Protein AF-0000000074426536 (afdb_homodimer)

pLDDT: mean 92.19, std 13.29, range [30.25, 98.94]

Radius of gyration: 30.18 Å; Cα contacts (8 Å, |Δi|>4): 1461; chains: 2; bounding box: 71×93×78 Å

Secondary structure (DSSP, 8-state):
-HHHHHHHHHHHHHHHHHHHHHHHHHHHHHHHHHHHHHHHHHT---EEEEESTTS-SSGGGG-SS------STTTTTTSTTT---S-SSSS--HHHHHHHHHTS-S-PEETT-TT--GGGGGTEEE---TT--SSHHIIIIII-S--HHHHHHHHHHHHHHHHHHH-HHHHHHHHHHPEEEEE--HHHHIIIIIISHHHHHH--HHHHHHHHHHHHHHHHHHHHHTT--EEEEE----GGG-HHHHHHTT-SS--HHHHHHHHHHHHHHHHHHHHHHHHHT-EEEEE-HHHHHHHHHH-GGGGT-SEEEEESBTTSSS--GGGGTT--B-S-GGGEEESSSSSBPHHHHHHHHHHHHHHHHHH-/-HHHHHHHHHHHHHHHHHHHHHHHHHHHHHHHHHHHHHHHHHT---EEEEESTTS-SSGGGG-SS------STTTTTTSTTT---S-SSSS--HHHHHHHHHTS-S-PEETT-TT--GGGGGTEEE---TT--SSHHIIIIII-S--HHHHHHHHHHHHHHHHHHH-HHHHHHHHHHPEEEEE--HHHHIIIIIISHHHHHH--HHHHHHHHHHHHHHHHHHHHHTT--EEEEE----GGGSHHHHHHTT-SS--HHHHHHHHHHHHHHHHHHHHHHHHHT-EEEEE-HHHHHHHHHH-GGGGT-SEEEEESBTTSSS--GGGGTT--B-S-GGGEEESSSSSBPHHHHHHHHHHHHHHHHHH-

Organism: Lactuca sativa (NCBI:txid4236)

Sequence (728 aa):
MKHLAWVAVNLVIVILLFEVVVTCNARVVHSARKLRVLAAKYNVTCILVFGDSSVDPGNNNNLPNTWHKGNFLPYGKDFGHSKPTGRFTNGRLSTDMIAEALGYTNTIKAYLDQNLMDEDLLHGVSFASGGSGYDDFTADNITNVMSLRKQLDYFKEYKTRLGKLVGEESSHRIVENAVFILSMGTNDFLQNYYIDPTRSQMFTIAQYQGFLINCMENYITEMHSLGVTRLMVVGMEPFGCMPMIKTLTNNVDCNKEMNQVALSFNILLKAKLLTLEKTLHMSTIFVDIYGVIQNTLQNPTKYGFTESKKGCCGDGLTQFGASLKGLSICTNRSKYIYWDAVHFTEKMYYIIAEESVKSLIASLMKHLAWVAVNLVIVILLFEVVVTCNARVVHSARKLRVLAAKYNVTCILVFGDSSVDPGNNNNLPNTWHKGNFLPYGKDFGHSKPTGRFTNGRLSTDMIAEALGYTNTIKAYLDQNLMDEDLLHGVSFASGGSGYDDFTADNITNVMSLRKQLDYFKEYKTRLGKLVGEESSHRIVENAVFILSMGTNDFLQNYYIDPTRSQMFTIAQYQGFLINCMENYITEMHSLGVTRLMVVGMEPFGCMPMIKTLTNNVDCNKEMNQVALSFNILLKAKLLTLEKTLHMSTIFVDIYGVIQNTLQNPTKYGFTESKKGCCGDGLTQFGASLKGLSICTNRSKYIYWDAVHFTEKMYYIIAEESVKSLIASL

InterPro domains:
  IPR001087 GDSL lipase/esterase [PF00657] (47-355)
  IPR035669 GDSL lipase/esterase-like, plant [cd01837] (45-354)
  IPR036514 SGNH hydrolase superfamily [G3DSA:3.40.50.1110] (31-363)
  IPR050592 GDSL lipolytic enzyme [PTHR45642] (18-355)

Foldseek 3Di:
DVVVVVVVVVVVVVVVVVVLVVVVVVVLLVLLVLLQVVCVVLVAQAEEEEEALLQAQAQCVPQPDFLLFQQFPPDCCVADVNGRRGRQANYAFLVLPLLVSNPNHNHAEALNPPPDDLVSLQHYHYLYYHQEALDQCRCVPWRVIQYSVNSVVSVVVSLVSNCVVPNNVVSLSNQLSYEYEYEYHPSCCPGVPPPNPVVVVVDPLVRVLVVSLVSVLVSVVVSVVVNHQHYEYEADAQQQLQLQNCVVVVHQHRDVVSSVSRVVSLVVNVVSQVVCCVVSVGHYFYQYVHVVLVVCLVPVVSLPADAERAAQADVRRHDGGNRRHPTDGHDDRLNYQHNHSGHGYPSVSNSSSSSVSVRVSVRD/DVVVVVVVVVVVVVVVVVVLVVVVVVLLLVLLVLLQVVCVVLVAQAEEEEEALLQAQAQCVPQPDFLQFQQFPPDCCVADVNGRRGRQANYAFLVLPLLVSNPNHNHAAALNPPPDDLVSLQHYHYLYYHQEALDQCRCVPWRVIQYSVNSVVSVVVSLVSNCVVPNNVVSLSNQLSYEYEYEYHPSCCPGVPPPNPPVVVVDPLVRVLVVSLVSVLVSVVVSVVVNHQHYEYEADAQQQLQLQNCVVVVHQHRDPVSSVSRVVSLVVNVVSQVVCCVVSVGHYFYQYVHVVLVVCLVPVVSLPADAERAAQADVRRHDGGNRRHPTDGHDDRLNYQHNHSGHGYPSVSNSSSSSVSVRVSVRD

Solvent-accessible surface area (backbone atoms only — not comparable to full-atom values): 35180 Å² total; per-residue (Å²): 117,71,71,63,51,55,54,52,54,52,49,50,51,49,52,51,52,52,48,50,53,53,48,54,52,47,53,52,51,47,52,26,47,53,35,33,38,52,24,57,39,62,57,40,59,26,40,39,36,40,31,6,41,81,55,11,40,18,40,35,60,78,52,67,85,46,59,55,31,21,58,40,50,56,21,6,53,64,22,87,88,46,46,32,58,14,23,54,18,33,28,58,44,26,64,16,52,43,36,35,38,56,47,66,41,67,61,50,44,19,66,70,36,90,80,63,50,77,63,46,69,64,39,21,36,19,49,6,13,27,51,12,15,54,45,45,58,25,1,66,70,68,43,40,41,51,20,56,68,52,29,50,52,50,48,54,50,46,53,52,53,40,22,73,68,34,34,60,70,37,32,50,48,48,48,42,35,17,44,31,36,40,36,51,39,63,37,35,46,54,50,32,33,72,63,36,58,69,46,49,72,74,30,54,73,69,53,44,48,52,51,38,49,50,40,44,50,53,50,52,53,51,42,38,75,73,42,50,37,30,39,36,37,40,48,42,49,51,57,16,54,30,24,30,46,14,53,76,67,73,38,94,54,57,39,62,67,52,26,48,50,27,53,52,42,37,55,53,47,54,54,50,44,56,51,46,25,71,74,67,71,34,49,66,39,79,34,68,43,28,63,55,50,51,50,40,65,75,38,33,61,84,74,56,24,82,35,72,69,40,17,37,26,62,85,1,33,76,36,50,46,57,72,32,58,79,45,60,64,53,90,63,61,73,27,22,43,24,27,25,10,78,33,42,13,30,65,45,25,48,56,53,23,52,54,42,50,54,52,50,52,74,70,106,115,72,70,61,52,56,53,53,52,52,48,51,51,50,50,50,50,51,48,52,53,52,49,52,54,48,52,53,51,48,52,26,49,53,35,32,40,51,23,57,40,61,57,41,59,25,40,40,36,41,31,6,42,79,56,9,38,19,41,36,59,80,51,67,86,45,58,56,32,22,57,41,51,55,21,6,52,64,22,89,89,46,46,33,57,14,22,54,20,32,29,56,44,25,64,17,52,45,36,36,37,55,45,65,40,65,62,51,44,18,65,68,36,89,82,63,51,77,65,47,68,65,41,23,36,18,49,8,14,29,52,11,15,55,44,45,59,25,1,66,72,67,41,39,41,49,20,54,68,52,28,51,53,49,48,55,49,46,52,53,53,41,23,75,67,34,35,60,68,36,33,50,48,48,50,42,35,16,44,32,36,40,36,51,41,63,37,36,46,54,50,32,33,72,64,36,56,69,46,47,74,74,30,55,73,70,52,44,49,52,51,38,52,51,40,44,51,54,48,52,52,51,43,38,75,73,42,51,36,31,39,37,36,41,46,42,50,51,56,16,54,30,22,32,46,15,54,75,66,74,36,95,54,58,39,63,68,52,26,48,51,28,52,52,43,37,53,53,48,53,55,50,44,57,49,46,25,70,74,68,70,34,50,64,39,76,36,70,42,28,64,54,51,50,50,40,65,76,38,32,62,85,75,57,25,82,35,72,69,41,18,36,26,62,85,1,32,77,37,51,46,57,74,32,59,77,44,60,64,55,89,63,60,73,27,24,42,24,28,25,11,78,32,42,13,30,66,44,24,47,56,52,23,53,55,42,50,54,50,51,53,75,69,106

Nearest PDB structures (foldseek):
  6uqy-assembly1_A  TM=8.082E-01  e=1.042E-13  Pseudomonas aeruginosa PAO1
  6uqv-assembly1_A  TM=8.009E-01  e=8.291E-14  Pseudomonas aeruginosa PAO1
  6ur1-assembly2_B  TM=7.993E-01  e=1.309E-13  Pseudomonas aeruginosa PAO1
  6ur0-assembly2_B  TM=7.985E-01  e=1.553E-13  Pseudomonas aeruginosa PAO1
  6uqz-assembly2_B  TM=8.010E-01  e=2.066E-13  Pseudomonas aeruginosa PAO1

Structure (mmCIF, N/CA/C/O backbone):
data_AF-0000000074426536-model_v1
#
loop_
_entity.id
_entity.type
_entity.pdbx_description
1 polymer 'SGNH hydrolase-type esterase domain-containing protein'
#
loop_
_atom_site.group_PDB
_atom_site.id
_atom_site.type_symbol
_atom_site.label_atom_id
_atom_site.label_alt_id
_atom_site.label_comp_id
_atom_site.label_asym_id
_atom_site.label_entity_id
_atom_site.label_seq_id
_atom_site.pdbx_PDB_ins_code
_atom_site.Cartn_x
_atom_site.Cartn_y
_atom_site.Cartn_z
_atom_site.occupancy
_atom_site.B_iso_or_equiv
_atom_site.auth_seq_id
_atom_site.auth_comp_id
_atom_site.auth_asym_id
_atom_site.auth_atom_id
_atom_site.pdbx_PDB_model_num
ATOM 1 N N . MET A 1 1 ? 48.656 9.711 27.953 1 30.64 1 MET A N 1
ATOM 2 C CA . MET A 1 1 ? 47.438 9.211 28.578 1 30.64 1 MET A CA 1
ATOM 3 C C . MET A 1 1 ? 46.219 10.07 28.203 1 30.64 1 MET A C 1
ATOM 5 O O . MET A 1 1 ? 45.094 9.672 28.406 1 30.64 1 MET A O 1
ATOM 9 N N . LYS A 1 2 ? 46.531 11.398 28 1 49.06 2 LYS A N 1
ATOM 10 C CA . LYS A 1 2 ? 45.438 12.32 27.688 1 49.06 2 LYS A CA 1
ATOM 11 C C . LYS A 1 2 ? 44.875 12.062 26.297 1 49.06 2 LYS A C 1
ATOM 13 O O . LYS A 1 2 ? 43.75 12.414 26.016 1 49.06 2 LYS A O 1
ATOM 18 N N . HIS A 1 3 ? 45.625 11.547 25.391 1 44.75 3 HIS A N 1
ATOM 19 C CA . HIS A 1 3 ? 45.156 11.391 24.016 1 44.75 3 HIS A CA 1
ATOM 20 C C . HIS A 1 3 ? 44.219 10.18 23.891 1 44.75 3 HIS A C 1
ATOM 22 O O . HIS A 1 3 ? 43.438 10.102 22.953 1 44.75 3 HIS A O 1
ATOM 28 N N . LEU A 1 4 ? 44.438 9.148 24.812 1 47.38 4 LEU A N 1
ATOM 29 C CA . LEU A 1 4 ? 43.562 7.98 24.734 1 47.38 4 LEU A CA 1
ATOM 30 C C . LEU A 1 4 ? 42.156 8.312 25.281 1 47.38 4 LEU A C 1
ATOM 32 O O . LEU A 1 4 ? 41.188 7.602 25 1 47.38 4 LEU A O 1
ATOM 36 N N . ALA A 1 5 ? 42.156 9.305 26.203 1 47 5 ALA A N 1
ATOM 37 C CA . ALA A 1 5 ? 40.875 9.633 26.828 1 47 5 ALA A CA 1
ATOM 38 C C . ALA A 1 5 ? 39.938 10.32 25.844 1 47 5 ALA A C 1
ATOM 40 O O . ALA A 1 5 ? 38.719 10.109 25.875 1 47 5 ALA A O 1
ATOM 41 N N . TRP A 1 6 ? 40.469 11.086 24.891 1 42.81 6 TRP A N 1
ATOM 42 C CA . TRP A 1 6 ? 39.625 11.789 23.938 1 42.81 6 TRP A CA 1
ATOM 43 C C . TRP A 1 6 ? 38.969 10.82 22.953 1 42.81 6 TRP A C 1
ATOM 45 O O . TRP A 1 6 ? 37.812 11 22.562 1 42.81 6 TRP A O 1
ATOM 55 N N . VAL A 1 7 ? 39.688 9.703 22.609 1 50.31 7 VAL A N 1
ATOM 56 C CA . VAL A 1 7 ? 39.156 8.742 21.672 1 50.31 7 VAL A CA 1
ATOM 57 C C . VAL A 1 7 ? 38.031 7.945 22.328 1 50.31 7 VAL A C 1
ATOM 59 O O . VAL A 1 7 ? 37 7.656 21.703 1 50.31 7 VAL A O 1
ATOM 62 N N . ALA A 1 8 ? 38.156 7.641 23.656 1 53.44 8 ALA A N 1
ATOM 63 C CA . ALA A 1 8 ? 37.156 6.848 24.359 1 53.44 8 ALA A CA 1
ATOM 64 C C . ALA A 1 8 ? 35.875 7.645 24.547 1 53.44 8 ALA A C 1
ATOM 66 O O . ALA A 1 8 ? 34.781 7.098 24.438 1 53.44 8 ALA A O 1
ATOM 67 N N . VAL A 1 9 ? 36 8.945 24.766 1 47.72 9 VAL A N 1
ATOM 68 C CA . VAL A 1 9 ? 34.812 9.758 24.938 1 47.72 9 VAL A CA 1
ATOM 69 C C . VAL A 1 9 ? 34.094 9.914 23.594 1 47.72 9 VAL A C 1
ATOM 71 O O . VAL A 1 9 ? 32.844 9.844 23.531 1 47.72 9 VAL A O 1
ATOM 74 N N . ASN A 1 10 ? 34.844 9.977 22.516 1 51.31 10 ASN A N 1
ATOM 75 C CA . ASN A 1 10 ? 34.219 10.094 21.203 1 51.31 10 ASN A CA 1
ATOM 76 C C . ASN A 1 10 ? 33.562 8.781 20.781 1 51.31 10 ASN A C 1
ATOM 78 O O . ASN A 1 10 ? 32.531 8.789 20.141 1 51.31 10 ASN A O 1
ATOM 82 N N . LEU A 1 11 ? 34.188 7.75 21.219 1 54.44 11 LEU A N 1
ATOM 83 C CA . LEU A 1 11 ? 33.625 6.453 20.891 1 54.44 11 LEU A CA 1
ATOM 84 C C . LEU A 1 11 ? 32.344 6.207 21.672 1 54.44 11 LEU A C 1
ATOM 86 O O . LEU A 1 11 ? 31.359 5.672 21.141 1 54.44 11 LEU A O 1
ATOM 90 N N . VAL A 1 12 ? 32.281 6.672 22.859 1 53.72 12 VAL A N 1
ATOM 91 C CA . VAL A 1 12 ? 31.094 6.48 23.688 1 53.72 12 VAL A CA 1
ATOM 92 C C . VAL A 1 12 ? 29.953 7.355 23.156 1 53.72 12 VAL A C 1
ATOM 94 O O . VAL A 1 12 ? 28.797 6.918 23.094 1 53.72 12 VAL A O 1
ATOM 97 N N . ILE A 1 13 ? 30.312 8.492 22.688 1 49.81 13 ILE A N 1
ATOM 98 C CA . ILE A 1 13 ? 29.297 9.383 22.141 1 49.81 13 ILE A CA 1
ATOM 99 C C . ILE A 1 13 ? 28.766 8.828 20.812 1 49.81 13 ILE A C 1
ATOM 101 O O . ILE A 1 13 ? 27.562 8.844 20.562 1 49.81 13 ILE A O 1
ATOM 105 N N . VAL A 1 14 ? 29.656 8.219 20.094 1 52.66 14 VAL A N 1
ATOM 106 C CA . VAL A 1 14 ? 29.234 7.648 18.828 1 52.66 14 VAL A CA 1
ATOM 107 C C . VAL A 1 14 ? 28.359 6.418 19.078 1 52.66 14 VAL A C 1
ATOM 109 O O . VAL A 1 14 ? 27.328 6.238 18.422 1 52.66 14 VAL A O 1
ATOM 112 N N . ILE A 1 15 ? 28.688 5.703 20.062 1 53.81 15 ILE A N 1
ATOM 113 C CA . ILE A 1 15 ? 27.922 4.508 20.375 1 53.81 15 ILE A CA 1
ATOM 114 C C . ILE A 1 15 ? 26.562 4.906 20.953 1 53.81 15 ILE A C 1
ATOM 116 O O . ILE A 1 15 ? 25.531 4.32 20.594 1 53.81 15 ILE A O 1
ATOM 120 N N . LEU A 1 16 ? 26.516 5.957 21.734 1 46.12 16 LEU A N 1
ATOM 121 C CA . LEU A 1 16 ? 25.25 6.418 22.312 1 46.12 16 LEU A CA 1
ATOM 122 C C . LEU A 1 16 ? 24.375 7.043 21.234 1 46.12 16 LEU A C 1
ATOM 124 O O . LEU A 1 16 ? 23.156 6.84 21.234 1 46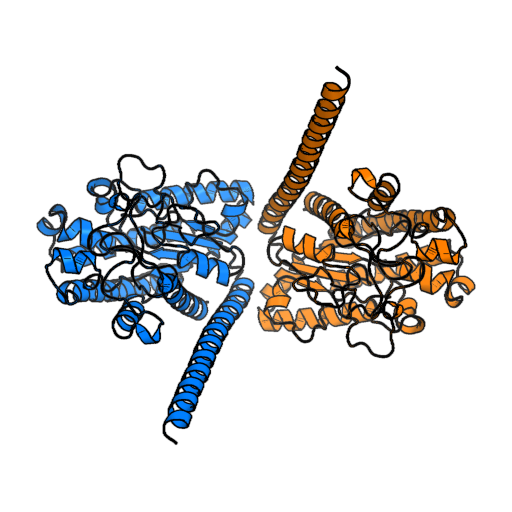.12 16 LEU A O 1
ATOM 128 N N . LEU A 1 17 ? 25 7.719 20.328 1 47.12 17 LEU A N 1
ATOM 129 C CA . LEU A 1 17 ? 24.234 8.312 19.234 1 47.12 17 LEU A CA 1
ATOM 130 C C . LEU A 1 17 ? 23.688 7.23 18.312 1 47.12 17 LEU A C 1
ATOM 132 O O . LEU A 1 17 ? 22.547 7.324 17.844 1 47.12 17 LEU A O 1
ATOM 136 N N . PHE A 1 18 ? 24.469 6.223 18.141 1 47.5 18 PHE A N 1
ATOM 137 C CA . PHE A 1 18 ? 24.016 5.117 17.312 1 47.5 18 PHE A CA 1
ATOM 138 C C . PHE A 1 18 ? 22.859 4.371 17.984 1 47.5 18 PHE A C 1
ATOM 140 O O . PHE A 1 18 ? 21.906 3.961 17.312 1 47.5 18 PHE A O 1
ATOM 147 N N . GLU A 1 19 ? 22.812 4.344 19.266 1 46.06 19 GLU A N 1
ATOM 148 C CA . GLU A 1 19 ? 21.766 3.641 20 1 46.06 19 GLU A CA 1
ATOM 149 C C . GLU A 1 19 ? 20.453 4.441 20 1 46.06 19 GLU A C 1
ATOM 151 O O . GLU A 1 19 ? 19.375 3.873 19.875 1 46.06 19 GLU A O 1
ATOM 156 N N . VAL A 1 20 ? 20.547 5.719 20.109 1 44.34 20 VAL A N 1
ATOM 157 C CA . VAL A 1 20 ? 19.359 6.57 20.125 1 44.34 20 VAL A CA 1
ATOM 158 C C . VAL A 1 20 ? 18.703 6.582 18.75 1 44.34 20 VAL A C 1
ATOM 160 O O . VAL A 1 20 ? 17.484 6.488 18.641 1 44.34 20 VAL A O 1
ATOM 163 N N . VAL A 1 21 ? 19.469 6.594 17.703 1 45.28 21 VAL A N 1
ATOM 164 C CA . VAL A 1 21 ? 18.922 6.594 16.344 1 45.28 21 VAL A CA 1
ATOM 165 C C . VAL A 1 21 ? 18.281 5.238 16.031 1 45.28 21 VAL A C 1
ATOM 167 O O . VAL A 1 21 ? 17.203 5.176 15.453 1 45.28 21 VAL A O 1
ATOM 170 N N . VAL A 1 22 ? 18.922 4.168 16.531 1 45.78 22 VAL A N 1
ATOM 171 C CA . VAL A 1 22 ? 18.406 2.818 16.312 1 45.78 22 VAL A CA 1
ATOM 172 C C . VAL A 1 22 ? 17.125 2.623 17.125 1 45.78 22 VAL A C 1
ATOM 174 O O . VAL A 1 22 ? 16.156 2.041 16.625 1 45.78 22 VAL A O 1
ATOM 177 N N . THR A 1 23 ? 17.016 3.271 18.344 1 45.44 23 THR A N 1
ATOM 178 C CA . THR A 1 23 ? 15.82 3.127 19.172 1 45.44 23 THR A CA 1
ATOM 179 C C . THR A 1 23 ? 14.672 3.955 18.625 1 45.44 23 THR A C 1
ATOM 181 O O . THR A 1 23 ? 13.523 3.508 18.625 1 45.44 23 THR A O 1
ATOM 184 N N . CYS A 1 24 ? 14.945 5.203 18.125 1 47.59 24 CYS A N 1
ATOM 185 C CA . CYS A 1 24 ? 13.914 6.035 17.516 1 47.59 24 CYS A CA 1
ATOM 186 C C . CYS A 1 24 ? 13.391 5.406 16.234 1 47.59 24 CYS A C 1
ATOM 188 O O . CYS A 1 24 ? 12.18 5.387 15.984 1 47.59 24 CYS A O 1
ATOM 190 N N . ASN A 1 25 ? 14.289 4.844 15.5 1 48.88 25 ASN A N 1
ATOM 191 C CA . ASN A 1 25 ? 13.883 4.176 14.273 1 48.88 25 ASN A CA 1
ATOM 192 C C . ASN A 1 25 ? 13.07 2.916 14.562 1 48.88 25 ASN A C 1
ATOM 194 O O . ASN A 1 25 ? 12.078 2.646 13.883 1 48.88 25 ASN A O 1
ATOM 198 N N . ALA A 1 26 ? 13.453 2.236 15.688 1 49.97 26 ALA A N 1
ATOM 199 C CA . ALA A 1 26 ? 12.742 1.013 16.047 1 49.97 26 ALA A CA 1
ATOM 200 C C . ALA A 1 26 ? 11.336 1.324 16.562 1 49.97 26 ALA A C 1
ATOM 202 O O . ALA A 1 26 ? 10.375 0.619 16.219 1 49.97 26 ALA A O 1
ATOM 203 N N . ARG A 1 27 ? 11.164 2.316 17.391 1 50.56 27 ARG A N 1
ATOM 204 C CA . ARG A 1 27 ? 9.859 2.713 17.938 1 50.56 27 ARG A CA 1
ATOM 205 C C . ARG A 1 27 ? 8.922 3.156 16.812 1 50.56 27 ARG A C 1
ATOM 207 O O . ARG A 1 27 ? 7.742 2.812 16.812 1 50.56 27 ARG A O 1
ATOM 214 N N . VAL A 1 28 ? 9.438 3.939 15.859 1 62 28 VAL A N 1
ATOM 215 C CA . VAL A 1 28 ? 8.648 4.426 14.727 1 62 28 VAL A CA 1
ATOM 216 C C . VAL A 1 28 ? 8.18 3.244 13.883 1 62 28 VAL A C 1
ATOM 218 O O . VAL A 1 28 ? 7.008 3.174 13.5 1 62 28 VAL A O 1
ATOM 221 N N . VAL A 1 29 ? 9.047 2.352 13.766 1 64.62 29 VAL A N 1
ATOM 222 C CA . VAL A 1 29 ? 8.734 1.161 12.984 1 64.62 29 VAL A CA 1
ATOM 223 C C . VAL A 1 29 ? 7.668 0.337 13.695 1 64.62 29 VAL A C 1
ATOM 225 O O . VAL A 1 29 ? 6.727 -0.15 13.07 1 64.62 29 VAL A O 1
ATOM 228 N N . HIS A 1 30 ? 7.719 0.371 15.008 1 77 30 HIS A N 1
ATOM 229 C CA . HIS A 1 30 ? 6.758 -0.408 15.781 1 77 30 HIS A CA 1
ATOM 230 C C . HIS A 1 30 ? 5.363 0.21 15.719 1 77 30 HIS A C 1
ATOM 232 O O . HIS A 1 30 ? 4.375 -0.499 15.523 1 77 30 HIS A O 1
ATOM 238 N N . SER A 1 31 ? 5.289 1.499 15.758 1 86.25 31 SER A N 1
ATOM 239 C CA . SER A 1 31 ? 3.996 2.172 15.703 1 86.25 31 SER A CA 1
ATOM 240 C C . SER A 1 31 ? 3.336 1.99 14.336 1 86.25 31 SER A C 1
ATOM 242 O O . SER A 1 31 ? 2.125 1.775 14.258 1 86.25 31 SER A O 1
ATOM 244 N N . ALA A 1 32 ? 4.137 2.041 13.383 1 88.25 32 ALA A N 1
ATOM 245 C CA . ALA A 1 32 ? 3.596 1.855 12.039 1 88.25 32 ALA A CA 1
ATOM 246 C C . ALA A 1 32 ? 3.041 0.445 11.859 1 88.25 32 ALA A C 1
ATOM 248 O O . ALA A 1 32 ? 1.968 0.261 11.281 1 88.25 32 ALA A O 1
ATOM 249 N N . ARG A 1 33 ? 3.748 -0.509 12.383 1 86.88 33 ARG A N 1
ATOM 250 C CA . ARG A 1 33 ? 3.299 -1.895 12.297 1 86.88 33 ARG A CA 1
ATOM 251 C C . ARG A 1 33 ? 1.979 -2.09 13.031 1 86.88 33 ARG A C 1
ATOM 253 O O . ARG A 1 33 ? 1.066 -2.744 12.523 1 86.88 33 ARG A O 1
ATOM 260 N N . LYS A 1 34 ? 1.918 -1.537 14.242 1 90 34 LYS A N 1
ATOM 261 C CA . LYS A 1 34 ? 0.686 -1.624 15.016 1 90 34 LYS A CA 1
ATOM 262 C C . LYS A 1 34 ? -0.471 -0.94 14.297 1 90 34 LYS A C 1
ATOM 264 O O . LYS A 1 34 ? -1.593 -1.451 14.289 1 90 34 LYS A O 1
ATOM 269 N N . LEU A 1 35 ? -0.142 0.201 13.695 1 93.31 35 LEU A N 1
ATOM 270 C CA . LEU A 1 35 ? -1.177 0.935 12.969 1 93.31 35 LEU A CA 1
ATOM 271 C C . LEU A 1 35 ? -1.705 0.115 11.797 1 93.31 35 LEU A C 1
ATOM 273 O O . LEU A 1 35 ? -2.912 0.092 11.547 1 93.31 35 LEU A O 1
ATOM 277 N N . ARG A 1 36 ? -0.857 -0.551 11.102 1 91.56 36 ARG A N 1
ATOM 278 C CA . ARG A 1 36 ? -1.265 -1.338 9.945 1 91.56 36 ARG A CA 1
ATOM 279 C C . ARG A 1 36 ? -2.168 -2.494 10.359 1 91.56 36 ARG A C 1
ATOM 281 O O . ARG A 1 36 ? -3.137 -2.811 9.664 1 91.56 36 ARG A O 1
ATOM 288 N N . VAL A 1 37 ? -1.896 -3.098 11.469 1 92.06 37 VAL A N 1
ATOM 289 C CA . VAL A 1 37 ? -2.721 -4.188 11.977 1 92.06 37 VAL A CA 1
ATOM 290 C C . VAL A 1 37 ? -4.105 -3.656 12.352 1 92.06 37 VAL A C 1
ATOM 292 O O . VAL A 1 37 ? -5.121 -4.242 11.977 1 92.06 37 VAL A O 1
ATOM 295 N N . LEU A 1 38 ? -4.129 -2.559 13.039 1 92.88 38 LEU A N 1
ATOM 296 C CA . LEU A 1 38 ? -5.402 -1.963 13.43 1 92.88 38 LEU A CA 1
ATOM 297 C C . LEU A 1 38 ? -6.18 -1.496 12.203 1 92.88 38 LEU A C 1
ATOM 299 O O . LEU A 1 38 ? -7.406 -1.636 12.148 1 92.88 38 LEU A O 1
ATOM 303 N N . ALA A 1 39 ? -5.457 -0.92 11.273 1 92.75 39 ALA A N 1
ATOM 304 C CA . ALA A 1 39 ? -6.098 -0.479 10.039 1 92.75 39 ALA A CA 1
ATOM 305 C C . ALA A 1 39 ? -6.777 -1.645 9.328 1 92.75 39 ALA A C 1
ATOM 307 O O . ALA A 1 39 ? -7.887 -1.501 8.812 1 92.75 39 ALA A O 1
ATOM 308 N N . ALA A 1 40 ? -6.105 -2.752 9.273 1 91.06 40 ALA A N 1
ATOM 309 C CA . ALA A 1 40 ? -6.691 -3.941 8.656 1 91.06 40 ALA A CA 1
ATOM 310 C C . ALA A 1 40 ? -7.906 -4.422 9.445 1 91.06 40 ALA A C 1
ATOM 312 O O . ALA A 1 40 ? -8.93 -4.789 8.859 1 91.06 40 ALA A O 1
ATOM 313 N N . LYS A 1 41 ? -7.801 -4.43 10.797 1 92.19 41 LYS A N 1
ATOM 314 C CA . LYS A 1 41 ? -8.883 -4.863 11.672 1 92.19 41 LYS A CA 1
ATOM 315 C C . LYS A 1 41 ? -10.148 -4.039 11.438 1 92.19 41 LYS A C 1
ATOM 317 O O . LYS A 1 41 ? -11.25 -4.582 11.398 1 92.19 41 LYS A O 1
ATOM 322 N N . TYR A 1 42 ? -9.953 -2.736 11.156 1 93.44 42 TYR A N 1
ATOM 323 C CA . TYR A 1 42 ? -11.109 -1.849 11.07 1 93.44 42 TYR A CA 1
ATOM 324 C C . TYR A 1 42 ? -11.32 -1.362 9.641 1 93.44 42 TYR A C 1
ATOM 326 O O . TYR A 1 42 ? -12.109 -0.446 9.398 1 93.44 42 TYR A O 1
ATOM 334 N N . ASN A 1 43 ? -10.586 -1.909 8.688 1 93.12 43 ASN A N 1
ATOM 335 C CA . ASN A 1 43 ? -10.688 -1.61 7.266 1 93.12 43 ASN A CA 1
ATOM 336 C C . ASN A 1 43 ? -10.477 -0.124 6.988 1 93.12 43 ASN A C 1
ATOM 338 O O . ASN A 1 43 ? -11.289 0.501 6.297 1 93.12 43 ASN A O 1
ATOM 342 N N . VAL A 1 44 ? -9.453 0.426 7.648 1 94.88 44 VAL A N 1
ATOM 343 C CA . VAL A 1 44 ? -9.047 1.81 7.418 1 94.88 44 VAL A CA 1
ATOM 344 C C . VAL A 1 44 ? -8.031 1.868 6.281 1 94.88 44 VAL A C 1
ATOM 346 O O . VAL A 1 44 ? -6.883 1.457 6.445 1 94.88 44 VAL A O 1
ATOM 349 N N . THR A 1 45 ? -8.43 2.428 5.129 1 94.56 45 THR A N 1
ATOM 350 C CA . THR A 1 45 ? -7.539 2.414 3.971 1 94.56 45 THR A CA 1
ATOM 351 C C . THR A 1 45 ? -7.367 3.82 3.406 1 94.56 45 THR A C 1
ATOM 353 O O . THR A 1 45 ? -6.699 4.008 2.387 1 94.56 45 THR A O 1
ATOM 356 N N . CYS A 1 46 ? -7.965 4.836 4.066 1 96.75 46 CYS A N 1
ATOM 357 C CA . CYS A 1 46 ? -8.062 6.16 3.461 1 96.75 46 CYS A CA 1
ATOM 358 C C . CYS A 1 46 ? -7.875 7.254 4.508 1 96.75 46 CYS A C 1
ATOM 360 O O . CYS A 1 46 ? -8.383 7.141 5.625 1 96.75 46 CYS A O 1
ATOM 362 N N . ILE A 1 47 ? -7.098 8.266 4.145 1 97.75 47 ILE A N 1
ATOM 363 C CA . ILE A 1 47 ? -6.922 9.469 4.957 1 97.75 47 ILE A CA 1
ATOM 364 C C . ILE A 1 47 ? -7.387 10.695 4.176 1 97.75 47 ILE A C 1
ATOM 366 O O . ILE A 1 47 ? -6.926 10.93 3.059 1 97.75 47 ILE A O 1
ATOM 370 N N . LEU A 1 48 ? -8.289 11.43 4.711 1 98.88 48 LEU A N 1
ATOM 371 C CA . LEU A 1 48 ? -8.773 12.664 4.105 1 98.88 48 LEU A CA 1
ATOM 372 C C . LEU A 1 48 ? -8.461 13.867 4.988 1 98.88 48 LEU A C 1
ATOM 374 O O . LEU A 1 48 ? -8.617 13.805 6.211 1 98.88 48 LEU A O 1
ATOM 378 N N . VAL A 1 49 ? -7.977 14.961 4.352 1 98.94 49 VAL A N 1
ATOM 379 C CA . VAL A 1 49 ? -7.32 16 5.145 1 98.94 49 VAL A CA 1
ATOM 380 C C . VAL A 1 49 ? -7.969 17.359 4.859 1 98.94 49 VAL A C 1
ATOM 382 O O . VAL A 1 49 ? -8.188 17.703 3.699 1 98.94 49 VAL A O 1
ATOM 385 N N . PHE A 1 50 ? -8.328 18.094 5.867 1 98.94 50 PHE A N 1
ATOM 386 C CA . PHE A 1 50 ? -8.75 19.484 5.859 1 98.94 50 PHE A CA 1
ATOM 387 C C . PHE A 1 50 ? -7.762 20.359 6.633 1 98.94 50 PHE A C 1
ATOM 389 O O . PHE A 1 50 ? -7.152 19.891 7.602 1 98.94 50 PHE A O 1
ATOM 396 N N . GLY A 1 51 ? -7.676 21.578 6.152 1 98.88 51 GLY A N 1
ATOM 397 C CA . GLY A 1 51 ? -6.828 22.406 7 1 98.88 51 GLY A CA 1
ATOM 398 C C . GLY A 1 51 ? -6.164 23.547 6.25 1 98.88 51 GLY A C 1
ATOM 399 O O . GLY A 1 51 ? -6.742 24.109 5.316 1 98.88 51 GLY A O 1
ATOM 400 N N . ASP A 1 52 ? -5.008 23.953 6.785 1 98.69 52 ASP A N 1
ATOM 401 C CA . ASP A 1 52 ? -4.277 25.109 6.27 1 98.69 52 ASP A CA 1
ATOM 402 C C . ASP A 1 52 ? -2.906 24.688 5.734 1 98.69 52 ASP A C 1
ATOM 404 O O . ASP A 1 52 ? -2.744 23.578 5.215 1 98.69 52 ASP A O 1
ATOM 408 N N . SER A 1 53 ? -1.932 25.578 5.695 1 98.44 53 SER A N 1
ATOM 409 C CA . SER A 1 53 ? -0.63 25.344 5.078 1 98.44 53 SER A CA 1
ATOM 410 C C . SER A 1 53 ? 0.105 24.203 5.758 1 98.44 53 SER A C 1
ATOM 412 O O . SER A 1 53 ? 0.987 23.578 5.16 1 98.44 53 SER A O 1
ATOM 414 N N . SER A 1 54 ? -0.275 23.891 7.004 1 98.31 54 SER A N 1
ATOM 415 C CA . SER A 1 54 ? 0.389 22.812 7.734 1 98.31 54 SER A CA 1
ATOM 416 C C . SER A 1 54 ? 0.086 21.453 7.113 1 98.31 54 SER A C 1
ATOM 418 O O . SER A 1 54 ? 0.759 20.469 7.414 1 98.31 54 SER A O 1
ATOM 420 N N . VAL A 1 55 ? -0.994 21.391 6.258 1 98.81 55 VAL A N 1
ATOM 421 C CA . VAL A 1 55 ? -1.377 20.094 5.703 1 98.81 55 VAL A CA 1
ATOM 422 C C . VAL A 1 55 ? -1.79 20.266 4.242 1 98.81 55 VAL A C 1
ATOM 424 O O . VAL A 1 55 ? -2.459 19.391 3.68 1 98.81 55 VAL A O 1
ATOM 427 N N . ASP A 1 56 ? -1.445 21.406 3.623 1 98.81 56 ASP A N 1
ATOM 428 C CA . ASP A 1 56 ? -1.718 21.656 2.211 1 98.81 56 ASP A CA 1
ATOM 429 C C . ASP A 1 56 ? -0.601 21.094 1.33 1 98.81 56 ASP A C 1
ATOM 431 O O . ASP A 1 56 ? 0.51 21.641 1.317 1 98.81 56 ASP A O 1
ATOM 435 N N . PRO A 1 57 ? -0.941 20.109 0.534 1 98.5 57 PRO A N 1
ATOM 436 C CA . PRO A 1 57 ? 0.117 19.562 -0.326 1 98.5 57 PRO A CA 1
ATOM 437 C C . PRO A 1 57 ? 0.187 20.266 -1.682 1 98.5 57 PRO A C 1
ATOM 439 O O . PRO A 1 57 ? 0.965 19.859 -2.549 1 98.5 57 PRO A O 1
ATOM 442 N N . GLY A 1 58 ? -0.683 21.359 -1.878 1 98.31 58 GLY A N 1
ATOM 443 C CA . GLY A 1 58 ? -0.532 22.109 -3.119 1 98.31 58 GLY A CA 1
ATOM 444 C C . GLY A 1 58 ? -1.854 22.578 -3.699 1 98.31 58 GLY A C 1
ATOM 445 O O . GLY A 1 58 ? -1.945 22.859 -4.895 1 98.31 58 GLY A O 1
ATOM 446 N N . ASN A 1 59 ? -2.879 22.625 -2.912 1 98.75 59 ASN A N 1
ATOM 447 C CA . ASN A 1 59 ? -4.164 23.094 -3.424 1 98.75 59 ASN A CA 1
ATOM 448 C C . ASN A 1 59 ? -4.113 24.562 -3.803 1 98.75 59 ASN A C 1
ATOM 450 O O . ASN A 1 59 ? -4.852 25.016 -4.684 1 98.75 59 ASN A O 1
ATOM 454 N N . ASN A 1 60 ? -3.234 25.312 -3.234 1 98.44 60 ASN A N 1
ATOM 455 C CA . ASN A 1 60 ? -3.143 26.75 -3.479 1 98.44 60 ASN A CA 1
ATOM 456 C C . ASN A 1 60 ? -2.463 27.047 -4.812 1 98.44 60 ASN A C 1
ATOM 458 O O . ASN A 1 60 ? -2.488 28.188 -5.285 1 98.44 60 ASN A O 1
ATOM 462 N N . ASN A 1 61 ? -1.862 26.078 -5.441 1 97.31 61 ASN A N 1
ATOM 463 C CA . ASN A 1 61 ? -0.916 26.281 -6.535 1 97.31 61 ASN A CA 1
ATOM 464 C C . ASN A 1 61 ? -1.524 27.141 -7.648 1 97.31 61 ASN A C 1
ATOM 466 O O . ASN A 1 61 ? -0.85 27.984 -8.219 1 97.31 61 ASN A O 1
ATOM 470 N N . ASN A 1 62 ? -2.818 26.953 -7.93 1 94.25 62 ASN A N 1
ATOM 471 C CA . ASN A 1 62 ? -3.4 27.625 -9.086 1 94.25 62 ASN A CA 1
ATOM 472 C C . ASN A 1 62 ? -4.504 28.594 -8.672 1 94.25 62 ASN A C 1
ATOM 474 O O . ASN A 1 62 ? -5.293 29.031 -9.508 1 94.25 62 ASN A O 1
ATOM 478 N N . LEU A 1 63 ? -4.602 28.828 -7.367 1 96.12 63 LEU A N 1
ATOM 479 C CA . LEU A 1 63 ? -5.574 29.828 -6.926 1 96.12 63 LEU A CA 1
ATOM 480 C C . LEU A 1 63 ? -5.168 31.219 -7.375 1 96.12 63 LEU A C 1
ATOM 482 O O . LEU A 1 63 ? -3.988 31.578 -7.328 1 96.12 63 LEU A O 1
ATOM 486 N N . PRO A 1 64 ? -6.152 31.891 -7.789 1 92.44 64 PRO A N 1
ATOM 487 C CA . PRO A 1 64 ? -5.824 33.25 -8.203 1 92.44 64 PRO A CA 1
ATOM 488 C C . PRO A 1 64 ? -5.672 34.219 -7.016 1 92.44 64 PRO A C 1
ATOM 490 O O . PRO A 1 64 ? -6.234 33.969 -5.945 1 92.44 64 PRO A O 1
ATOM 493 N N . ASN A 1 65 ? -4.883 35.25 -7.086 1 91.06 65 ASN A N 1
ATOM 494 C CA . ASN A 1 65 ? -4.832 36.438 -6.227 1 91.06 65 ASN A CA 1
ATOM 495 C C . ASN A 1 65 ? -4.43 36.062 -4.797 1 91.06 65 ASN A C 1
ATOM 497 O O . ASN A 1 65 ? -5.035 36.531 -3.838 1 91.06 65 ASN A O 1
ATOM 501 N N . THR A 1 66 ? -3.58 35.062 -4.551 1 93 66 THR A N 1
ATOM 502 C CA . THR A 1 66 ? -3.033 34.781 -3.23 1 93 66 THR A CA 1
ATOM 503 C C . THR A 1 66 ? -1.515 34.656 -3.291 1 93 66 THR A C 1
ATOM 505 O O . THR A 1 66 ? -0.963 34.219 -4.305 1 93 66 THR A O 1
ATOM 508 N N . TRP A 1 67 ? -0.893 35.062 -2.229 1 89.38 67 TRP A N 1
ATOM 509 C CA . TRP A 1 67 ? 0.553 34.906 -2.104 1 89.38 67 TRP A CA 1
ATOM 510 C C . TRP A 1 67 ? 0.901 33.688 -1.261 1 89.38 67 TRP A C 1
ATOM 512 O O . TRP A 1 67 ? 2.078 33.375 -1.06 1 89.38 67 TRP A O 1
ATOM 522 N N . HIS A 1 68 ? -0.048 32.969 -0.797 1 94.56 68 HIS A N 1
ATOM 523 C CA . HIS A 1 68 ? 0.125 31.75 0.001 1 94.56 68 HIS A CA 1
ATOM 524 C C . HIS A 1 68 ? 0.363 30.547 -0.888 1 94.56 68 HIS A C 1
ATOM 526 O O . HIS A 1 68 ? -0.453 29.609 -0.915 1 94.56 68 HIS A O 1
ATOM 532 N N . LYS A 1 69 ? 1.51 30.625 -1.565 1 95.88 69 LYS A N 1
ATOM 533 C CA . LYS A 1 69 ? 1.88 29.547 -2.482 1 95.88 69 LYS A CA 1
ATOM 534 C C . LYS A 1 69 ? 3.27 29 -2.162 1 95.88 69 LYS A C 1
ATOM 536 O O . LYS A 1 69 ? 4.152 29.75 -1.737 1 95.88 69 LYS A O 1
ATOM 541 N N . GLY A 1 70 ? 3.381 27.703 -2.277 1 95.56 70 GLY A N 1
ATOM 542 C CA . GLY A 1 70 ? 4.664 27.047 -2.088 1 95.56 70 GLY A CA 1
ATOM 543 C C . GLY A 1 70 ? 5.066 26.172 -3.262 1 95.56 70 GLY A C 1
ATOM 544 O O . GLY A 1 70 ? 5.68 25.125 -3.078 1 95.56 70 GLY A O 1
ATOM 545 N N . ASN A 1 71 ? 4.68 26.531 -4.547 1 96.81 71 ASN A N 1
ATOM 546 C CA . ASN A 1 71 ? 4.922 25.703 -5.73 1 96.81 71 ASN A CA 1
ATOM 547 C C . ASN A 1 71 ? 6.191 26.141 -6.457 1 96.81 71 ASN A C 1
ATOM 549 O O . ASN A 1 71 ? 6.254 26.094 -7.688 1 96.81 71 ASN A O 1
ATOM 553 N N . PHE A 1 72 ? 7.16 26.594 -5.715 1 96.25 72 PHE A N 1
ATOM 554 C CA . PHE A 1 72 ? 8.469 26.984 -6.219 1 96.25 72 PHE A CA 1
ATOM 555 C C . PHE A 1 72 ? 9.562 26.656 -5.207 1 96.25 72 PHE A C 1
ATOM 557 O O . PHE A 1 72 ? 9.281 26.5 -4.016 1 96.25 72 PHE A O 1
ATOM 564 N N . LEU A 1 73 ? 10.766 26.531 -5.734 1 94.81 73 LEU A N 1
ATOM 565 C CA . LEU A 1 73 ? 11.891 26.391 -4.816 1 94.81 73 LEU A CA 1
ATOM 566 C C . LEU A 1 73 ? 12.055 27.656 -3.973 1 94.81 73 LEU A C 1
ATOM 568 O O . LEU A 1 73 ? 11.82 28.766 -4.453 1 94.81 73 LEU A O 1
ATOM 572 N N . PRO A 1 74 ? 12.312 27.516 -2.691 1 96.06 74 PRO A N 1
ATOM 573 C CA . PRO A 1 74 ? 12.984 26.344 -2.107 1 96.06 74 PRO A CA 1
ATOM 574 C C . PRO A 1 74 ? 12 25.328 -1.537 1 96.06 74 PRO A C 1
ATOM 576 O O . PRO A 1 74 ? 12.422 24.266 -1.042 1 96.06 74 PRO A O 1
ATOM 579 N N . TYR A 1 75 ? 10.719 25.578 -1.576 1 97.25 75 TYR A N 1
ATOM 580 C CA . TYR A 1 75 ? 9.773 24.562 -1.132 1 97.25 75 TYR A CA 1
ATOM 581 C C . TYR A 1 75 ? 9.953 23.266 -1.919 1 97.25 75 TYR A C 1
ATOM 583 O O . TYR A 1 75 ? 10.227 23.297 -3.121 1 97.25 75 TYR A O 1
ATOM 591 N N . GLY A 1 76 ? 9.852 22.172 -1.22 1 96.75 76 GLY A N 1
ATOM 592 C CA . GLY A 1 76 ? 9.969 20.875 -1.877 1 96.75 76 GLY A CA 1
ATOM 593 C C . GLY A 1 76 ? 11.391 20.516 -2.236 1 96.75 76 GLY A C 1
ATOM 594 O O . GLY A 1 76 ? 11.625 19.594 -3.025 1 96.75 76 GLY A O 1
ATOM 595 N N . LYS A 1 77 ? 12.336 21.203 -1.703 1 96.5 77 LYS A N 1
ATOM 596 C CA . LYS A 1 77 ? 13.742 20.953 -2.014 1 96.5 77 LYS A CA 1
ATOM 597 C C . LYS A 1 77 ? 14.117 19.5 -1.782 1 96.5 77 LYS A C 1
ATOM 599 O O . LYS A 1 77 ? 14.945 18.938 -2.5 1 96.5 77 LYS A O 1
ATOM 604 N N . ASP A 1 78 ? 13.531 18.906 -0.795 1 95.94 78 ASP A N 1
ATOM 605 C CA . ASP A 1 78 ? 13.875 17.531 -0.432 1 95.94 78 ASP A CA 1
ATOM 606 C C . ASP A 1 78 ? 12.75 16.578 -0.805 1 95.94 78 ASP A C 1
ATOM 608 O O . ASP A 1 78 ? 12.742 15.422 -0.355 1 95.94 78 ASP A O 1
ATOM 612 N N . PHE A 1 79 ? 11.812 17.016 -1.525 1 95.56 79 PHE A N 1
ATOM 613 C CA . PHE A 1 79 ? 10.719 16.172 -1.975 1 95.56 79 PHE A CA 1
ATOM 614 C C . PHE A 1 79 ? 11.047 15.539 -3.324 1 95.56 79 PHE A C 1
ATOM 616 O O . PHE A 1 79 ? 11.195 16.234 -4.324 1 95.56 79 PHE A O 1
ATOM 623 N N . GLY A 1 80 ? 11.062 14.156 -3.291 1 89.69 80 GLY A N 1
ATOM 624 C CA . GLY A 1 80 ? 11.375 13.484 -4.543 1 89.69 80 GLY A CA 1
ATOM 625 C C . GLY A 1 80 ? 12.625 14.023 -5.211 1 89.69 80 GLY A C 1
ATOM 626 O O . GLY A 1 80 ? 13.703 14.016 -4.613 1 89.69 80 GLY A O 1
ATOM 627 N N . HIS A 1 81 ? 12.609 14.508 -6.426 1 87.94 81 HIS A N 1
ATOM 628 C CA . HIS A 1 81 ? 13.711 15.133 -7.16 1 87.94 81 HIS A CA 1
ATOM 629 C C . HIS A 1 81 ? 13.633 16.656 -7.07 1 87.94 81 HIS A C 1
ATOM 631 O O . HIS A 1 81 ? 13.695 17.344 -8.094 1 87.94 81 HIS A O 1
ATOM 637 N N . SER A 1 82 ? 13.422 17.109 -5.793 1 88.94 82 SER A N 1
ATOM 638 C CA . SER A 1 82 ? 13.367 18.547 -5.535 1 88.94 82 SER A CA 1
ATOM 639 C C . SER A 1 82 ? 12.219 19.203 -6.297 1 88.94 82 SER A C 1
ATOM 641 O O . SER A 1 82 ? 12.422 20.203 -6.988 1 88.94 82 SER A O 1
ATOM 643 N N . LYS A 1 83 ? 11.086 18.656 -6.172 1 92.88 83 LYS A N 1
ATOM 644 C CA . LYS A 1 83 ? 9.875 19.141 -6.84 1 92.88 83 LYS A CA 1
ATOM 645 C C . LYS A 1 83 ? 9.008 19.953 -5.883 1 92.88 83 LYS A C 1
ATOM 647 O O . LYS A 1 83 ? 8.539 19.438 -4.867 1 92.88 83 LYS A O 1
ATOM 652 N N . PRO A 1 84 ? 8.805 21.203 -6.16 1 96.38 84 PRO A N 1
ATOM 653 C CA . PRO A 1 84 ? 7.863 21.984 -5.359 1 96.38 84 PRO A CA 1
ATOM 654 C C . PRO A 1 84 ? 6.406 21.641 -5.645 1 96.38 84 PRO A C 1
ATOM 656 O O . PRO A 1 84 ? 5.816 22.172 -6.594 1 96.38 84 PRO A O 1
ATOM 659 N N . THR A 1 85 ? 5.801 20.875 -4.82 1 95.38 85 THR A N 1
ATOM 660 C CA . THR A 1 85 ? 4.445 20.391 -5.055 1 95.38 85 THR A CA 1
ATOM 661 C C . THR A 1 85 ? 3.416 21.344 -4.461 1 95.38 85 THR A C 1
ATOM 663 O O . THR A 1 85 ? 2.215 21.188 -4.688 1 95.38 85 THR A O 1
ATOM 666 N N . GLY A 1 86 ? 3.9 22.297 -3.691 1 97.62 86 GLY A N 1
ATOM 667 C CA . GLY A 1 86 ? 3.004 23.234 -3.023 1 97.62 86 GLY A CA 1
ATOM 668 C C . GLY A 1 86 ? 2.99 23.062 -1.515 1 97.62 86 GLY A C 1
ATOM 669 O O . GLY A 1 86 ? 2.326 23.828 -0.808 1 97.62 86 GLY A O 1
ATOM 670 N N . ARG A 1 87 ? 3.73 22.094 -1.019 1 98.31 87 ARG A N 1
ATOM 671 C CA . ARG A 1 87 ? 3.9 21.906 0.419 1 98.31 87 ARG A CA 1
ATOM 672 C C . ARG A 1 87 ? 4.77 23.016 1.014 1 98.31 87 ARG A C 1
ATOM 674 O O . ARG A 1 87 ? 5.84 23.312 0.486 1 98.31 87 ARG A O 1
ATOM 681 N N . PHE A 1 88 ? 4.312 23.562 2.057 1 97.81 88 PHE A N 1
ATOM 682 C CA . PHE A 1 88 ? 5.047 24.656 2.684 1 97.81 88 PHE A CA 1
ATOM 683 C C . PHE A 1 88 ? 6.148 24.125 3.586 1 97.81 88 PHE A C 1
ATOM 685 O O . PHE A 1 88 ? 6.207 24.453 4.773 1 97.81 88 PHE A O 1
ATOM 692 N N . THR A 1 89 ? 7.012 23.328 3.027 1 98.12 89 THR A N 1
ATOM 693 C CA . THR A 1 89 ? 8.141 22.688 3.699 1 98.12 89 THR A CA 1
ATOM 694 C C . THR A 1 89 ? 9.164 22.203 2.686 1 98.12 89 THR A C 1
ATOM 696 O O . THR A 1 89 ? 8.984 22.375 1.478 1 98.12 89 THR A O 1
ATOM 699 N N . ASN A 1 90 ? 10.305 21.688 3.188 1 97.56 90 ASN A N 1
ATOM 700 C CA . ASN A 1 90 ? 11.359 21.219 2.301 1 97.56 90 ASN A CA 1
ATOM 701 C C . ASN A 1 90 ? 11.008 19.859 1.694 1 97.56 90 ASN A C 1
ATOM 703 O O . ASN A 1 90 ? 11.609 19.438 0.703 1 97.56 90 ASN A O 1
ATOM 707 N N . GLY A 1 91 ? 10.133 19.172 2.287 1 97.62 91 GLY A N 1
ATOM 708 C CA . GLY A 1 91 ? 9.812 17.828 1.85 1 97.62 91 GLY A CA 1
ATOM 709 C C . GLY A 1 91 ? 8.375 17.422 2.146 1 97.62 91 GLY A C 1
ATOM 710 O O . GLY A 1 91 ? 7.438 18.094 1.708 1 97.62 91 GLY A O 1
ATOM 711 N N . ARG A 1 92 ? 8.188 16.406 2.979 1 97.44 92 ARG A N 1
ATOM 712 C CA . ARG A 1 92 ? 6.879 15.82 3.254 1 97.44 92 ARG A CA 1
ATOM 713 C C . ARG A 1 92 ? 6.211 16.516 4.441 1 97.44 92 ARG A C 1
ATOM 715 O O . ARG A 1 92 ? 6.895 17.062 5.312 1 97.44 92 ARG A O 1
ATOM 722 N N . LEU A 1 93 ? 4.91 16.422 4.438 1 98.62 93 LEU A N 1
ATOM 723 C CA . LEU A 1 93 ? 4.109 16.859 5.578 1 98.62 93 LEU A CA 1
ATOM 724 C C . LEU A 1 93 ? 3.799 15.68 6.5 1 98.62 93 LEU A C 1
ATOM 726 O O . LEU A 1 93 ? 3.992 14.516 6.125 1 98.62 93 LEU A O 1
ATOM 730 N N . SER A 1 94 ? 3.363 16.016 7.672 1 98.44 94 SER A N 1
ATOM 731 C CA . SER A 1 94 ? 2.99 14.969 8.625 1 98.44 94 SER A CA 1
ATOM 732 C C . SER A 1 94 ? 1.956 14.023 8.023 1 98.44 94 SER A C 1
ATOM 734 O O . SER A 1 94 ? 1.999 12.812 8.273 1 98.44 94 SER A O 1
ATOM 736 N N . THR A 1 95 ? 1.033 14.547 7.258 1 98.56 95 THR A N 1
ATOM 737 C CA . THR A 1 95 ? -0.038 13.734 6.691 1 98.56 95 THR A CA 1
ATOM 738 C C . THR A 1 95 ? 0.521 12.703 5.715 1 98.56 95 THR A C 1
ATOM 740 O O . THR A 1 95 ? 0.005 11.586 5.613 1 98.56 95 THR A O 1
ATOM 743 N N . ASP A 1 96 ? 1.575 13.086 4.949 1 97.69 96 ASP A N 1
ATOM 744 C CA . ASP A 1 96 ? 2.258 12.117 4.098 1 97.69 96 ASP A CA 1
ATOM 745 C C . ASP A 1 96 ? 2.799 10.945 4.914 1 97.69 96 ASP A C 1
ATOM 747 O O . ASP A 1 96 ? 2.631 9.789 4.531 1 97.69 96 ASP A O 1
ATOM 751 N N . MET A 1 97 ? 3.373 11.273 6.004 1 96.75 97 MET A N 1
ATOM 752 C CA . MET A 1 97 ? 4.039 10.273 6.836 1 96.75 97 MET A CA 1
ATOM 753 C C . MET A 1 97 ? 3.02 9.383 7.547 1 96.75 97 MET A C 1
ATOM 755 O O . MET A 1 97 ? 3.256 8.195 7.742 1 96.75 97 MET A O 1
ATOM 759 N N . ILE A 1 98 ? 1.936 9.977 7.949 1 96.75 98 ILE A N 1
ATOM 760 C CA . ILE A 1 98 ? 0.858 9.188 8.539 1 96.75 98 ILE A CA 1
ATOM 761 C C . ILE A 1 98 ? 0.293 8.227 7.504 1 96.75 98 ILE A C 1
ATOM 763 O O . ILE A 1 98 ? 0.031 7.059 7.809 1 96.75 98 ILE A O 1
ATOM 767 N N . ALA A 1 99 ? 0.099 8.719 6.277 1 95.62 99 ALA A N 1
ATOM 768 C CA . ALA A 1 99 ? -0.376 7.855 5.195 1 95.62 99 ALA A CA 1
ATOM 769 C C . ALA A 1 99 ? 0.59 6.699 4.949 1 95.62 99 ALA A C 1
ATOM 771 O O . ALA A 1 99 ? 0.167 5.559 4.758 1 95.62 99 ALA A O 1
ATOM 772 N N . GLU A 1 100 ? 1.847 7.039 4.938 1 92.94 100 GLU A N 1
ATOM 773 C CA . GLU A 1 100 ? 2.854 5.996 4.766 1 92.94 100 GLU A CA 1
ATOM 774 C C . GLU A 1 100 ? 2.773 4.961 5.883 1 92.94 100 GLU A C 1
ATOM 776 O O . GLU A 1 100 ? 2.898 3.76 5.633 1 92.94 100 GLU A O 1
ATOM 781 N N . ALA A 1 101 ? 2.635 5.418 7.094 1 92.62 101 ALA A N 1
ATOM 782 C CA . ALA A 1 101 ? 2.523 4.512 8.234 1 92.62 101 ALA A CA 1
ATOM 783 C C . ALA A 1 101 ? 1.308 3.602 8.094 1 92.62 101 ALA A C 1
ATOM 785 O O . ALA A 1 101 ? 1.353 2.434 8.484 1 92.62 101 ALA A O 1
ATOM 786 N N . LEU A 1 102 ? 0.25 4.18 7.57 1 91.38 102 LEU A N 1
ATOM 787 C CA . LEU A 1 102 ? -0.953 3.389 7.34 1 91.38 102 LEU A CA 1
ATOM 788 C C . LEU A 1 102 ? -0.7 2.307 6.297 1 91.38 102 LEU A C 1
ATOM 790 O O . LEU A 1 102 ? -1.24 1.203 6.398 1 91.38 102 LEU A O 1
ATOM 794 N N . GLY A 1 103 ? 0.048 2.725 5.195 1 86.31 103 GLY A N 1
ATOM 795 C CA . GLY A 1 103 ? 0.604 1.681 4.348 1 86.31 103 GLY A CA 1
ATOM 796 C C . GLY A 1 103 ? 0 1.657 2.957 1 86.31 103 GLY A C 1
ATOM 797 O O . GLY A 1 103 ? 0.414 0.864 2.109 1 86.31 103 GLY A O 1
ATOM 798 N N . TYR A 1 104 ? -0.91 2.508 2.629 1 85.88 104 TYR A N 1
ATOM 799 C CA . TYR A 1 104 ? -1.596 2.404 1.347 1 85.88 104 TYR A CA 1
ATOM 800 C C . TYR A 1 104 ? -1.037 3.41 0.347 1 85.88 104 TYR A C 1
ATOM 802 O O . TYR A 1 104 ? -1.158 3.223 -0.866 1 85.88 104 TYR A O 1
ATOM 810 N N . THR A 1 105 ? -0.49 4.484 0.841 1 88.75 105 THR A N 1
ATOM 811 C CA . THR A 1 105 ? 0.197 5.465 0.007 1 88.75 105 THR A CA 1
ATOM 812 C C . THR A 1 105 ? 1.312 6.152 0.789 1 88.75 105 THR A C 1
ATOM 814 O O . THR A 1 105 ? 1.329 6.113 2.021 1 88.75 105 THR A O 1
ATOM 817 N N . ASN A 1 106 ? 2.213 6.781 0.029 1 89.69 106 ASN A N 1
ATOM 818 C CA . ASN A 1 106 ? 3.348 7.418 0.693 1 89.69 106 ASN A CA 1
ATOM 819 C C . ASN A 1 106 ? 3.193 8.938 0.738 1 89.69 106 ASN A C 1
ATOM 821 O O . ASN A 1 106 ? 3.938 9.617 1.444 1 89.69 106 ASN A O 1
ATOM 825 N N . THR A 1 107 ? 2.25 9.43 -0.001 1 93.88 107 THR A N 1
ATOM 826 C CA . THR A 1 107 ? 2.018 10.867 -0.028 1 93.88 107 THR A CA 1
ATOM 827 C C . THR A 1 107 ? 0.532 11.172 -0.197 1 93.88 107 THR A C 1
ATOM 829 O O . THR A 1 107 ? -0.196 10.406 -0.832 1 93.88 107 THR A O 1
ATOM 832 N N . ILE A 1 108 ? 0.112 12.211 0.375 1 97.38 108 ILE A N 1
ATOM 833 C CA . ILE A 1 108 ? -1.237 12.734 0.187 1 97.38 108 ILE A CA 1
ATOM 834 C C . ILE A 1 108 ? -1.228 13.812 -0.895 1 97.38 108 ILE A C 1
ATOM 836 O O . ILE A 1 108 ? -0.469 14.781 -0.809 1 97.38 108 ILE A O 1
ATOM 840 N N . LYS A 1 109 ? -2.023 13.703 -1.873 1 97.5 109 LYS A N 1
ATOM 841 C CA . LYS A 1 109 ? -2.07 14.664 -2.965 1 97.5 109 LYS A CA 1
ATOM 842 C C . LYS A 1 109 ? -3.145 15.719 -2.723 1 97.5 109 LYS A C 1
ATOM 844 O O . LYS A 1 109 ? -4.102 15.484 -1.983 1 97.5 109 LYS A O 1
ATOM 849 N N . ALA A 1 110 ? -2.904 16.859 -3.307 1 98.69 110 ALA A N 1
ATOM 850 C CA . ALA A 1 110 ? -3.926 17.891 -3.293 1 98.69 110 ALA A CA 1
ATOM 851 C C . ALA A 1 110 ? -5.121 17.5 -4.152 1 98.69 110 ALA A C 1
ATOM 853 O O . ALA A 1 110 ? -4.957 16.969 -5.25 1 98.69 110 ALA A O 1
ATOM 854 N N . TYR A 1 111 ? -6.301 17.781 -3.678 1 98.75 111 TYR A N 1
ATOM 855 C CA . TYR A 1 111 ? -7.5 17.453 -4.445 1 98.75 111 TYR A CA 1
ATOM 856 C C . TYR A 1 111 ? -7.523 18.219 -5.762 1 98.75 111 TYR A C 1
ATOM 858 O O . TYR A 1 111 ? -8 17.703 -6.777 1 98.75 111 TYR A O 1
ATOM 866 N N . LEU A 1 112 ? -6.91 19.406 -5.766 1 97.88 112 LEU A N 1
ATOM 867 C CA . LEU A 1 112 ? -6.949 20.25 -6.961 1 97.88 112 LEU A CA 1
ATOM 868 C C . LEU A 1 112 ? -5.715 20.016 -7.824 1 97.88 112 LEU A C 1
ATOM 870 O O . LEU A 1 112 ? -5.484 20.75 -8.789 1 97.88 112 LEU A O 1
ATOM 874 N N . ASP A 1 113 ? -4.91 19.078 -7.469 1 97.06 113 ASP A N 1
ATOM 875 C CA . ASP A 1 113 ? -3.756 18.75 -8.297 1 97.06 113 ASP A CA 1
ATOM 876 C C . ASP A 1 113 ? -4.188 18.344 -9.703 1 97.06 113 ASP A C 1
ATOM 878 O O . ASP A 1 113 ? -5 17.438 -9.875 1 97.06 113 ASP A O 1
ATOM 882 N N . GLN A 1 114 ? -3.621 18.953 -10.68 1 93.88 114 GLN A N 1
ATOM 883 C CA . GLN A 1 114 ? -3.982 18.688 -12.07 1 93.88 114 GLN A CA 1
ATOM 884 C C . GLN A 1 114 ? -3.594 17.281 -12.484 1 93.88 114 GLN A C 1
ATOM 886 O O . GLN A 1 114 ? -4.141 16.734 -13.453 1 93.88 114 GLN A O 1
ATOM 891 N N . ASN A 1 115 ? -2.689 16.703 -11.758 1 92.19 115 ASN A N 1
ATOM 892 C CA . ASN A 1 115 ? -2.221 15.359 -12.086 1 92.19 115 ASN A CA 1
ATOM 893 C C . ASN A 1 115 ? -2.859 14.305 -11.188 1 92.19 115 ASN A C 1
ATOM 895 O O . ASN A 1 115 ? -2.379 13.172 -11.117 1 92.19 115 ASN A O 1
ATOM 899 N N . LEU A 1 116 ? -3.865 14.734 -10.453 1 95.31 116 LEU A N 1
ATOM 900 C CA . LEU A 1 116 ? -4.562 13.789 -9.594 1 95.31 116 LEU A CA 1
ATOM 901 C C . LEU A 1 116 ? -5.254 12.703 -10.414 1 95.31 116 LEU A C 1
ATOM 903 O O . LEU A 1 116 ? -6 13.008 -11.352 1 95.31 116 LEU A O 1
ATOM 907 N N . MET A 1 117 ? -4.992 11.43 -10.156 1 91.56 117 MET A N 1
ATOM 908 C CA . MET A 1 117 ? -5.578 10.289 -10.859 1 91.56 117 MET A CA 1
ATOM 909 C C . MET A 1 117 ? -6.691 9.656 -10.031 1 91.56 117 MET A C 1
ATOM 911 O O . MET A 1 117 ? -6.77 9.867 -8.82 1 91.56 117 MET A O 1
ATOM 915 N N . ASP A 1 118 ? -7.484 8.805 -10.633 1 88.44 118 ASP A N 1
ATOM 916 C CA . ASP A 1 118 ? -8.617 8.141 -9.992 1 88.44 118 ASP A CA 1
ATOM 917 C C . ASP A 1 118 ? -8.156 7.289 -8.812 1 88.44 118 ASP A C 1
ATOM 919 O O . ASP A 1 118 ? -8.773 7.301 -7.746 1 88.44 118 ASP A O 1
ATOM 923 N N . GLU A 1 119 ? -7.086 6.676 -8.984 1 87.81 119 GLU A N 1
ATOM 924 C CA . GLU A 1 119 ? -6.621 5.758 -7.949 1 87.81 119 GLU A CA 1
ATOM 925 C C . GLU A 1 119 ? -6.152 6.52 -6.711 1 87.81 119 GLU A C 1
ATOM 927 O O . GLU A 1 119 ? -6.109 5.961 -5.613 1 87.81 119 GLU A O 1
ATOM 932 N N . ASP A 1 120 ? -5.816 7.832 -6.922 1 91.81 120 ASP A N 1
ATOM 933 C CA . ASP A 1 120 ? -5.395 8.648 -5.789 1 91.81 120 ASP A CA 1
ATOM 934 C C . ASP A 1 120 ? -6.555 8.898 -4.828 1 91.81 120 ASP A C 1
ATOM 936 O O . ASP A 1 120 ? -6.34 9.141 -3.637 1 91.81 120 ASP A O 1
ATOM 940 N N . LEU A 1 121 ? -7.75 8.797 -5.324 1 96.38 121 LEU A N 1
ATOM 941 C CA . LEU A 1 121 ? -8.938 9.07 -4.527 1 96.38 121 LEU A CA 1
ATOM 942 C C . LEU A 1 121 ? -9.195 7.949 -3.523 1 96.38 121 LEU A C 1
ATOM 944 O O . LEU A 1 121 ? -9.922 8.141 -2.547 1 96.38 121 LEU A O 1
ATOM 948 N N . LEU A 1 122 ? -8.594 6.84 -3.775 1 95.75 122 LEU A N 1
ATOM 949 C CA . LEU A 1 122 ? -8.922 5.637 -3.018 1 95.75 122 LEU A CA 1
ATOM 950 C C . LEU A 1 122 ? -8.328 5.695 -1.616 1 95.75 122 LEU A C 1
ATOM 952 O O . LEU A 1 122 ? -8.906 5.168 -0.666 1 95.75 122 LEU A O 1
ATOM 956 N N . HIS A 1 123 ? -7.148 6.367 -1.481 1 93.88 123 HIS A N 1
ATOM 957 C CA . HIS A 1 123 ? -6.41 6.18 -0.237 1 93.88 123 HIS A CA 1
ATOM 958 C C . HIS A 1 123 ? -6.137 7.516 0.444 1 93.88 123 HIS A C 1
ATOM 960 O O . HIS A 1 123 ? -5.613 7.555 1.562 1 93.88 123 HIS A O 1
ATOM 966 N N . GLY A 1 124 ? -6.48 8.609 -0.274 1 93.31 124 GLY A N 1
ATOM 967 C CA . GLY A 1 124 ? -6.387 9.844 0.488 1 93.31 124 GLY A CA 1
ATOM 968 C C . GLY A 1 124 ? -6.066 11.055 -0.372 1 93.31 124 GLY A C 1
ATOM 969 O O . GLY A 1 124 ? -5.246 10.969 -1.288 1 93.31 124 GLY A O 1
ATOM 970 N N . VAL A 1 125 ? -6.703 12.148 -0.082 1 98.31 125 VAL A N 1
ATOM 971 C CA . VAL A 1 125 ? -6.43 13.453 -0.659 1 98.31 125 VAL A CA 1
ATOM 972 C C . VAL A 1 125 ? -6.574 14.531 0.414 1 98.31 125 VAL A C 1
ATOM 974 O O . VAL A 1 125 ? -7.129 14.281 1.484 1 98.31 125 VAL A O 1
ATOM 977 N N . SER A 1 126 ? -5.988 15.648 0.16 1 98.88 126 SER A N 1
ATOM 978 C CA . SER A 1 126 ? -6.141 16.812 1.031 1 98.88 126 SER A CA 1
ATOM 979 C C . SER A 1 126 ? -6.953 17.906 0.355 1 98.88 126 SER A C 1
ATOM 981 O O . SER A 1 126 ? -6.777 18.172 -0.834 1 98.88 126 SER A O 1
ATOM 983 N N . PHE A 1 127 ? -7.848 18.469 1.125 1 98.88 127 PHE A N 1
ATOM 984 C CA . PHE A 1 127 ? -8.609 19.641 0.7 1 98.88 127 PHE A CA 1
ATOM 985 C C . PHE A 1 127 ? -8.039 20.906 1.322 1 98.88 127 PHE A C 1
ATOM 987 O O . PHE A 1 127 ? -8.57 22 1.115 1 98.88 127 PHE A O 1
ATOM 994 N N . ALA A 1 128 ? -6.992 20.781 2.041 1 98.94 128 ALA A N 1
ATOM 995 C CA . ALA A 1 128 ? -6.422 21.875 2.824 1 98.94 128 ALA A CA 1
ATOM 996 C C . ALA A 1 128 ? -5.945 23 1.919 1 98.94 128 ALA A C 1
ATOM 998 O O . ALA A 1 128 ? -5.5 22.766 0.795 1 98.94 128 ALA A O 1
ATOM 999 N N . SER A 1 129 ? -6.047 24.156 2.455 1 98.88 129 SER A N 1
ATOM 1000 C CA . SER A 1 129 ? -5.617 25.359 1.74 1 98.88 129 SER A CA 1
ATOM 1001 C C . SER A 1 129 ? -4.805 26.281 2.643 1 98.88 129 SER A C 1
ATOM 1003 O O . SER A 1 129 ? -5.312 26.766 3.65 1 98.88 129 SER A O 1
ATOM 1005 N N . GLY A 1 130 ? -3.596 26.469 2.236 1 98.56 130 GLY A N 1
ATOM 1006 C CA . GLY A 1 130 ? -2.713 27.328 3.02 1 98.56 130 GLY A CA 1
ATOM 1007 C C . GLY A 1 130 ? -3.273 28.719 3.246 1 98.56 130 GLY A C 1
ATOM 1008 O O . GLY A 1 130 ? -3.664 29.391 2.297 1 98.56 130 GLY A O 1
ATOM 1009 N N . GLY A 1 131 ? -3.256 29.172 4.488 1 98.12 131 GLY A N 1
ATOM 1010 C CA . GLY A 1 131 ? -3.754 30.484 4.828 1 98.12 131 GLY A CA 1
ATOM 1011 C C . GLY A 1 131 ? -5.184 30.469 5.336 1 98.12 131 GLY A C 1
ATOM 1012 O O . GLY A 1 131 ? -5.707 31.516 5.754 1 98.12 131 GLY A O 1
ATOM 1013 N N . SER A 1 132 ? -5.801 29.312 5.336 1 98.56 132 SER A N 1
ATOM 1014 C CA . SER A 1 132 ? -7.188 29.234 5.785 1 98.56 132 SER A CA 1
ATOM 1015 C C . SER A 1 132 ? -7.27 29.047 7.297 1 98.56 132 SER A C 1
ATOM 1017 O O . SER A 1 132 ? -6.242 28.938 7.973 1 98.56 132 SER A O 1
ATOM 1019 N N . GLY A 1 133 ? -8.484 29.172 7.93 1 98.62 133 GLY A N 1
ATOM 1020 C CA . GLY A 1 133 ? -8.805 28.969 9.336 1 98.62 133 GLY A CA 1
ATOM 1021 C C . GLY A 1 133 ? -10.234 28.516 9.57 1 98.62 133 GLY A C 1
ATOM 1022 O O . GLY A 1 133 ? -10.938 28.156 8.625 1 98.62 133 GLY A O 1
ATOM 1023 N N . TYR A 1 134 ? -10.578 28.422 10.828 1 98.81 134 TYR A N 1
ATOM 1024 C CA . TYR A 1 134 ? -11.953 28.047 11.164 1 98.81 134 TYR A CA 1
ATOM 1025 C C . TYR A 1 134 ? -12.93 29.141 10.75 1 98.81 134 TYR A C 1
ATOM 1027 O O . TYR A 1 134 ? -14.07 28.859 10.391 1 98.81 134 TYR A O 1
ATOM 1035 N N . ASP A 1 135 ? -12.445 30.359 10.898 1 98.69 135 ASP A N 1
ATOM 1036 C CA . ASP A 1 135 ? -13.203 31.516 10.445 1 98.69 135 ASP A CA 1
ATOM 1037 C C . ASP A 1 135 ? -13.031 31.719 8.938 1 98.69 135 ASP A C 1
ATOM 1039 O O . ASP A 1 135 ? -11.945 32.062 8.477 1 98.69 135 ASP A O 1
ATOM 1043 N N . ASP A 1 136 ? -14.141 31.688 8.219 1 98.12 136 ASP A N 1
ATOM 1044 C CA . ASP A 1 136 ? -14.07 31.797 6.762 1 98.12 136 ASP A CA 1
ATOM 1045 C C . ASP A 1 136 ? -13.562 33.188 6.34 1 98.12 136 ASP A C 1
ATOM 1047 O O . ASP A 1 136 ? -13.031 33.344 5.238 1 98.12 136 ASP A O 1
ATOM 1051 N N . PHE A 1 137 ? -13.719 34.125 7.191 1 98.19 137 PHE A N 1
ATOM 1052 C CA . PHE A 1 137 ? -13.227 35.469 6.91 1 98.19 137 PHE A CA 1
ATOM 1053 C C . PHE A 1 137 ? -11.719 35.438 6.672 1 98.19 137 PHE A C 1
ATOM 1055 O O . PHE A 1 137 ? -11.211 36.219 5.844 1 98.19 137 PHE A O 1
ATOM 1062 N N . THR A 1 138 ? -11.008 34.594 7.406 1 98.38 138 THR A N 1
ATOM 1063 C CA . THR A 1 138 ? -9.562 34.469 7.25 1 98.38 138 THR A CA 1
ATOM 1064 C C . THR A 1 138 ? -9.195 34.156 5.801 1 98.38 138 THR A C 1
ATOM 1066 O O . THR A 1 138 ? -8.344 34.844 5.211 1 98.38 138 THR A O 1
ATOM 1069 N N . ALA A 1 139 ? -9.883 33.219 5.23 1 98.25 139 ALA A N 1
ATOM 1070 C CA . ALA A 1 139 ? -9.594 32.781 3.871 1 98.25 139 ALA A CA 1
ATOM 1071 C C . ALA A 1 139 ? -10.227 33.688 2.84 1 98.25 139 ALA A C 1
ATOM 1073 O O . ALA A 1 139 ? -9.555 34.125 1.896 1 98.25 139 ALA A O 1
ATOM 1074 N N . ASP A 1 140 ? -11.5 34.094 3.004 1 96.81 140 ASP A N 1
ATOM 1075 C CA . ASP A 1 140 ? -12.297 34.75 1.974 1 96.81 140 ASP A CA 1
ATOM 1076 C C . ASP A 1 140 ? -11.93 36.219 1.861 1 96.81 140 ASP A C 1
ATOM 1078 O O . ASP A 1 140 ? -12.039 36.812 0.785 1 96.81 140 ASP A O 1
ATOM 1082 N N . ASN A 1 141 ? -11.438 36.781 2.93 1 96 141 ASN A N 1
ATOM 1083 C CA . ASN A 1 141 ? -11.289 38.219 2.936 1 96 141 ASN A CA 1
ATOM 1084 C C . ASN A 1 141 ? -9.836 38.656 3.137 1 96 141 ASN A C 1
ATOM 1086 O O . ASN A 1 141 ? -9.453 39.75 2.775 1 96 141 ASN A O 1
ATOM 1090 N N . ILE A 1 142 ? -9.086 37.781 3.715 1 95.94 142 ILE A N 1
ATOM 1091 C CA . ILE A 1 142 ? -7.742 38.219 4.082 1 95.94 142 ILE A CA 1
ATOM 1092 C C . ILE A 1 142 ? -6.711 37.531 3.178 1 95.94 142 ILE A C 1
ATOM 1094 O O . ILE A 1 142 ? -5.973 38.219 2.459 1 95.94 142 ILE A O 1
ATOM 1098 N N . THR A 1 143 ? -6.746 36.219 3.076 1 96.5 143 THR A N 1
ATOM 1099 C CA . THR A 1 143 ? -5.668 35.531 2.395 1 96.5 143 THR A CA 1
ATOM 1100 C C . THR A 1 143 ? -6.09 35.125 0.982 1 96.5 143 THR A C 1
ATOM 1102 O O . THR A 1 143 ? -5.25 34.75 0.162 1 96.5 143 THR A O 1
ATOM 1105 N N . ASN A 1 144 ? -7.367 35.156 0.668 1 97.12 144 ASN A N 1
ATOM 1106 C CA . ASN A 1 144 ? -7.926 34.844 -0.643 1 97.12 144 ASN A CA 1
ATOM 1107 C C . ASN A 1 144 ? -7.594 33.406 -1.06 1 97.12 144 ASN A C 1
ATOM 1109 O O . ASN A 1 144 ? -7.109 33.188 -2.17 1 97.12 144 ASN A O 1
ATOM 1113 N N . VAL A 1 145 ? -7.762 32.5 -0.177 1 98.44 145 VAL A N 1
ATOM 1114 C CA . VAL A 1 145 ? -7.582 31.078 -0.438 1 98.44 145 VAL A CA 1
ATOM 1115 C C . VAL A 1 145 ? -8.906 30.328 -0.215 1 98.44 145 VAL A C 1
ATOM 1117 O O . VAL A 1 145 ? -9.969 30.953 -0.168 1 98.44 145 VAL A O 1
ATOM 1120 N N . MET A 1 146 ? -8.898 29 -0.184 1 98.62 146 MET A N 1
ATOM 1121 C CA . MET A 1 146 ? -10.133 28.25 0.004 1 98.62 146 MET A CA 1
ATOM 1122 C C . MET A 1 146 ? -10.492 28.156 1.482 1 98.62 146 MET A C 1
ATOM 1124 O O . MET A 1 146 ? -9.695 27.672 2.291 1 98.62 146 MET A O 1
ATOM 1128 N N . SER A 1 147 ? -11.664 28.609 1.81 1 98.75 147 SER A N 1
ATOM 1129 C CA . SER A 1 147 ? -12.172 28.516 3.176 1 98.75 147 SER A CA 1
ATOM 1130 C C . SER A 1 147 ? -12.492 27.078 3.553 1 98.75 147 SER A C 1
ATOM 1132 O O . SER A 1 147 ? -12.477 26.188 2.701 1 98.75 147 SER A O 1
ATOM 1134 N N . LEU A 1 148 ? -12.688 26.875 4.859 1 98.81 148 LEU A N 1
ATOM 1135 C CA . LEU A 1 148 ? -13.109 25.547 5.301 1 98.81 148 LEU A CA 1
ATOM 1136 C C . LEU A 1 148 ? -14.438 25.156 4.652 1 98.81 148 LEU A C 1
ATOM 1138 O O . LEU A 1 148 ? -14.664 23.984 4.348 1 98.81 148 LEU A O 1
ATOM 1142 N N . ARG A 1 149 ? -15.32 26.109 4.34 1 98.75 149 ARG A N 1
ATOM 1143 C CA . ARG A 1 149 ? -16.547 25.875 3.596 1 98.75 149 ARG A CA 1
ATOM 1144 C C . ARG A 1 149 ? -16.25 25.328 2.207 1 98.75 149 ARG A C 1
ATOM 1146 O O . ARG A 1 149 ? -16.859 24.328 1.784 1 98.75 149 ARG A O 1
ATOM 1153 N N . LYS A 1 150 ? -15.359 25.953 1.586 1 98.69 150 LYS A N 1
ATOM 1154 C CA . LYS A 1 150 ? -15.008 25.5 0.242 1 98.69 150 LYS A CA 1
ATOM 1155 C C . LYS A 1 150 ? -14.352 24.125 0.278 1 98.69 150 LYS A C 1
ATOM 1157 O O . LYS A 1 150 ? -14.562 23.312 -0.614 1 98.69 150 LYS A O 1
ATOM 1162 N N . GLN A 1 151 ? -13.531 23.922 1.291 1 98.88 151 GLN A N 1
ATOM 1163 C CA . GLN A 1 151 ? -12.93 22.594 1.467 1 98.88 151 GLN A CA 1
ATOM 1164 C C . GLN A 1 151 ? -14.008 21.516 1.624 1 98.88 151 GLN A C 1
ATOM 1166 O O . GLN A 1 151 ? -13.898 20.438 1.037 1 98.88 151 GLN A O 1
ATOM 1171 N N . LEU A 1 152 ? -15.055 21.812 2.342 1 98.81 152 LEU A N 1
ATOM 1172 C CA . LEU A 1 152 ? -16.156 20.875 2.521 1 98.81 152 LEU A CA 1
ATOM 1173 C C . LEU A 1 152 ? -16.891 20.641 1.204 1 98.81 152 LEU A C 1
ATOM 1175 O O . LEU A 1 152 ? -17.344 19.531 0.93 1 98.81 152 LEU A O 1
ATOM 1179 N N . ASP A 1 153 ? -17 21.688 0.381 1 98.75 153 ASP A N 1
ATOM 1180 C CA . ASP A 1 153 ? -17.609 21.531 -0.935 1 98.75 153 ASP A CA 1
ATOM 1181 C C . ASP A 1 153 ? -16.812 20.547 -1.799 1 98.75 153 ASP A C 1
ATOM 1183 O O . ASP A 1 153 ? -17.391 19.734 -2.508 1 98.75 153 ASP A O 1
ATOM 1187 N N . TYR A 1 154 ? -15.555 20.656 -1.731 1 98.75 154 TYR A N 1
ATOM 1188 C CA . TYR A 1 154 ? -14.711 19.75 -2.5 1 98.75 154 TYR A CA 1
ATOM 1189 C C . TYR A 1 154 ? -14.82 18.312 -1.968 1 98.75 154 TYR A C 1
ATOM 1191 O O . TYR A 1 154 ? -14.742 17.359 -2.734 1 98.75 154 TYR A O 1
ATOM 1199 N N . PHE A 1 155 ? -15.039 18.219 -0.67 1 98.81 155 PHE A N 1
ATOM 1200 C CA . PHE A 1 155 ? -15.258 16.906 -0.099 1 98.81 155 PHE A CA 1
ATOM 1201 C C . PHE A 1 155 ? -16.531 16.281 -0.649 1 98.81 155 PHE A C 1
ATOM 1203 O O . PHE A 1 155 ? -16.562 15.086 -0.974 1 98.81 155 PHE A O 1
ATOM 1210 N N . LYS A 1 156 ? -17.516 17.047 -0.76 1 98.62 156 LYS A N 1
ATOM 1211 C CA . LYS A 1 156 ? -18.75 16.562 -1.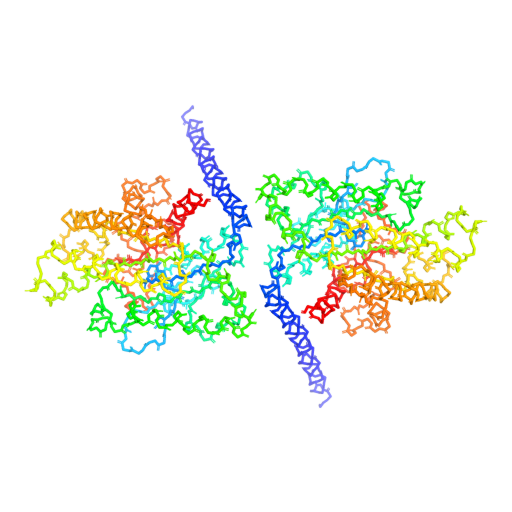366 1 98.62 156 LYS A CA 1
ATOM 1212 C C . LYS A 1 156 ? -18.516 16.094 -2.799 1 98.62 156 LYS A C 1
ATOM 1214 O O . LYS A 1 156 ? -19.016 15.039 -3.209 1 98.62 156 LYS A O 1
ATOM 1219 N N . GLU A 1 157 ? -17.781 16.828 -3.504 1 98.44 157 GLU A N 1
ATOM 1220 C CA . GLU A 1 157 ? -17.422 16.438 -4.863 1 98.44 157 GLU A CA 1
ATOM 1221 C C . GLU A 1 157 ? -16.609 15.148 -4.871 1 98.44 157 GLU A C 1
ATOM 1223 O O . GLU A 1 157 ? -16.828 14.266 -5.699 1 98.44 157 GLU A O 1
ATOM 1228 N N . TYR A 1 158 ? -15.695 15.094 -4.012 1 98.56 158 TYR A N 1
ATOM 1229 C CA . TYR A 1 158 ? -14.867 13.906 -3.855 1 98.56 158 TYR A CA 1
ATOM 1230 C C . TYR A 1 158 ? -15.727 12.656 -3.666 1 98.56 158 TYR A C 1
ATOM 1232 O O . TYR A 1 158 ? -15.492 11.633 -4.305 1 98.56 158 TYR A O 1
ATOM 1240 N N . LYS A 1 159 ? -16.672 12.727 -2.77 1 98.12 159 LYS A N 1
ATOM 1241 C CA . LYS A 1 159 ? -17.547 11.594 -2.5 1 98.12 159 LYS A CA 1
ATOM 1242 C C . LYS A 1 159 ? -18.281 11.148 -3.764 1 98.12 159 LYS A C 1
ATOM 1244 O O . LYS A 1 159 ? -18.406 9.953 -4.027 1 98.12 159 LYS A O 1
ATOM 1249 N N . THR A 1 160 ? -18.734 12.125 -4.527 1 97.81 160 THR A N 1
ATOM 1250 C CA . THR A 1 160 ? -19.406 11.812 -5.785 1 97.81 160 THR A CA 1
ATOM 1251 C C . THR A 1 160 ? -18.469 11.102 -6.746 1 97.81 160 THR A C 1
ATOM 1253 O O . THR A 1 160 ? -18.828 10.086 -7.348 1 97.81 160 THR A O 1
ATOM 1256 N N . ARG A 1 161 ? -17.281 11.625 -6.852 1 97.88 161 ARG A N 1
ATOM 1257 C CA . ARG A 1 161 ? -16.281 11.039 -7.738 1 97.88 161 ARG A CA 1
ATOM 1258 C C . ARG A 1 161 ? -15.93 9.617 -7.297 1 97.88 161 ARG A C 1
ATOM 1260 O O . ARG A 1 161 ? -15.805 8.719 -8.125 1 97.88 161 ARG A O 1
ATOM 1267 N N . LEU A 1 162 ? -15.773 9.445 -6.004 1 98.12 162 LEU A N 1
ATOM 1268 C CA . LEU A 1 162 ? -15.43 8.133 -5.461 1 98.12 162 LEU A CA 1
ATOM 1269 C C . LEU A 1 162 ? -16.547 7.133 -5.711 1 98.12 162 LEU A C 1
ATOM 1271 O O . LEU A 1 162 ? -16.297 5.977 -6.051 1 98.12 162 LEU A O 1
ATOM 1275 N N . GLY A 1 163 ? -17.828 7.578 -5.539 1 97.62 163 GLY A N 1
ATOM 1276 C CA . GLY A 1 163 ? -18.969 6.73 -5.816 1 97.62 163 GLY A CA 1
ATOM 1277 C C . GLY A 1 163 ? -19.031 6.242 -7.25 1 97.62 163 GLY A C 1
ATOM 1278 O O . GLY A 1 163 ? -19.328 5.074 -7.508 1 97.62 163 GLY A O 1
ATOM 1279 N N . LYS A 1 164 ? -18.688 7.125 -8.172 1 96.88 164 LYS A N 1
ATOM 1280 C CA . LYS A 1 164 ? -18.656 6.75 -9.586 1 96.88 164 LYS A CA 1
ATOM 1281 C C . LYS A 1 164 ? -17.531 5.754 -9.859 1 96.88 164 LYS A C 1
ATOM 1283 O O . LYS A 1 164 ? -17.656 4.891 -10.734 1 96.88 164 LYS A O 1
ATOM 1288 N N . LEU A 1 165 ? -16.484 5.898 -9.094 1 96.06 165 LEU A N 1
ATOM 1289 C CA . LEU A 1 165 ? -15.281 5.117 -9.352 1 96.06 165 LEU A CA 1
ATOM 1290 C C . LEU A 1 165 ? -15.43 3.699 -8.805 1 96.06 165 LEU A C 1
ATOM 1292 O O . LEU A 1 165 ? -15.055 2.732 -9.469 1 96.06 165 LEU A O 1
ATOM 1296 N N . VAL A 1 166 ? -15.992 3.484 -7.57 1 96.38 166 VAL A N 1
ATOM 1297 C CA . VAL A 1 166 ? -15.93 2.184 -6.914 1 96.38 166 VAL A CA 1
ATOM 1298 C C . VAL A 1 166 ? -17.3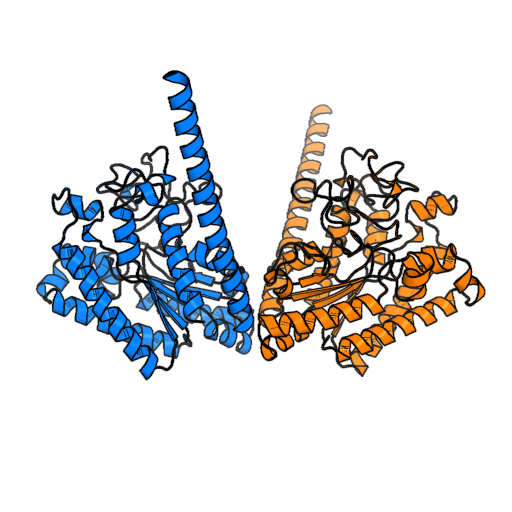44 1.723 -6.547 1 96.38 166 VAL A C 1
ATOM 1300 O O . VAL A 1 166 ? -17.516 0.663 -5.938 1 96.38 166 VAL A O 1
ATOM 1303 N N . GLY A 1 167 ? -18.391 2.465 -6.863 1 96.25 167 GLY A N 1
ATOM 1304 C CA . GLY A 1 167 ? -19.766 2.168 -6.465 1 96.25 167 GLY A CA 1
ATOM 1305 C C . GLY A 1 167 ? -20.156 2.807 -5.148 1 96.25 167 GLY A C 1
ATOM 1306 O O . GLY A 1 167 ? -19.297 3.07 -4.301 1 96.25 167 GLY A O 1
ATOM 1307 N N . GLU A 1 168 ? -21.375 3.012 -4.895 1 96.25 168 GLU A N 1
ATOM 1308 C CA . GLU A 1 168 ? -21.891 3.762 -3.756 1 96.25 168 GLU A CA 1
ATOM 1309 C C . GLU A 1 168 ? -21.594 3.043 -2.443 1 96.25 168 GLU A C 1
ATOM 1311 O O . GLU A 1 168 ? -21.188 3.67 -1.463 1 96.25 168 GLU A O 1
ATOM 1316 N N . GLU A 1 169 ? -21.75 1.763 -2.455 1 95.94 169 GLU A N 1
ATOM 1317 C CA . GLU A 1 169 ? -21.547 1.001 -1.225 1 95.94 169 GLU A CA 1
ATOM 1318 C C . GLU A 1 169 ? -20.094 1.048 -0.766 1 95.94 169 GLU A C 1
ATOM 1320 O O . GLU A 1 169 ? -19.812 1.323 0.403 1 95.94 169 GLU A O 1
ATOM 1325 N N . SER A 1 170 ? -19.281 0.84 -1.719 1 95.19 170 SER A N 1
ATOM 1326 C CA . SER A 1 170 ? -17.859 0.861 -1.403 1 95.19 170 SER A CA 1
ATOM 1327 C C . SER A 1 170 ? -17.391 2.268 -1.042 1 95.19 170 SER A C 1
ATOM 1329 O O . SER A 1 170 ? -16.562 2.441 -0.152 1 95.19 170 SER A O 1
ATOM 1331 N N . SER A 1 171 ? -17.906 3.221 -1.779 1 97.06 171 SER A N 1
ATOM 1332 C CA . SER A 1 171 ? -17.578 4.609 -1.467 1 97.06 171 SER A CA 1
ATOM 1333 C C . SER A 1 171 ? -17.984 4.965 -0.044 1 97.06 171 SER A C 1
ATOM 1335 O O . SER A 1 171 ? -17.234 5.598 0.689 1 97.06 171 SER A O 1
ATOM 1337 N N . HIS A 1 172 ? -19.172 4.523 0.347 1 97.25 172 HIS A N 1
ATOM 1338 C CA . HIS A 1 172 ? -19.656 4.785 1.699 1 97.25 172 HIS A CA 1
ATOM 1339 C C . HIS A 1 172 ? -18.766 4.121 2.74 1 97.25 172 HIS A C 1
ATOM 1341 O O . HIS A 1 172 ? -18.406 4.734 3.752 1 97.25 172 HIS A O 1
ATOM 1347 N N . ARG A 1 173 ? -18.359 2.947 2.465 1 96.06 173 ARG A N 1
ATOM 1348 C CA . ARG A 1 173 ? -17.5 2.215 3.387 1 96.06 173 ARG A CA 1
ATOM 1349 C C . ARG A 1 173 ? -16.141 2.896 3.525 1 96.06 173 ARG A C 1
ATOM 1351 O O . ARG A 1 173 ? -15.633 3.049 4.637 1 96.06 173 ARG A O 1
ATOM 1358 N N . ILE A 1 174 ? -15.57 3.299 2.4 1 97.25 174 ILE A N 1
ATOM 1359 C CA . ILE A 1 174 ? -14.258 3.936 2.402 1 97.25 174 ILE A CA 1
ATOM 1360 C C . ILE A 1 174 ? -14.312 5.227 3.215 1 97.25 174 ILE A C 1
ATOM 1362 O O . ILE A 1 174 ? -13.445 5.473 4.059 1 97.25 174 ILE A O 1
ATOM 1366 N N . VAL A 1 175 ? -15.328 5.984 3.066 1 98 175 VAL A N 1
ATOM 1367 C CA . VAL A 1 175 ? -15.461 7.262 3.756 1 98 175 VAL A CA 1
ATOM 1368 C C . VAL A 1 175 ? -15.742 7.02 5.238 1 98 175 VAL A C 1
ATOM 1370 O O . VAL A 1 175 ? -15.109 7.637 6.102 1 98 175 VAL A O 1
ATOM 1373 N N . GLU A 1 176 ? -16.609 6.09 5.504 1 97.44 176 GLU A N 1
ATOM 1374 C CA . GLU A 1 176 ? -17 5.812 6.883 1 97.44 176 GLU A CA 1
ATOM 1375 C C . GLU A 1 176 ? -15.805 5.312 7.699 1 97.44 176 GLU A C 1
ATOM 1377 O O . GLU A 1 176 ? -15.68 5.625 8.883 1 97.44 176 GLU A O 1
ATOM 1382 N N . ASN A 1 177 ? -14.922 4.559 7.062 1 96.69 177 ASN A N 1
ATOM 1383 C CA . ASN A 1 177 ? -13.797 3.955 7.77 1 96.69 177 ASN A CA 1
ATOM 1384 C C . ASN A 1 177 ? -12.57 4.855 7.734 1 96.69 177 ASN A C 1
ATOM 1386 O O . ASN A 1 177 ? -11.578 4.59 8.422 1 96.69 177 ASN A O 1
ATOM 1390 N N . ALA A 1 178 ? -12.594 5.945 6.969 1 98 178 ALA A N 1
ATOM 1391 C CA . ALA A 1 178 ? -11.43 6.805 6.781 1 98 178 ALA A CA 1
ATOM 1392 C C . ALA A 1 178 ? -11.07 7.535 8.078 1 98 178 ALA A C 1
ATOM 1394 O O . ALA A 1 178 ? -11.906 7.66 8.977 1 98 178 ALA A O 1
ATOM 1395 N N . VAL A 1 179 ? -9.82 7.922 8.156 1 97.88 179 VAL A N 1
ATOM 1396 C CA . VAL A 1 179 ? -9.391 8.883 9.164 1 97.88 179 VAL A CA 1
ATOM 1397 C C . VAL A 1 179 ? -9.367 10.289 8.562 1 97.88 179 VAL A C 1
ATOM 1399 O O . VAL A 1 179 ? -8.688 10.531 7.566 1 97.88 179 VAL A O 1
ATOM 1402 N N . PHE A 1 180 ? -10.164 11.109 9.141 1 98.75 180 PHE A N 1
ATOM 1403 C CA . PHE A 1 180 ? -10.164 12.508 8.734 1 98.75 180 PHE A CA 1
ATOM 1404 C C . PHE A 1 180 ? -9.25 13.336 9.641 1 98.75 180 PHE A C 1
ATOM 1406 O O . PHE A 1 180 ? -9.219 13.133 10.852 1 98.75 180 PHE A O 1
ATOM 1413 N N . ILE A 1 181 ? -8.5 14.219 9.031 1 98.81 181 ILE A N 1
ATOM 1414 C CA . ILE A 1 181 ? -7.609 15.109 9.766 1 98.81 181 ILE A CA 1
ATOM 1415 C C . ILE A 1 181 ? -8.031 16.562 9.539 1 98.81 181 ILE A C 1
ATOM 1417 O O . ILE A 1 181 ? -8.281 16.969 8.398 1 98.81 181 ILE A O 1
ATOM 1421 N N . LEU A 1 182 ? -8.195 17.266 10.57 1 98.88 182 LEU A N 1
ATOM 1422 C CA . LEU A 1 182 ? -8.477 18.703 10.562 1 98.88 182 LEU A CA 1
ATOM 1423 C C . LEU A 1 182 ? -7.379 19.469 11.289 1 98.88 182 LEU A C 1
ATOM 1425 O O . LEU A 1 182 ? -7.23 19.344 12.508 1 98.88 182 LEU A O 1
ATOM 1429 N N . SER A 1 183 ? -6.582 20.219 10.531 1 98.75 183 SER A N 1
ATOM 1430 C CA . SER A 1 183 ? -5.465 20.969 11.094 1 98.75 183 SER A CA 1
ATOM 1431 C C . SER A 1 183 ? -5.488 22.422 10.641 1 98.75 183 SER A C 1
ATOM 1433 O O . SER A 1 183 ? -5.117 22.734 9.508 1 98.75 183 SER A O 1
ATOM 1435 N N . MET A 1 184 ? -5.902 23.281 11.492 1 98.31 184 MET A N 1
ATOM 1436 C CA . MET A 1 184 ? -5.969 24.703 11.188 1 98.31 184 MET A CA 1
ATOM 1437 C C . MET A 1 184 ? -6.219 25.531 12.445 1 98.31 184 MET A C 1
ATOM 1439 O O . MET A 1 184 ? -6.195 24.984 13.555 1 98.31 184 MET A O 1
ATOM 1443 N N . GLY A 1 185 ? -6.238 26.844 12.344 1 97.62 185 GLY A N 1
ATOM 1444 C CA . GLY A 1 185 ? -6.598 27.703 13.453 1 97.62 185 GLY A CA 1
ATOM 1445 C C . GLY A 1 185 ? -5.609 28.844 13.68 1 97.62 185 GLY A C 1
ATOM 1446 O O . GLY A 1 185 ? -6 29.953 14.023 1 97.62 185 GLY A O 1
ATOM 1447 N N . THR A 1 186 ? -4.34 28.578 13.484 1 97 186 THR A N 1
ATOM 1448 C CA . THR A 1 186 ? -3.305 29.547 13.797 1 97 186 THR A CA 1
ATOM 1449 C C . THR A 1 186 ? -3.482 30.812 12.945 1 97 186 THR A C 1
ATOM 1451 O O . THR A 1 186 ? -3.266 31.922 13.422 1 97 186 THR A O 1
ATOM 1454 N N . ASN A 1 187 ? -3.898 30.688 11.711 1 97.5 187 ASN A N 1
ATOM 1455 C CA . ASN A 1 187 ? -4.09 31.812 10.812 1 97.5 187 ASN A CA 1
ATOM 1456 C C . ASN A 1 187 ? -5.215 32.719 11.289 1 97.5 187 ASN A C 1
ATOM 1458 O O . ASN A 1 187 ? -5.199 33.938 11.023 1 97.5 187 ASN A O 1
ATOM 1462 N N . ASP A 1 188 ? -6.18 32.188 11.984 1 98.56 188 ASP A N 1
ATOM 1463 C CA . ASP A 1 188 ? -7.262 33 12.547 1 98.56 188 ASP A CA 1
ATOM 1464 C C . ASP A 1 188 ? -6.727 34 13.57 1 98.56 188 ASP A C 1
ATOM 1466 O O . ASP A 1 188 ? -7.211 35.125 13.648 1 98.56 188 ASP A O 1
ATOM 1470 N N . PHE A 1 189 ? -5.738 33.594 14.281 1 97.12 189 PHE A N 1
ATOM 1471 C CA . PHE A 1 189 ? -5.156 34.5 15.266 1 97.12 189 PHE A CA 1
ATOM 1472 C C . PHE A 1 189 ? -4.109 35.406 14.617 1 97.12 189 PHE A C 1
ATOM 1474 O O . PHE A 1 189 ? -4.184 36.625 14.734 1 97.12 189 PHE A O 1
ATOM 1481 N N . LEU A 1 190 ? -3.215 34.844 13.883 1 93.88 190 LEU A N 1
ATOM 1482 C CA . LEU A 1 190 ? -2.09 35.594 13.352 1 93.88 190 LEU A CA 1
ATOM 1483 C C . LEU A 1 190 ? -2.566 36.625 12.336 1 93.88 190 LEU A C 1
ATOM 1485 O O . LEU A 1 190 ? -2.33 37.812 12.508 1 93.88 190 LEU A O 1
ATOM 1489 N N . GLN A 1 191 ? -3.299 36.156 11.383 1 93.12 191 GLN A N 1
ATOM 1490 C CA . GLN A 1 191 ? -3.689 37.031 10.273 1 93.12 191 GLN A CA 1
ATOM 1491 C C . GLN A 1 191 ? -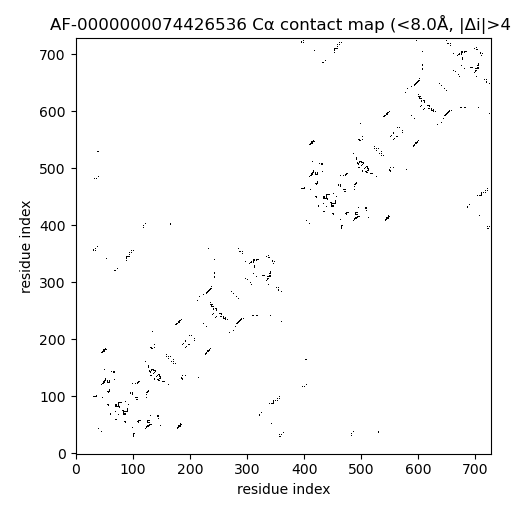4.977 37.781 10.594 1 93.12 191 GLN A C 1
ATOM 1493 O O . GLN A 1 191 ? -5.051 39 10.406 1 93.12 191 GLN A O 1
ATOM 1498 N N . ASN A 1 192 ? -5.891 37.125 11.102 1 95.69 192 ASN A N 1
ATOM 1499 C CA . ASN A 1 192 ? -7.246 37.656 11.219 1 95.69 192 ASN A CA 1
ATOM 1500 C C . ASN A 1 192 ? -7.438 38.406 12.523 1 95.69 192 ASN A C 1
ATOM 1502 O O . ASN A 1 192 ? -8.25 39.344 12.586 1 95.69 192 ASN A O 1
ATOM 1506 N N . TYR A 1 193 ? -6.684 38.219 13.586 1 96.62 193 TYR A N 1
ATOM 1507 C CA . TYR A 1 193 ? -6.934 38.875 14.852 1 96.62 193 TYR A CA 1
ATOM 1508 C C . TYR A 1 193 ? -5.824 39.875 15.164 1 96.62 193 TYR A C 1
ATOM 1510 O O . TYR A 1 193 ? -6.098 41.031 15.5 1 96.62 193 TYR A O 1
ATOM 1518 N N . TYR A 1 194 ? -4.582 39.469 15.031 1 93.88 194 TYR A N 1
ATOM 1519 C CA . TYR A 1 194 ? -3.484 40.312 15.5 1 93.88 194 TYR A CA 1
ATOM 1520 C C . TYR A 1 194 ? -3.025 41.281 14.406 1 93.88 194 TYR A C 1
ATOM 1522 O O . TYR A 1 194 ? -2.549 42.375 14.703 1 93.88 194 TYR A O 1
ATOM 1530 N N . ILE A 1 195 ? -3.121 40.844 13.195 1 91 195 ILE A N 1
ATOM 1531 C CA . ILE A 1 195 ? -2.654 41.688 12.109 1 91 195 ILE A CA 1
ATOM 1532 C C . ILE A 1 195 ? -3.822 42.5 11.547 1 91 195 ILE A C 1
ATOM 1534 O O . ILE A 1 195 ? -3.805 43.75 11.578 1 91 195 ILE A O 1
ATOM 1538 N N . ASP A 1 196 ? -4.789 41.812 11.023 1 93.38 196 ASP A N 1
ATOM 1539 C CA . ASP A 1 196 ? -5.988 42.5 10.547 1 93.38 196 ASP A CA 1
ATOM 1540 C C . ASP A 1 196 ? -6.848 42.969 11.711 1 93.38 196 ASP A C 1
ATOM 1542 O O . ASP A 1 196 ? -7.156 42.188 12.625 1 93.38 196 ASP A O 1
ATOM 1546 N N . PRO A 1 197 ? -7.281 44.156 11.734 1 93.5 197 PRO A N 1
ATOM 1547 C CA . PRO A 1 197 ? -7.961 44.688 12.922 1 93.5 197 PRO A CA 1
ATOM 1548 C C . PRO A 1 197 ? -9.445 44.312 12.969 1 93.5 197 PRO A C 1
ATOM 1550 O O . PRO A 1 197 ? -10.109 44.562 13.977 1 93.5 197 PRO A O 1
ATOM 1553 N N . THR A 1 198 ? -10 43.719 11.977 1 95.81 198 THR A N 1
ATOM 1554 C CA . THR A 1 198 ? -11.438 43.531 11.859 1 95.81 198 THR A CA 1
ATOM 1555 C C . THR A 1 198 ? -11.984 42.75 13.055 1 95.81 198 THR A C 1
ATOM 1557 O O . THR A 1 198 ? -12.891 43.219 13.742 1 95.81 198 THR A O 1
ATOM 1560 N N . ARG A 1 199 ? -11.414 41.625 13.367 1 97.81 199 ARG A N 1
ATOM 1561 C CA . ARG A 1 199 ? -11.953 40.781 14.422 1 97.81 199 ARG A CA 1
ATOM 1562 C C . ARG A 1 199 ? -11.562 41.312 15.797 1 97.81 199 ARG A C 1
ATOM 1564 O O . ARG A 1 199 ? -12.336 41.188 16.75 1 97.81 199 ARG A O 1
ATOM 1571 N N . SER A 1 200 ? -10.344 41.844 15.875 1 96.94 200 SER A N 1
ATOM 1572 C CA . SER A 1 200 ? -9.93 42.375 17.172 1 96.94 200 SER A CA 1
ATOM 1573 C C . SER A 1 200 ? -10.766 43.594 17.578 1 96.94 200 SER A C 1
ATOM 1575 O O . SER A 1 200 ? -10.852 43.938 18.75 1 96.94 200 SER A O 1
ATOM 1577 N N . GLN A 1 201 ? -11.398 44.219 16.625 1 97.81 201 GLN A N 1
ATOM 1578 C CA . GLN A 1 201 ? -12.297 45.344 16.922 1 97.81 201 GLN A CA 1
ATOM 1579 C C . GLN A 1 201 ? -13.68 44.844 17.312 1 97.81 201 GLN A C 1
ATOM 1581 O O . GLN A 1 201 ? -14.461 45.562 17.938 1 97.81 201 GLN A O 1
ATOM 1586 N N . MET A 1 202 ? -13.977 43.625 16.969 1 97.75 202 MET A N 1
ATOM 1587 C CA . MET A 1 202 ? -15.305 43.062 17.219 1 97.75 202 MET A CA 1
ATOM 1588 C C . MET A 1 202 ? -15.312 42.188 18.469 1 97.75 202 MET A C 1
ATOM 1590 O O . MET A 1 202 ? -16.344 42.062 19.141 1 97.75 202 MET A O 1
ATOM 1594 N N . PHE A 1 203 ? -14.133 41.562 18.766 1 98.25 203 PHE A N 1
ATOM 1595 C CA . PHE A 1 203 ? -14.062 40.562 19.812 1 98.25 203 PHE A CA 1
ATOM 1596 C C . PHE A 1 203 ? -12.852 40.812 20.719 1 98.25 203 PHE A C 1
ATOM 1598 O O . PHE A 1 203 ? -11.789 41.188 20.234 1 98.25 203 PHE A O 1
ATOM 1605 N N . THR A 1 204 ? -13.062 40.531 22.016 1 98.12 204 THR A N 1
ATOM 1606 C CA . THR A 1 204 ? -11.883 40.25 22.828 1 98.12 204 THR A CA 1
ATOM 1607 C C . THR A 1 204 ? -11.258 38.938 22.422 1 98.12 204 THR A C 1
ATOM 1609 O O . THR A 1 204 ? -11.883 38.125 21.719 1 98.12 204 THR A O 1
ATOM 1612 N N . ILE A 1 205 ? -10.062 38.719 22.906 1 97.81 205 ILE A N 1
ATOM 1613 C CA . ILE A 1 205 ? -9.367 37.469 22.547 1 97.81 205 ILE A CA 1
ATOM 1614 C C . ILE A 1 205 ? -10.172 36.281 23.016 1 97.81 205 ILE A C 1
ATOM 1616 O O . ILE A 1 205 ? -10.297 35.281 22.281 1 97.81 205 ILE A O 1
ATOM 1620 N N . ALA A 1 206 ? -10.719 36.281 24.188 1 97.88 206 ALA A N 1
ATOM 1621 C CA . ALA A 1 206 ? -11.516 35.188 24.734 1 97.88 206 ALA A CA 1
ATOM 1622 C C . ALA A 1 206 ? -12.781 34.938 23.906 1 97.88 206 ALA A C 1
ATOM 1624 O O . ALA A 1 206 ? -13.172 33.812 23.656 1 97.88 206 ALA A O 1
ATOM 1625 N N . GLN A 1 207 ? -13.391 36.031 23.531 1 98.44 207 GLN A N 1
ATOM 1626 C CA . GLN A 1 207 ? -14.586 35.969 22.703 1 98.44 207 GLN A CA 1
ATOM 1627 C C . GLN A 1 207 ? -14.273 35.344 21.344 1 98.44 207 GLN A C 1
ATOM 1629 O O . GLN A 1 207 ? -15.055 34.562 20.797 1 98.44 207 GLN A O 1
ATOM 1634 N N . TYR A 1 208 ? -13.18 35.75 20.797 1 98.56 208 TYR A N 1
ATOM 1635 C CA . TYR A 1 208 ? -12.812 35.25 19.484 1 98.56 208 TYR A CA 1
ATOM 1636 C C . TYR A 1 208 ? -12.484 33.75 19.547 1 98.56 208 TYR A C 1
ATOM 1638 O O . TYR A 1 208 ? -12.812 33 18.625 1 98.56 208 TYR A O 1
ATOM 1646 N N . GLN A 1 209 ? -11.836 33.312 20.609 1 98.5 209 GLN A N 1
ATOM 1647 C CA . GLN A 1 209 ? -11.609 31.875 20.812 1 98.5 209 GLN A CA 1
ATOM 1648 C C . GLN A 1 209 ? -12.93 31.109 20.828 1 98.5 209 GLN A C 1
ATOM 1650 O O . GLN A 1 209 ? -13.047 30.062 20.188 1 98.5 209 GLN A O 1
ATOM 1655 N N . GLY A 1 210 ? -13.891 31.625 21.562 1 98.5 210 GLY A N 1
ATOM 1656 C CA . GLY A 1 210 ? -15.203 31 21.594 1 98.5 210 GLY A CA 1
ATOM 1657 C C . GLY A 1 210 ? -15.867 30.969 20.219 1 98.5 210 GLY A C 1
ATOM 1658 O O . GLY A 1 210 ? -16.484 29.969 19.859 1 98.5 210 GLY A O 1
ATOM 1659 N N . PHE A 1 211 ? -15.766 32.062 19.516 1 98.62 211 PHE A N 1
ATOM 1660 C CA . PHE A 1 211 ? -16.328 32.125 18.172 1 98.62 211 PHE A CA 1
ATOM 1661 C C . PHE A 1 211 ? -15.727 31.078 17.266 1 98.62 211 PHE A C 1
ATOM 1663 O O . PHE A 1 211 ? -16.453 30.406 16.516 1 98.62 211 PHE A O 1
ATOM 1670 N N . LEU A 1 212 ? -14.406 30.922 17.328 1 98.88 212 LEU A N 1
ATOM 1671 C CA . LEU A 1 212 ? -13.711 29.938 16.516 1 98.88 212 LEU A CA 1
ATOM 1672 C C . LEU A 1 212 ? -14.156 28.516 16.891 1 98.88 212 LEU A C 1
ATOM 1674 O O . LEU A 1 212 ? -14.32 27.672 16.016 1 98.88 212 LEU A O 1
ATOM 1678 N N . ILE A 1 213 ? -14.289 28.25 18.172 1 98.81 213 ILE A N 1
ATOM 1679 C CA . ILE A 1 213 ? -14.758 26.953 18.641 1 98.81 213 ILE A CA 1
ATOM 1680 C C . ILE A 1 213 ? -16.141 26.656 18.078 1 98.81 213 ILE A C 1
ATOM 1682 O O . ILE A 1 213 ? -16.438 25.531 17.656 1 98.81 213 ILE A O 1
ATOM 1686 N N . ASN A 1 214 ? -16.984 27.656 18.031 1 98.62 214 ASN A N 1
ATOM 1687 C CA . ASN A 1 214 ? -18.312 27.5 17.453 1 98.62 214 ASN A CA 1
ATOM 1688 C C . ASN A 1 214 ? -18.25 27.219 15.953 1 98.62 214 ASN A C 1
ATOM 1690 O O . ASN A 1 214 ? -19 26.391 15.438 1 98.62 214 ASN A O 1
ATOM 1694 N N . CYS A 1 215 ? -17.391 27.953 15.273 1 98.75 215 CYS A N 1
ATOM 1695 C CA . CYS A 1 215 ? -17.188 27.672 13.859 1 98.75 215 CYS A CA 1
ATOM 1696 C C . CYS A 1 215 ? -16.766 26.219 13.641 1 98.75 215 CYS A C 1
ATOM 1698 O O . CYS A 1 215 ? -17.344 25.531 12.805 1 98.75 215 CYS A O 1
ATOM 1700 N N . MET A 1 216 ? -15.805 25.797 14.383 1 98.69 216 MET A N 1
ATOM 1701 C CA . MET A 1 216 ? -15.297 24.438 14.281 1 98.69 216 MET A CA 1
ATOM 1702 C C . MET A 1 216 ? -16.406 23.422 14.531 1 98.69 216 MET A C 1
ATOM 1704 O O . MET A 1 216 ? -16.547 22.453 13.781 1 98.69 216 MET A O 1
ATOM 1708 N N . GLU A 1 217 ? -17.188 23.594 15.586 1 98.56 217 GLU A N 1
ATOM 1709 C CA . GLU A 1 217 ? -18.281 22.703 15.914 1 98.56 217 GLU A CA 1
ATOM 1710 C C . GLU A 1 217 ? -19.25 22.562 14.75 1 98.56 217 GLU A C 1
ATOM 1712 O O . GLU A 1 217 ? -19.703 21.469 14.43 1 98.56 217 GLU A O 1
ATOM 1717 N N . ASN A 1 218 ? -19.594 23.672 14.188 1 98.56 218 ASN A N 1
ATOM 1718 C CA . ASN A 1 218 ? -20.531 23.656 13.062 1 98.56 218 ASN A CA 1
ATOM 1719 C C . ASN A 1 218 ? -19.969 22.844 11.891 1 98.56 218 ASN A C 1
ATOM 1721 O O . ASN A 1 218 ? -20.688 22.062 11.273 1 98.56 218 ASN A O 1
ATOM 1725 N N . TYR A 1 219 ? -18.734 23.047 11.602 1 98.75 219 TYR A N 1
ATOM 1726 C CA . TYR A 1 219 ? -18.125 22.328 10.477 1 98.75 219 TYR A CA 1
ATOM 1727 C C . TYR A 1 219 ? -18 20.844 10.781 1 98.75 219 TYR A C 1
ATOM 1729 O O . TYR A 1 219 ? -18.234 20 9.906 1 98.75 219 TYR A O 1
ATOM 1737 N N . ILE A 1 220 ? -17.594 20.469 11.984 1 98.81 220 ILE A N 1
ATOM 1738 C CA . ILE A 1 220 ? -17.469 19.062 12.359 1 98.81 220 ILE A CA 1
ATOM 1739 C C . ILE A 1 220 ? -18.844 18.391 12.289 1 98.81 220 ILE A C 1
ATOM 1741 O O . ILE A 1 220 ? -18.953 17.25 11.844 1 98.81 220 ILE A O 1
ATOM 1745 N N . THR A 1 221 ? -19.875 19.109 12.711 1 98.62 221 THR A N 1
ATOM 1746 C CA . THR A 1 221 ? -21.234 18.578 12.625 1 98.62 221 THR A CA 1
ATOM 1747 C C . THR A 1 221 ? -21.625 18.312 11.172 1 98.62 221 THR A C 1
ATOM 1749 O O . THR A 1 221 ? -22.234 17.281 10.859 1 98.62 221 THR A O 1
ATOM 1752 N N . GLU A 1 222 ? -21.266 19.234 10.328 1 98.56 222 GLU A N 1
ATOM 1753 C CA . GLU A 1 222 ? -21.547 19.031 8.906 1 98.56 222 GLU A CA 1
ATOM 1754 C C . GLU A 1 222 ? -20.734 17.891 8.336 1 98.56 222 GLU A C 1
ATOM 1756 O O . GLU A 1 222 ? -21.25 17.094 7.539 1 98.56 222 GLU A O 1
ATOM 1761 N N . MET A 1 223 ? -19.469 17.797 8.672 1 98.69 223 MET A N 1
ATOM 1762 C CA . MET A 1 223 ? -18.641 16.672 8.258 1 98.69 223 MET A CA 1
ATOM 1763 C C . MET A 1 223 ? -19.281 15.352 8.664 1 98.69 223 MET A C 1
ATOM 1765 O O . MET A 1 223 ? -19.328 14.406 7.875 1 98.69 223 MET A O 1
ATOM 1769 N N . HIS A 1 224 ? -19.766 15.297 9.883 1 98.69 224 HIS A N 1
ATOM 1770 C CA . HIS A 1 224 ? -20.406 14.086 10.383 1 98.69 224 HIS A CA 1
ATOM 1771 C C . HIS A 1 224 ? -21.625 13.727 9.539 1 98.69 224 HIS A C 1
ATOM 1773 O O . HIS A 1 224 ? -21.859 12.555 9.234 1 98.69 224 HIS A O 1
ATOM 1779 N N . SER A 1 225 ? -22.359 14.703 9.148 1 98.25 225 SER A N 1
ATOM 1780 C CA . SER A 1 225 ? -23.547 14.461 8.328 1 98.25 225 SER A CA 1
ATOM 1781 C C . SER A 1 225 ? -23.172 13.914 6.957 1 98.25 225 SER A C 1
ATOM 1783 O O . SER A 1 225 ? -23.984 13.281 6.285 1 98.25 225 SER A O 1
ATOM 1785 N N . LEU A 1 226 ? -21.938 14.164 6.582 1 98 226 LEU A N 1
ATOM 1786 C CA . LEU A 1 226 ? -21.453 13.695 5.289 1 98 226 LEU A CA 1
ATOM 1787 C C . LEU A 1 226 ? -20.766 12.344 5.426 1 98 226 LEU A C 1
ATOM 1789 O O . LEU A 1 226 ? -20.203 11.828 4.457 1 98 226 LEU A O 1
ATOM 1793 N N . GLY A 1 227 ? -20.734 11.812 6.625 1 97.5 227 GLY A N 1
ATOM 1794 C CA . GLY A 1 227 ? -20.266 10.445 6.789 1 97.5 227 GLY A CA 1
ATOM 1795 C C . GLY A 1 227 ? -18.969 10.344 7.566 1 97.5 227 GLY A C 1
ATOM 1796 O O . GLY A 1 227 ? -18.406 9.258 7.734 1 97.5 227 GLY A O 1
ATOM 1797 N N . VAL A 1 228 ? -18.438 11.438 8.086 1 98.19 228 VAL A N 1
ATOM 1798 C CA . VAL A 1 228 ? -17.219 11.422 8.875 1 98.19 228 VAL A CA 1
ATOM 1799 C C . VAL A 1 228 ? -17.5 10.828 10.258 1 98.19 228 VAL A C 1
ATOM 1801 O O . VAL A 1 228 ? -18.344 11.344 11 1 98.19 228 VAL A O 1
ATOM 1804 N N . THR A 1 229 ? -16.781 9.742 10.578 1 97.69 229 THR A N 1
ATOM 1805 C CA . THR A 1 229 ? -17.031 9.078 11.852 1 97.69 229 THR A CA 1
ATOM 1806 C C . THR A 1 229 ? -15.773 9.055 12.719 1 97.69 229 THR A C 1
ATOM 1808 O O . THR A 1 229 ? -15.844 8.789 13.914 1 97.69 229 THR A O 1
ATOM 1811 N N . ARG A 1 230 ? -14.625 9.266 12.164 1 97.44 230 ARG A N 1
ATOM 1812 C CA . ARG A 1 230 ? -13.336 9.336 12.852 1 97.44 230 ARG A CA 1
ATOM 1813 C C . ARG A 1 230 ? -12.562 10.578 12.445 1 97.44 230 ARG A C 1
ATOM 1815 O O . ARG A 1 230 ? -12.102 10.688 11.305 1 97.44 230 ARG A O 1
ATOM 1822 N N . LEU A 1 231 ? -12.359 11.461 13.398 1 98.62 231 LEU A N 1
ATOM 1823 C CA . LEU A 1 231 ? -11.781 12.766 13.102 1 98.62 231 LEU A CA 1
ATOM 1824 C C . LEU A 1 231 ? -10.633 13.086 14.055 1 98.62 231 LEU A C 1
ATOM 1826 O O . LEU A 1 231 ? -10.828 13.117 15.273 1 98.62 231 LEU A O 1
ATOM 1830 N N . MET A 1 232 ? -9.492 13.219 13.484 1 98.44 232 MET A N 1
ATOM 1831 C CA . MET A 1 232 ? -8.328 13.719 14.211 1 98.44 232 MET A CA 1
ATOM 1832 C C . MET A 1 232 ? -8.195 15.234 14.062 1 98.44 232 MET A C 1
ATOM 1834 O O . MET A 1 232 ? -8.109 15.742 12.945 1 98.44 232 MET A O 1
ATOM 1838 N N . VAL A 1 233 ? -8.227 15.914 15.156 1 98.69 233 VAL A N 1
ATOM 1839 C CA . VAL A 1 233 ? -8.094 17.359 15.156 1 98.69 233 VAL A CA 1
ATOM 1840 C C . VAL A 1 233 ? -6.762 17.766 15.789 1 98.69 233 VAL A C 1
ATOM 1842 O O . VAL A 1 233 ? -6.457 17.375 16.922 1 98.69 233 VAL A O 1
ATOM 1845 N N . VAL A 1 234 ? -6.012 18.547 15.078 1 98.5 234 VAL A N 1
ATOM 1846 C CA . VAL A 1 234 ? -4.684 18.938 15.523 1 98.5 234 VAL A CA 1
ATOM 1847 C C . VAL A 1 234 ? -4.766 20.266 16.281 1 98.5 234 VAL A C 1
ATOM 1849 O O . VAL A 1 234 ? -5.395 21.219 15.805 1 98.5 234 VAL A O 1
ATOM 1852 N N . GLY A 1 235 ? -4.176 20.328 17.422 1 97.75 235 GLY A N 1
ATOM 1853 C CA . GLY A 1 235 ? -4.168 21.547 18.203 1 97.75 235 GLY A CA 1
ATOM 1854 C C . GLY A 1 235 ? -3.27 22.625 17.609 1 97.75 235 GLY A C 1
ATOM 1855 O O . GLY A 1 235 ? -2.643 22.422 16.562 1 97.75 235 GLY A O 1
ATOM 1856 N N . MET A 1 236 ? -3.219 23.672 18.359 1 97.75 236 MET A N 1
ATOM 1857 C CA . MET A 1 236 ? -2.4 24.812 17.938 1 97.75 236 MET A CA 1
ATOM 1858 C C . MET A 1 236 ? -0.99 24.703 18.5 1 97.75 236 MET A C 1
ATOM 1860 O O . MET A 1 236 ? -0.805 24.281 19.641 1 97.75 236 MET A O 1
ATOM 1864 N N . GLU A 1 237 ? -0.091 25.125 17.719 1 97.56 237 GLU A N 1
ATOM 1865 C CA . GLU A 1 237 ? 1.293 25.219 18.172 1 97.56 237 GLU A CA 1
ATOM 1866 C C . GLU A 1 237 ? 1.506 26.438 19.047 1 97.56 237 GLU A C 1
ATOM 1868 O O . GLU A 1 237 ? 0.673 27.344 19.078 1 97.56 237 GLU A O 1
ATOM 1873 N N . PRO A 1 238 ? 2.609 26.422 19.844 1 97.94 238 PRO A N 1
ATOM 1874 C CA . PRO A 1 238 ? 2.959 27.672 20.531 1 97.94 238 PRO A CA 1
ATOM 1875 C C . PRO A 1 238 ? 3.453 28.75 19.562 1 97.94 238 PRO A C 1
ATOM 1877 O O . PRO A 1 238 ? 4.648 29.047 19.516 1 97.94 238 PRO A O 1
ATOM 1880 N N . PHE A 1 239 ? 2.496 29.375 18.906 1 97 239 PHE A N 1
ATOM 1881 C CA . PHE A 1 239 ? 2.836 30.219 17.766 1 97 239 PHE A CA 1
ATOM 1882 C C . PHE A 1 239 ? 3.525 31.5 18.234 1 97 239 PHE A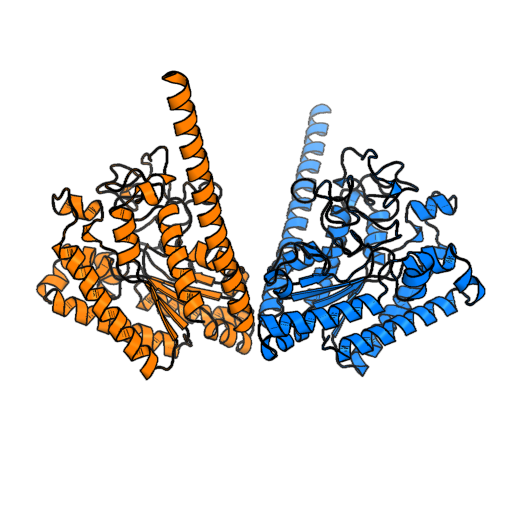 C 1
ATOM 1884 O O . PHE A 1 239 ? 4.109 32.219 17.422 1 97 239 PHE A O 1
ATOM 1891 N N . GLY A 1 240 ? 3.588 31.766 19.531 1 97.12 240 GLY A N 1
ATOM 1892 C CA . GLY A 1 240 ? 4.41 32.844 20.047 1 97.12 240 GLY A CA 1
ATOM 1893 C C . GLY A 1 240 ? 5.895 32.625 19.844 1 97.12 240 GLY A C 1
ATOM 1894 O O . GLY A 1 240 ? 6.695 33.562 19.969 1 97.12 240 GLY A O 1
ATOM 1895 N N . CYS A 1 241 ? 6.262 31.422 19.594 1 97.12 241 CYS A N 1
ATOM 1896 C CA . CYS A 1 241 ? 7.668 31.062 19.422 1 97.12 241 CYS A CA 1
ATOM 1897 C C . CYS A 1 241 ? 8.055 31.094 17.938 1 97.12 241 CYS A C 1
ATOM 1899 O O . CYS A 1 241 ? 9.234 30.953 17.609 1 97.12 241 CYS A O 1
ATOM 1901 N N . MET A 1 242 ? 7.102 31.297 17.062 1 96.75 242 MET A N 1
ATOM 1902 C CA . MET A 1 242 ? 7.328 31.344 15.617 1 96.75 242 MET A CA 1
ATOM 1903 C C . MET A 1 242 ? 8.273 32.5 15.25 1 96.75 242 MET A C 1
ATOM 1905 O O . MET A 1 242 ? 8.109 33.594 15.742 1 96.75 242 MET A O 1
ATOM 1909 N N . PRO A 1 243 ? 9.289 32.219 14.383 1 96.81 243 PRO A N 1
ATOM 1910 C CA . PRO A 1 243 ? 10.258 33.25 14.039 1 96.81 243 PRO A CA 1
ATOM 1911 C C . PRO A 1 243 ? 9.586 34.531 13.57 1 96.81 243 PRO A C 1
ATOM 1913 O O . PRO A 1 243 ? 9.953 35.625 14.008 1 96.81 243 PRO A O 1
ATOM 1916 N N . MET A 1 244 ? 8.617 34.438 12.742 1 95.12 244 MET A N 1
ATOM 1917 C CA . MET A 1 244 ? 7.918 35.594 12.227 1 95.12 244 MET A CA 1
ATOM 1918 C C . MET A 1 244 ? 7.297 36.406 13.367 1 95.12 244 MET A C 1
ATOM 1920 O O . MET A 1 244 ? 7.375 37.625 13.375 1 95.12 244 MET A O 1
ATOM 1924 N N . ILE A 1 245 ? 6.691 35.75 14.32 1 95.06 245 ILE A N 1
ATOM 1925 C CA . ILE A 1 245 ? 6 36.406 15.422 1 95.06 245 ILE A CA 1
ATOM 1926 C C . ILE A 1 245 ? 7.02 37.094 16.344 1 95.06 245 ILE A C 1
ATOM 1928 O O . ILE A 1 245 ? 6.82 38.219 16.781 1 95.06 245 ILE A O 1
ATOM 1932 N N . LYS A 1 246 ? 8.07 36.344 16.594 1 94.56 246 LYS A N 1
ATOM 1933 C CA . LYS A 1 246 ? 9.125 36.969 17.406 1 94.56 246 LYS A CA 1
ATOM 1934 C C . LYS A 1 246 ? 9.656 38.25 16.766 1 94.56 246 LYS A C 1
ATOM 1936 O O . LYS A 1 246 ? 9.852 39.25 17.453 1 94.56 246 LYS A O 1
ATOM 1941 N N . THR A 1 247 ? 9.805 38.156 15.508 1 93.25 247 THR A N 1
ATOM 1942 C CA . THR A 1 247 ? 10.344 39.281 14.781 1 93.25 247 THR A CA 1
ATOM 1943 C C . THR A 1 247 ? 9.336 40.438 14.781 1 93.25 247 THR A C 1
ATOM 1945 O O . THR A 1 247 ? 9.703 41.594 15.062 1 93.25 247 THR A O 1
ATOM 1948 N N . LEU A 1 248 ? 8.094 40.156 14.484 1 90.06 248 LEU A N 1
ATOM 1949 C CA . LEU A 1 248 ? 7.059 41.188 14.391 1 90.06 248 LEU A CA 1
ATOM 1950 C C . LEU A 1 248 ? 6.812 41.844 15.75 1 90.06 248 LEU A C 1
ATOM 1952 O O . LEU A 1 248 ? 6.41 43 15.82 1 90.06 248 LEU A O 1
ATOM 1956 N N . THR A 1 249 ? 7.008 41.125 16.797 1 90.62 249 THR A N 1
ATOM 1957 C CA . THR A 1 249 ? 6.758 41.656 18.141 1 90.62 249 THR A CA 1
ATOM 1958 C C . THR A 1 249 ? 8.055 42.156 18.766 1 90.62 249 THR A C 1
ATOM 1960 O O . THR A 1 249 ? 8.078 42.5 19.953 1 90.62 249 THR A O 1
ATOM 1963 N N . ASN A 1 250 ? 9.141 42.125 18.031 1 89.62 250 ASN A N 1
ATOM 1964 C CA . ASN A 1 250 ? 10.453 42.562 18.469 1 89.62 250 ASN A CA 1
ATOM 1965 C C . ASN A 1 250 ? 10.914 41.844 19.719 1 89.62 250 ASN A C 1
ATOM 1967 O O . ASN A 1 250 ? 11.352 42.469 20.688 1 89.62 250 ASN A O 1
ATOM 1971 N N . ASN A 1 251 ? 10.703 40.562 19.719 1 85.19 251 ASN A N 1
ATOM 1972 C CA . ASN A 1 251 ? 11.094 39.719 20.844 1 85.19 251 ASN A CA 1
ATOM 1973 C C . ASN A 1 251 ? 12.141 38.688 20.438 1 85.19 251 ASN A C 1
ATOM 1975 O O . ASN A 1 251 ? 12.078 38.156 19.328 1 85.19 251 ASN A O 1
ATOM 1979 N N . VAL A 1 252 ? 13.094 38.469 21.359 1 83.44 252 VAL A N 1
ATOM 1980 C CA . VAL A 1 252 ? 14.055 37.406 21.156 1 83.44 252 VAL A CA 1
ATOM 1981 C C . VAL A 1 252 ? 13.461 36.094 21.656 1 83.44 252 VAL A C 1
ATOM 1983 O O . VAL A 1 252 ? 13.641 35.031 21.031 1 83.44 252 VAL A O 1
ATOM 1986 N N . ASP A 1 253 ? 12.703 36.25 22.703 1 91.81 253 ASP A N 1
ATOM 1987 C CA . ASP A 1 253 ? 12.055 35.062 23.297 1 91.81 253 ASP A CA 1
ATOM 1988 C C . ASP A 1 253 ? 10.641 34.875 22.75 1 91.81 253 ASP A C 1
ATOM 1990 O O . ASP A 1 253 ? 10.117 35.781 22.078 1 91.81 253 ASP A O 1
ATOM 1994 N N . CYS A 1 254 ? 10.078 33.719 23.031 1 96.06 254 CYS A N 1
ATOM 1995 C CA . CYS A 1 254 ? 8.695 33.469 22.641 1 96.06 254 CYS A CA 1
ATOM 1996 C C . CYS A 1 254 ? 7.746 34.469 23.281 1 96.06 254 CYS A C 1
ATOM 1998 O O . CYS A 1 254 ? 7.949 34.875 24.422 1 96.06 254 CYS A O 1
ATOM 2000 N N . ASN A 1 255 ? 6.793 34.906 22.484 1 96.38 255 ASN A N 1
ATOM 2001 C CA . ASN A 1 255 ? 5.727 35.719 23.062 1 96.38 255 ASN A CA 1
ATOM 2002 C C . ASN A 1 255 ? 4.828 34.906 23.984 1 96.38 255 ASN A C 1
ATOM 2004 O O . ASN A 1 255 ? 3.986 34.125 23.516 1 96.38 255 ASN A O 1
ATOM 2008 N N . LYS A 1 256 ? 4.938 35.125 25.266 1 95.88 256 LYS A N 1
ATOM 2009 C CA . LYS A 1 256 ? 4.258 34.312 26.266 1 95.88 256 LYS A CA 1
ATOM 2010 C C . LYS A 1 256 ? 2.744 34.5 26.203 1 95.88 256 LYS A C 1
ATOM 2012 O O . LYS A 1 256 ? 1.984 33.562 26.422 1 95.88 256 LYS A O 1
ATOM 2017 N N . GLU A 1 257 ? 2.297 35.688 25.984 1 95.88 257 GLU A N 1
ATOM 2018 C CA . GLU A 1 257 ? 0.868 35.969 25.875 1 95.88 257 GLU A CA 1
ATOM 2019 C C . GLU A 1 257 ? 0.235 35.219 24.719 1 95.88 257 GLU A C 1
ATOM 2021 O O . GLU A 1 257 ? -0.83 34.594 24.875 1 95.88 257 GLU A O 1
ATOM 2026 N N . MET A 1 258 ? 0.843 35.25 23.594 1 96.75 258 MET A N 1
ATOM 2027 C CA . MET A 1 258 ? 0.325 34.562 22.422 1 96.75 258 MET A CA 1
ATOM 2028 C C . MET A 1 258 ? 0.362 33.062 22.625 1 96.75 258 MET A C 1
ATOM 2030 O O . MET A 1 258 ? -0.542 32.344 22.188 1 96.75 258 MET A O 1
ATOM 2034 N N . ASN A 1 259 ? 1.433 32.562 23.297 1 97.94 259 ASN A N 1
ATOM 2035 C CA . ASN A 1 259 ? 1.478 31.141 23.641 1 97.94 259 ASN A CA 1
ATOM 2036 C C . ASN A 1 259 ? 0.338 30.75 24.578 1 97.94 259 ASN A C 1
ATOM 2038 O O . ASN A 1 259 ? -0.219 29.656 24.469 1 97.94 259 ASN A O 1
ATOM 2042 N N . GLN A 1 260 ? 0.038 31.609 25.469 1 98 260 GLN A N 1
ATOM 2043 C CA . GLN A 1 260 ? -1.078 31.344 26.359 1 98 260 GLN A CA 1
ATOM 2044 C C . GLN A 1 260 ? -2.402 31.312 25.609 1 98 260 GLN A C 1
ATOM 2046 O O . GLN A 1 260 ? -3.303 30.547 25.953 1 98 260 GLN A O 1
ATOM 2051 N N . VAL A 1 261 ? -2.553 32.188 24.625 1 98.12 261 VAL A N 1
ATOM 2052 C CA . VAL A 1 261 ? -3.744 32.188 23.781 1 98.12 261 VAL A CA 1
ATOM 2053 C C . VAL A 1 261 ? -3.887 30.844 23.094 1 98.12 261 VAL A C 1
ATOM 2055 O O . VAL A 1 261 ? -4.973 30.25 23.078 1 98.12 261 VAL A O 1
ATOM 2058 N N . ALA A 1 262 ? -2.807 30.328 22.547 1 98.44 262 ALA A N 1
ATOM 2059 C CA . ALA A 1 262 ? -2.809 29.031 21.875 1 98.44 262 ALA A CA 1
ATOM 2060 C C . ALA A 1 262 ? -3.182 27.922 22.844 1 98.44 262 ALA A C 1
ATOM 2062 O O . ALA A 1 262 ? -3.996 27.047 22.516 1 98.44 262 ALA A O 1
ATOM 2063 N N . LEU A 1 263 ? -2.578 27.922 24 1 98.06 263 LEU A N 1
ATOM 2064 C CA . LEU A 1 263 ? -2.816 26.906 25 1 98.06 263 LEU A CA 1
ATOM 2065 C C . LEU A 1 263 ? -4.273 26.906 25.453 1 98.06 263 LEU A C 1
ATOM 2067 O O . LEU A 1 263 ? -4.895 25.844 25.578 1 98.06 263 LEU A O 1
ATOM 2071 N N . SER A 1 264 ? -4.793 28.109 25.719 1 98.44 264 SER A N 1
ATOM 2072 C CA . SER A 1 264 ? -6.184 28.234 26.141 1 98.44 264 SER A CA 1
ATOM 2073 C C . SER A 1 264 ? -7.137 27.766 25.062 1 98.44 264 SER A C 1
ATOM 2075 O O . SER A 1 264 ? -8.148 27.109 25.344 1 98.44 264 SER A O 1
ATOM 2077 N N . PHE A 1 265 ? -6.887 28.094 23.875 1 98.56 265 PHE A N 1
ATOM 2078 C CA . PHE A 1 265 ? -7.711 27.625 22.766 1 98.56 265 PHE A CA 1
ATOM 2079 C C . PHE A 1 265 ? -7.719 26.109 22.719 1 98.56 265 PHE A C 1
ATOM 2081 O O . PHE A 1 265 ? -8.766 25.484 22.516 1 98.56 265 PHE A O 1
ATOM 2088 N N . ASN A 1 266 ? -6.527 25.516 22.859 1 98.69 266 ASN A N 1
ATOM 2089 C CA . ASN A 1 266 ? -6.414 24.047 22.844 1 98.69 266 ASN A CA 1
ATOM 2090 C C . ASN A 1 266 ? -7.258 23.406 23.938 1 98.69 266 ASN A C 1
ATOM 2092 O O . ASN A 1 266 ? -7.82 22.328 23.734 1 98.69 266 ASN A O 1
ATOM 2096 N N . ILE A 1 267 ? -7.273 24.016 25.062 1 98.31 267 ILE A N 1
ATOM 2097 C CA . ILE A 1 267 ? -8.086 23.5 26.172 1 98.31 267 ILE A CA 1
ATOM 2098 C C . ILE A 1 267 ? -9.562 23.531 25.781 1 98.31 267 ILE A C 1
ATOM 2100 O O . ILE A 1 267 ? -10.273 22.531 25.969 1 98.31 267 ILE A O 1
ATOM 2104 N N . LEU A 1 268 ? -10 24.641 25.188 1 98.56 268 LEU A N 1
ATOM 2105 C CA . LEU A 1 268 ? -11.375 24.766 24.734 1 98.56 268 LEU A CA 1
ATOM 2106 C C . LEU A 1 268 ? -11.672 23.75 23.641 1 98.56 268 LEU A C 1
ATOM 2108 O O . LEU A 1 268 ? -12.75 23.156 23.609 1 98.56 268 LEU A O 1
ATOM 2112 N N . LEU A 1 269 ? -10.758 23.625 22.766 1 98.62 269 LEU A N 1
ATOM 2113 C CA . LEU A 1 269 ? -10.891 22.719 21.641 1 98.62 269 LEU A CA 1
ATOM 2114 C C . LEU A 1 269 ? -11.07 21.281 22.125 1 98.62 269 LEU A C 1
ATOM 2116 O O . LEU A 1 269 ? -11.984 20.578 21.688 1 98.62 269 LEU A O 1
ATOM 2120 N N . LYS A 1 270 ? -10.211 20.828 22.953 1 97.56 270 LYS A N 1
ATOM 2121 C CA . LYS A 1 270 ? -10.273 19.484 23.484 1 97.56 270 LYS A CA 1
ATOM 2122 C C . LYS A 1 270 ? -11.609 19.219 24.188 1 97.56 270 LYS A C 1
ATOM 2124 O O . LYS A 1 270 ? -12.211 18.156 24 1 97.56 270 LYS A O 1
ATOM 2129 N N . ALA A 1 271 ? -12.039 20.141 24.984 1 97.94 271 ALA A N 1
ATOM 2130 C CA . ALA A 1 271 ? -13.312 20.016 25.688 1 97.94 271 ALA A CA 1
ATOM 2131 C C . ALA A 1 271 ? -14.477 19.891 24.703 1 97.94 271 ALA A C 1
ATOM 2133 O O . ALA A 1 271 ? -15.391 19.094 24.906 1 97.94 271 ALA A O 1
ATOM 2134 N N . LYS A 1 272 ? -14.453 20.703 23.688 1 98.56 272 LYS A N 1
ATOM 2135 C CA . LYS A 1 272 ? -15.523 20.672 22.703 1 98.56 272 LYS A CA 1
ATOM 2136 C C . LYS A 1 272 ? -15.539 19.344 21.953 1 98.56 272 LYS A C 1
ATOM 2138 O O . LYS A 1 272 ? -16.609 18.797 21.641 1 98.56 272 LYS A O 1
ATOM 2143 N N . LEU A 1 273 ? -14.383 18.844 21.609 1 98.44 273 LEU A N 1
ATOM 2144 C CA . LEU A 1 273 ? -14.297 17.562 20.922 1 98.44 273 LEU A CA 1
ATOM 2145 C C . LEU A 1 273 ? -14.914 16.438 21.766 1 98.44 273 LEU A C 1
ATOM 2147 O O . LEU A 1 273 ? -15.617 15.578 21.234 1 98.44 273 LEU A O 1
ATOM 2151 N N . LEU A 1 274 ? -14.688 16.406 23.047 1 96.88 274 LEU A N 1
ATOM 2152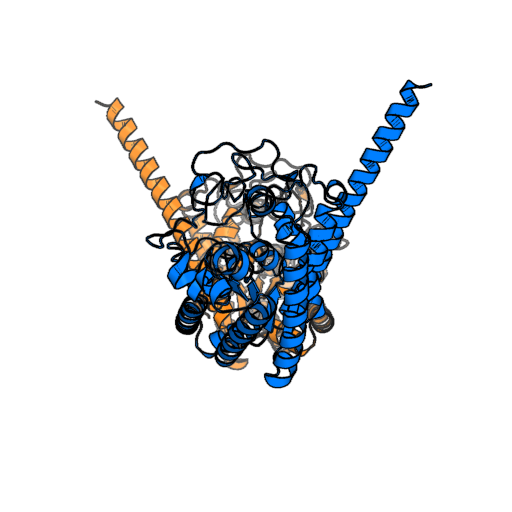 C CA . LEU A 1 274 ? -15.281 15.414 23.938 1 96.88 274 LEU A CA 1
ATOM 2153 C C . LEU A 1 274 ? -16.812 15.508 23.922 1 96.88 274 LEU A C 1
ATOM 2155 O O . LEU A 1 274 ? -17.5 14.484 23.906 1 96.88 274 LEU A O 1
ATOM 2159 N N . THR A 1 275 ? -17.266 16.703 23.891 1 97.88 275 THR A N 1
ATOM 2160 C CA . THR A 1 275 ? -18.719 16.922 23.828 1 97.88 275 THR A CA 1
ATOM 2161 C C . THR A 1 275 ? -19.281 16.391 22.5 1 97.88 275 THR A C 1
ATOM 2163 O O . THR A 1 275 ? -20.328 15.742 22.484 1 97.88 275 THR A O 1
ATOM 2166 N N . LEU A 1 276 ? -18.594 16.688 21.438 1 98.25 276 LEU A N 1
ATOM 2167 C CA . LEU A 1 276 ? -19.047 16.266 20.109 1 98.25 276 LEU A CA 1
ATOM 2168 C C . LEU A 1 276 ? -19.016 14.75 20 1 98.25 276 LEU A C 1
ATOM 2170 O O . LEU A 1 276 ? -19.875 14.164 19.328 1 98.25 276 LEU A O 1
ATOM 2174 N N . GLU A 1 277 ? -18 14.141 20.547 1 96.88 277 GLU A N 1
ATOM 2175 C CA . GLU A 1 277 ? -17.938 12.688 20.547 1 96.88 277 GLU A CA 1
ATOM 2176 C C . GLU A 1 277 ? -19.203 12.078 21.156 1 96.88 277 GLU A C 1
ATOM 2178 O O . GLU A 1 277 ? -19.75 11.117 20.625 1 96.88 277 GLU A O 1
ATOM 2183 N N . LYS A 1 278 ? -19.672 12.586 22.25 1 96.56 278 LYS A N 1
ATOM 2184 C CA . LYS A 1 278 ? -20.844 12.078 22.969 1 96.56 278 LYS A CA 1
ATOM 2185 C C . LYS A 1 278 ? -22.125 12.383 22.203 1 96.56 278 LYS A C 1
ATOM 2187 O O . LYS A 1 278 ? -23.031 11.539 22.125 1 96.56 278 LYS A O 1
ATOM 2192 N N . THR A 1 279 ? -22.172 13.508 21.594 1 97.62 279 THR A N 1
ATOM 2193 C CA . THR A 1 279 ? -23.406 13.961 20.969 1 97.62 279 THR A CA 1
ATOM 2194 C C . THR A 1 279 ? -23.578 13.328 19.594 1 97.62 279 THR A C 1
ATOM 2196 O O . THR A 1 279 ? -24.688 12.961 19.203 1 97.62 279 THR A O 1
ATOM 2199 N N . LEU A 1 280 ? -22.5 13.203 18.875 1 97.94 280 LEU A N 1
ATOM 2200 C CA . LEU A 1 280 ? -22.594 12.734 17.484 1 97.94 280 LEU A CA 1
ATOM 2201 C C . LEU A 1 280 ? -22.266 11.25 17.391 1 97.94 280 LEU A C 1
ATOM 2203 O O . LEU A 1 280 ? -22.438 10.633 16.344 1 97.94 280 LEU A O 1
ATOM 2207 N N . HIS A 1 281 ? -21.734 10.672 18.484 1 96.75 281 HIS A N 1
ATOM 2208 C CA . HIS A 1 281 ? -21.328 9.273 18.516 1 96.75 281 HIS A CA 1
ATOM 2209 C C . HIS A 1 281 ? -20.266 8.984 17.453 1 96.75 281 HIS A C 1
ATOM 2211 O O . HIS A 1 281 ? -20.375 8.016 16.703 1 96.75 281 HIS A O 1
ATOM 2217 N N . MET A 1 282 ? -19.359 9.898 17.328 1 96.88 282 MET A N 1
ATOM 2218 C CA . MET A 1 282 ? -18.188 9.727 16.469 1 96.88 282 MET A CA 1
ATOM 2219 C C . MET A 1 282 ? -16.906 9.648 17.281 1 96.88 282 MET A C 1
ATOM 2221 O O . MET A 1 282 ? -16.922 9.945 18.484 1 96.88 282 MET A O 1
ATOM 2225 N N . SER A 1 283 ? -15.867 9.148 16.703 1 96.94 283 SER A N 1
ATOM 2226 C CA . SER A 1 283 ? -14.562 9.117 17.359 1 96.94 283 SER A CA 1
ATOM 2227 C C . SER A 1 283 ? -13.75 10.367 17.047 1 96.94 283 SER A C 1
ATOM 2229 O O . SER A 1 283 ? -13.547 10.703 15.875 1 96.94 283 SER A O 1
ATOM 2231 N N . THR A 1 284 ? -13.391 11.102 18.047 1 97.38 284 THR A N 1
ATOM 2232 C CA . THR A 1 284 ? -12.516 12.258 17.875 1 97.38 284 THR A CA 1
ATOM 2233 C C . THR A 1 284 ? -11.172 12.016 18.562 1 97.38 284 THR A C 1
ATOM 2235 O O . THR A 1 284 ? -11.117 11.406 19.625 1 97.38 284 THR A O 1
ATOM 2238 N N . ILE A 1 285 ? -10.148 12.453 17.906 1 97.06 285 ILE A N 1
ATOM 2239 C CA . ILE A 1 285 ? -8.789 12.359 18.422 1 97.06 285 ILE A CA 1
ATOM 2240 C C . ILE A 1 285 ? -8.148 13.75 18.469 1 97.06 285 ILE A C 1
ATOM 2242 O O . ILE A 1 285 ? -8.055 14.422 17.438 1 97.06 285 ILE A O 1
ATOM 2246 N N . PHE A 1 286 ? -7.781 14.148 19.609 1 97.44 286 PHE A N 1
ATOM 2247 C CA . PHE A 1 286 ? -7.039 15.398 19.734 1 97.44 286 PHE A CA 1
ATOM 2248 C C . PHE A 1 286 ? -5.535 15.141 19.688 1 97.44 286 PHE A C 1
ATOM 2250 O O . PHE A 1 286 ? -5.016 14.336 20.469 1 97.44 286 PHE A O 1
ATOM 2257 N N . VAL A 1 287 ? -4.836 15.781 18.844 1 97.44 287 VAL A N 1
ATOM 2258 C CA . VAL A 1 287 ? -3.381 15.672 18.75 1 97.44 287 VAL A CA 1
ATOM 2259 C C . VAL A 1 287 ? -2.736 16.906 19.391 1 97.44 287 VAL A C 1
ATOM 2261 O O . VAL A 1 287 ? -2.871 18.016 18.875 1 97.44 287 VAL A O 1
ATOM 2264 N N . ASP A 1 288 ? -2.014 16.703 20.406 1 95.31 288 ASP A N 1
ATOM 2265 C CA . ASP A 1 288 ? -1.361 17.781 21.141 1 95.31 288 ASP A CA 1
ATOM 2266 C C . ASP A 1 288 ? -0.012 18.125 20.516 1 95.31 288 ASP A C 1
ATOM 2268 O O . ASP A 1 288 ? 1.034 17.703 21.016 1 95.31 288 ASP A O 1
ATOM 2272 N N . ILE A 1 289 ? -0.078 19 19.641 1 97.12 289 ILE A N 1
ATOM 2273 C CA . ILE A 1 289 ? 1.194 19.359 19.016 1 97.12 289 ILE A CA 1
ATOM 2274 C C . ILE A 1 289 ? 1.858 20.484 19.812 1 97.12 289 ILE A C 1
ATOM 2276 O O . ILE A 1 289 ? 3.057 20.734 19.656 1 97.12 289 ILE A O 1
ATOM 2280 N N . TYR A 1 290 ? 1.095 21.188 20.641 1 97.75 290 TYR A N 1
ATOM 2281 C CA . TYR A 1 290 ? 1.679 22.25 21.469 1 97.75 290 TYR A CA 1
ATOM 2282 C C . TYR A 1 290 ? 2.805 21.703 22.328 1 97.75 290 TYR A C 1
ATOM 2284 O O . TYR A 1 290 ? 3.928 22.219 22.297 1 97.75 290 TYR A O 1
ATOM 2292 N N . GLY A 1 291 ? 2.494 20.656 23.094 1 96.44 291 GLY A N 1
ATOM 2293 C CA . GLY A 1 291 ? 3.494 20.062 23.969 1 96.44 291 GLY A CA 1
ATOM 2294 C C . GLY A 1 291 ? 4.695 19.516 23.219 1 96.44 291 GLY A C 1
ATOM 2295 O O . GLY A 1 291 ? 5.836 19.719 23.641 1 96.44 291 GLY A O 1
ATOM 2296 N N . VAL A 1 292 ? 4.473 18.922 22.109 1 96.44 292 VAL A N 1
ATOM 2297 C CA . VAL A 1 292 ? 5.527 18.312 21.297 1 96.44 292 VAL A CA 1
ATOM 2298 C C . VAL A 1 292 ? 6.465 19.406 20.781 1 96.44 292 VAL A C 1
ATOM 2300 O O . VAL A 1 292 ? 7.688 19.281 20.875 1 96.44 292 VAL A O 1
ATOM 2303 N N . ILE A 1 293 ? 5.887 20.453 20.281 1 97.56 293 ILE A N 1
ATOM 2304 C CA . ILE A 1 293 ? 6.672 21.531 19.688 1 97.56 293 ILE A CA 1
ATOM 2305 C C . ILE A 1 293 ? 7.391 22.297 20.797 1 97.56 293 ILE A C 1
ATOM 2307 O O . ILE A 1 293 ? 8.578 22.625 20.672 1 97.56 293 ILE A O 1
ATOM 2311 N N . GLN A 1 294 ? 6.719 22.547 21.859 1 96.69 294 GLN A N 1
ATOM 2312 C CA . GLN A 1 294 ? 7.34 23.234 22.984 1 96.69 294 GLN A CA 1
ATOM 2313 C C . GLN A 1 294 ? 8.547 22.469 23.5 1 96.69 294 GLN A C 1
ATOM 2315 O O . GLN A 1 294 ? 9.602 23.047 23.75 1 96.69 294 GLN A O 1
ATOM 2320 N N . ASN A 1 295 ? 8.391 21.203 23.641 1 96.38 295 ASN A N 1
ATOM 2321 C CA . ASN A 1 295 ? 9.484 20.375 24.109 1 96.38 295 ASN A CA 1
ATOM 2322 C C . ASN A 1 295 ? 10.664 20.391 23.141 1 96.38 295 ASN A C 1
ATOM 2324 O O . ASN A 1 295 ? 11.82 20.406 23.562 1 96.38 295 ASN A O 1
ATOM 2328 N N . THR A 1 296 ? 10.352 20.375 21.875 1 97.56 296 THR A N 1
ATOM 2329 C CA . THR A 1 296 ? 11.391 20.406 20.859 1 97.56 296 THR A CA 1
ATOM 2330 C C . THR A 1 296 ? 12.133 21.734 20.859 1 97.56 296 THR A C 1
ATOM 2332 O O . THR A 1 296 ? 13.359 21.766 20.734 1 97.56 296 THR A O 1
ATOM 2335 N N . LEU A 1 297 ? 11.406 22.797 21.047 1 97.12 297 LEU A N 1
ATOM 2336 C CA . LEU A 1 297 ? 11.992 24.125 21.078 1 97.12 297 LEU A CA 1
ATOM 2337 C C . LEU A 1 297 ? 12.875 24.297 22.297 1 97.12 297 LEU A C 1
ATOM 2339 O O . LEU A 1 297 ? 13.914 24.969 22.234 1 97.12 297 LEU A O 1
ATOM 2343 N N . GLN A 1 298 ? 12.547 23.672 23.359 1 95.5 298 GLN A N 1
ATOM 2344 C CA . GLN A 1 298 ? 13.273 23.797 24.609 1 95.5 298 GLN A CA 1
ATOM 2345 C C . GLN A 1 298 ? 14.484 22.859 24.656 1 95.5 298 GLN A C 1
ATOM 2347 O O . GLN A 1 298 ? 15.461 23.141 25.359 1 95.5 298 GLN A O 1
ATOM 2352 N N . ASN A 1 299 ? 14.359 21.797 23.875 1 96.38 299 ASN A N 1
ATOM 2353 C CA . ASN A 1 299 ? 15.422 20.797 23.828 1 96.38 299 ASN A CA 1
ATOM 2354 C C . ASN A 1 299 ? 15.758 20.391 22.406 1 96.38 299 ASN A C 1
ATOM 2356 O O . ASN A 1 299 ? 15.68 19.219 22.047 1 96.38 299 ASN A O 1
ATOM 2360 N N . PRO A 1 300 ? 16.219 21.328 21.641 1 97.12 300 PRO A N 1
ATOM 2361 C CA . PRO A 1 300 ? 16.375 21.047 20.219 1 97.12 300 PRO A CA 1
ATOM 2362 C C . PRO A 1 300 ? 17.406 19.953 19.938 1 97.12 300 PRO A C 1
ATOM 2364 O O . PRO A 1 300 ? 17.219 19.109 19.062 1 97.12 300 PRO A O 1
ATOM 2367 N N . THR A 1 301 ? 18.484 19.797 20.719 1 96.5 301 THR A N 1
ATOM 2368 C CA . THR A 1 301 ? 19.547 18.844 20.484 1 96.5 301 THR A CA 1
ATOM 2369 C C . THR A 1 301 ? 19.047 17.406 20.703 1 96.5 301 THR A C 1
ATOM 2371 O O . THR A 1 301 ? 19.516 16.484 20.031 1 96.5 301 THR A O 1
ATOM 2374 N N . LYS A 1 302 ? 18.125 17.344 21.625 1 95.25 302 LYS A N 1
ATOM 2375 C CA . LYS A 1 302 ? 17.547 16.031 21.891 1 95.25 302 LYS A CA 1
ATOM 2376 C C . LYS A 1 302 ? 16.875 15.453 20.641 1 95.25 302 LYS A C 1
ATOM 2378 O O . LYS A 1 302 ? 16.812 14.234 20.469 1 95.25 302 LYS A O 1
ATOM 2383 N N . TYR A 1 303 ? 16.484 16.359 19.781 1 95.88 303 TYR A N 1
ATOM 2384 C CA . TYR A 1 303 ? 15.758 15.938 18.594 1 95.88 303 TYR A CA 1
ATOM 2385 C C . TYR A 1 303 ? 16.609 16.094 17.344 1 95.88 303 TYR A C 1
ATOM 2387 O O . TYR A 1 303 ? 16.109 15.977 16.219 1 95.88 303 TYR A O 1
ATOM 2395 N N . GLY A 1 304 ? 17.859 16.453 17.562 1 95.81 304 GLY A N 1
ATOM 2396 C CA . GLY A 1 304 ? 18.797 16.531 16.453 1 95.81 304 GLY A CA 1
ATOM 2397 C C . GLY A 1 304 ? 18.812 17.875 15.773 1 95.81 304 GLY A C 1
ATOM 2398 O O . GLY A 1 304 ? 19.359 18.016 14.672 1 95.81 304 GLY A O 1
ATOM 2399 N N . PHE A 1 305 ? 18.219 18.828 16.406 1 97.81 305 PHE A N 1
ATOM 2400 C CA . PHE A 1 305 ? 18.219 20.188 15.875 1 97.81 305 PHE A CA 1
ATOM 2401 C C . PHE A 1 305 ? 19.312 21.016 16.547 1 97.81 305 PHE A C 1
ATOM 2403 O O . PHE A 1 305 ? 19.688 20.766 17.688 1 97.81 305 PHE A O 1
ATOM 2410 N N . THR A 1 306 ? 19.844 21.969 15.773 1 97.12 306 THR A N 1
ATOM 2411 C CA . THR A 1 306 ? 20.797 22.922 16.344 1 97.12 306 THR A CA 1
ATOM 2412 C C . THR A 1 306 ? 20.297 24.344 16.188 1 97.12 306 THR A C 1
ATOM 2414 O O . THR A 1 306 ? 20.828 25.266 16.812 1 97.12 306 THR A O 1
ATOM 2417 N N . GLU A 1 307 ? 19.328 24.562 15.289 1 96.69 307 GLU A N 1
ATOM 2418 C CA . GLU A 1 307 ? 18.766 25.891 15.07 1 96.69 307 GLU A CA 1
ATOM 2419 C C . GLU A 1 307 ? 17.266 25.906 15.352 1 96.69 307 GLU A C 1
ATOM 2421 O O . GLU A 1 307 ? 16.484 25.234 14.664 1 96.69 307 GLU A O 1
ATOM 2426 N N . SER A 1 308 ? 16.844 26.656 16.391 1 95.5 308 SER A N 1
ATOM 2427 C CA . SER A 1 308 ? 15.438 26.688 16.797 1 95.5 308 SER A CA 1
ATOM 2428 C C . SER A 1 308 ? 14.875 28.109 16.734 1 95.5 308 SER A C 1
ATOM 2430 O O . SER A 1 308 ? 13.688 28.312 16.984 1 95.5 308 SER A O 1
ATOM 2432 N N . LYS A 1 309 ? 15.664 29.062 16.297 1 94.19 309 LYS A N 1
ATOM 2433 C CA . LYS A 1 309 ? 15.25 30.453 16.453 1 94.19 309 LYS A CA 1
ATOM 2434 C C . LYS A 1 309 ? 14.852 31.047 15.109 1 94.19 309 LYS A C 1
ATOM 2436 O O . LYS A 1 309 ? 14.156 32.062 15.062 1 94.19 309 LYS A O 1
ATOM 2441 N N . LYS A 1 310 ? 15.383 30.5 14.047 1 95.44 310 LYS A N 1
ATOM 2442 C CA . LYS A 1 310 ? 15.047 31.016 12.727 1 95.44 310 LYS A CA 1
ATOM 2443 C C . LYS A 1 310 ? 14.844 29.875 11.719 1 95.44 310 LYS A C 1
ATOM 2445 O O . LYS A 1 310 ? 15.25 28.75 11.977 1 95.44 310 LYS A O 1
ATOM 2450 N N . GLY A 1 311 ? 14.227 30.25 10.555 1 97.25 311 GLY A N 1
ATOM 2451 C CA . GLY A 1 311 ? 14.023 29.297 9.484 1 97.25 311 GLY A CA 1
ATOM 2452 C C . GLY A 1 311 ? 15.25 29.109 8.602 1 97.25 311 GLY A C 1
ATOM 2453 O O . GLY A 1 311 ? 16.156 29.938 8.625 1 97.25 311 GLY A O 1
ATOM 2454 N N . CYS A 1 312 ? 15.234 28.078 7.867 1 97.62 312 CYS A N 1
ATOM 2455 C CA . CYS A 1 312 ? 16.344 27.703 6.988 1 97.62 312 CYS A CA 1
ATOM 2456 C C . CYS A 1 312 ? 16.344 28.562 5.73 1 97.62 312 CYS A C 1
ATOM 2458 O O . CYS A 1 312 ? 17.391 28.734 5.09 1 97.62 312 CYS A O 1
ATOM 2460 N N . CYS A 1 313 ? 15.219 29.188 5.391 1 96.56 313 CYS A N 1
ATOM 2461 C CA . CYS A 1 313 ? 15.078 29.859 4.102 1 96.56 313 CYS A CA 1
ATOM 2462 C C . CYS A 1 313 ? 15.195 31.375 4.258 1 96.56 313 CYS A C 1
ATOM 2464 O O . CYS A 1 313 ? 14.648 31.953 5.203 1 96.56 313 CYS A O 1
ATOM 2466 N N . GLY A 1 314 ? 15.867 31.969 3.199 1 94.62 314 GLY A N 1
ATOM 2467 C CA . GLY A 1 314 ? 15.969 33.406 3.211 1 94.62 314 GLY A CA 1
ATOM 2468 C C . GLY A 1 314 ? 16.578 33.969 4.492 1 94.62 314 GLY A C 1
ATOM 2469 O O . GLY A 1 314 ? 17.609 33.469 4.949 1 94.62 314 GLY A O 1
ATOM 2470 N N . ASP A 1 315 ? 15.922 35 5.078 1 93.75 315 ASP A N 1
ATOM 2471 C CA . ASP A 1 315 ? 16.422 35.562 6.328 1 93.75 315 ASP A CA 1
ATOM 2472 C C . ASP A 1 315 ? 16 34.719 7.523 1 93.75 315 ASP A C 1
ATOM 2474 O O . ASP A 1 315 ? 16.531 34.875 8.625 1 93.75 315 ASP A O 1
ATOM 2478 N N . GLY A 1 316 ? 15.016 33.844 7.277 1 94.62 316 GLY A N 1
ATOM 2479 C CA . GLY A 1 316 ? 14.523 32.938 8.297 1 94.62 316 GLY A CA 1
ATOM 2480 C C . GLY A 1 316 ? 13.641 33.594 9.328 1 94.62 316 GLY A C 1
ATOM 2481 O O . GLY A 1 316 ? 13.133 32.938 10.242 1 94.62 316 GLY A O 1
ATOM 2482 N N . LEU A 1 317 ? 13.344 34.875 9.203 1 94.5 317 LEU A N 1
ATOM 2483 C CA . LEU A 1 317 ? 12.703 35.625 10.273 1 94.5 317 LEU A CA 1
ATOM 2484 C C . LEU A 1 317 ? 11.391 36.25 9.789 1 94.5 317 LEU A C 1
ATOM 2486 O O . LEU A 1 317 ? 10.453 36.406 10.578 1 94.5 317 LEU A O 1
ATOM 2490 N N . THR A 1 318 ? 11.32 36.562 8.484 1 93.38 318 THR A N 1
ATOM 2491 C CA . THR A 1 318 ? 10.148 37.312 8.055 1 93.38 318 THR A CA 1
ATOM 2492 C C . THR A 1 318 ? 9.594 36.75 6.75 1 93.38 318 THR A C 1
ATOM 2494 O O . THR A 1 318 ? 8.484 37.125 6.34 1 93.38 318 THR A O 1
ATOM 2497 N N . GLN A 1 319 ? 10.266 35.938 6.191 1 92.62 319 GLN A N 1
ATOM 2498 C CA . GLN A 1 319 ? 9.914 35.562 4.828 1 92.62 319 GLN A CA 1
ATOM 2499 C C . GLN A 1 319 ? 9.273 34.188 4.789 1 92.62 319 GLN A C 1
ATOM 2501 O O . GLN A 1 319 ? 9.711 33.25 5.492 1 92.62 319 GLN A O 1
ATOM 2506 N N . PHE A 1 320 ? 8.211 34.094 4.027 1 92.25 320 PHE A N 1
ATOM 2507 C CA . PHE A 1 320 ? 7.547 32.844 3.699 1 92.25 320 PHE A CA 1
ATOM 2508 C C . PHE A 1 320 ? 6.73 32.969 2.42 1 92.25 320 PHE A C 1
ATOM 2510 O O . PHE A 1 320 ? 6.59 34.062 1.883 1 92.25 320 PHE A O 1
ATOM 2517 N N . GLY A 1 321 ? 6.25 31.812 1.885 1 92.56 321 GLY A N 1
ATOM 2518 C CA . GLY A 1 321 ? 5.434 31.859 0.681 1 92.56 321 GLY A CA 1
ATOM 2519 C C . GLY A 1 321 ? 6.16 32.469 -0.51 1 92.56 321 GLY A C 1
ATOM 2520 O O . GLY A 1 321 ? 7.332 32.156 -0.746 1 92.56 321 GLY A O 1
ATOM 2521 N N . ALA A 1 322 ? 5.477 33.281 -1.179 1 89.81 322 ALA A N 1
ATOM 2522 C CA . ALA A 1 322 ? 5.973 33.812 -2.453 1 89.81 322 ALA A CA 1
ATOM 2523 C C . ALA A 1 322 ? 7.219 34.656 -2.252 1 89.81 322 ALA A C 1
ATOM 2525 O O . ALA A 1 322 ? 8.039 34.781 -3.164 1 89.81 322 ALA A O 1
ATOM 2526 N N . SER A 1 323 ? 7.441 35.156 -1.091 1 90.56 323 SER A N 1
ATOM 2527 C CA . SER A 1 323 ? 8.594 36 -0.826 1 90.56 323 SER A CA 1
ATOM 2528 C C . SER A 1 323 ? 9.891 35.219 -0.821 1 90.56 323 SER A C 1
ATOM 2530 O O . SER A 1 323 ? 10.977 35.781 -0.867 1 90.56 323 SER A O 1
ATOM 2532 N N . LEU A 1 324 ? 9.781 33.938 -0.842 1 93.19 324 LEU A N 1
ATOM 2533 C CA . LEU A 1 324 ? 10.961 33.094 -0.746 1 93.19 324 LEU A CA 1
ATOM 2534 C C . LEU A 1 324 ? 11.438 32.656 -2.131 1 93.19 324 LEU A C 1
ATOM 2536 O O . LEU A 1 324 ? 12.508 32.062 -2.266 1 93.19 324 LEU A O 1
ATOM 2540 N N . LYS A 1 325 ? 10.664 32.969 -3.162 1 92.31 325 LYS A N 1
ATOM 2541 C CA . LYS A 1 325 ? 11 32.5 -4.5 1 92.31 325 LYS A CA 1
ATOM 2542 C C . LYS A 1 325 ? 12.422 32.906 -4.887 1 92.31 325 LYS A C 1
ATOM 2544 O O . LYS A 1 325 ? 12.766 34.062 -4.867 1 92.31 325 LYS A O 1
ATOM 2549 N N . GLY A 1 326 ? 13.203 31.875 -5.133 1 89.19 326 GLY A N 1
ATOM 2550 C CA . GLY A 1 326 ? 14.547 32.125 -5.645 1 89.19 326 GLY A CA 1
ATOM 2551 C C . GLY A 1 326 ? 15.547 32.438 -4.555 1 89.19 326 GLY A C 1
ATOM 2552 O O . GLY A 1 326 ? 16.703 32.781 -4.848 1 89.19 326 GLY A O 1
ATOM 2553 N N . LEU A 1 327 ? 15.219 32.375 -3.342 1 90.62 327 LEU A N 1
ATOM 2554 C CA . LEU A 1 327 ? 16.125 32.75 -2.258 1 90.62 327 LEU A CA 1
ATOM 2555 C C . LEU A 1 327 ? 16.984 31.547 -1.842 1 90.62 327 LEU A C 1
ATOM 2557 O O . LEU A 1 327 ? 16.688 30.406 -2.174 1 90.62 327 LEU A O 1
ATOM 2561 N N . SER A 1 328 ? 18 31.859 -1.146 1 89.5 328 SER A N 1
ATOM 2562 C CA . SER A 1 328 ? 18.953 30.859 -0.675 1 89.5 328 SER A CA 1
ATOM 2563 C C . SER A 1 328 ? 18.391 30.078 0.511 1 89.5 328 SER A C 1
ATOM 2565 O O . SER A 1 328 ? 17.453 30.531 1.167 1 89.5 328 SER A O 1
ATOM 2567 N N . ILE A 1 329 ? 19 28.922 0.749 1 92.56 329 ILE A N 1
ATOM 2568 C CA . ILE A 1 329 ? 18.609 28.078 1.871 1 92.56 329 ILE A CA 1
ATOM 2569 C C . ILE A 1 329 ? 19.844 27.688 2.68 1 92.56 329 ILE A C 1
ATOM 2571 O O . ILE A 1 329 ? 20.984 27.781 2.188 1 92.56 329 ILE A O 1
ATOM 2575 N N . CYS A 1 330 ? 19.625 27.375 3.838 1 92.75 330 CYS A N 1
ATOM 2576 C CA . CYS A 1 330 ? 20.688 26.859 4.699 1 92.75 330 CYS A CA 1
ATOM 2577 C C . CYS A 1 330 ? 21.312 25.609 4.102 1 92.75 330 CYS A C 1
ATOM 2579 O O . CYS A 1 330 ? 20.75 24.984 3.199 1 92.75 330 CYS A O 1
ATOM 2581 N N . THR A 1 331 ? 22.391 25.234 4.605 1 90.88 331 THR A N 1
ATOM 2582 C CA . THR A 1 331 ? 23.156 24.094 4.09 1 90.88 331 THR A CA 1
ATOM 2583 C C . THR A 1 331 ? 22.562 22.781 4.594 1 90.88 331 THR A C 1
ATOM 2585 O O . THR A 1 331 ? 22.375 21.844 3.82 1 90.88 331 THR A O 1
ATOM 2588 N N . ASN A 1 332 ? 22.328 22.75 5.949 1 93.62 332 ASN A N 1
ATOM 2589 C CA . ASN A 1 332 ? 21.812 21.516 6.543 1 93.62 332 ASN A CA 1
ATOM 2590 C C . ASN A 1 332 ? 20.391 21.703 7.062 1 93.62 332 ASN A C 1
ATOM 2592 O O . ASN A 1 332 ? 20.188 22.016 8.234 1 93.62 332 ASN A O 1
ATOM 2596 N N . ARG A 1 333 ? 19.484 21.344 6.281 1 93.25 333 ARG A N 1
ATOM 2597 C CA . ARG A 1 333 ? 18.078 21.625 6.566 1 93.25 333 ARG A CA 1
ATOM 2598 C C . ARG A 1 333 ? 17.578 20.781 7.738 1 93.25 333 ARG A C 1
ATOM 2600 O O . ARG A 1 333 ? 16.688 21.203 8.477 1 93.25 333 ARG A O 1
ATOM 2607 N N . SER A 1 334 ? 18.188 19.625 7.992 1 94.25 334 SER A N 1
ATOM 2608 C CA . SER A 1 334 ? 17.719 18.719 9.039 1 94.25 334 SER A CA 1
ATOM 2609 C C . SER A 1 334 ? 18.078 19.25 10.422 1 94.25 334 SER A C 1
ATOM 2611 O O . SER A 1 334 ? 17.641 18.703 11.438 1 94.25 334 SER A O 1
ATOM 2613 N N . LYS A 1 335 ? 18.828 20.312 10.492 1 97.44 335 LYS A N 1
ATOM 2614 C CA . LYS A 1 335 ? 19.234 20.875 11.766 1 97.44 335 LYS A CA 1
ATOM 2615 C C . LYS A 1 335 ? 18.312 22.016 12.195 1 97.44 335 LYS A C 1
ATOM 2617 O O . LYS A 1 335 ? 18.453 22.547 13.305 1 97.44 335 LYS A O 1
ATOM 2622 N N . TYR A 1 336 ? 17.344 22.375 11.367 1 98.19 336 TYR A N 1
ATOM 2623 C CA . TYR A 1 336 ? 16.438 23.484 11.633 1 98.19 336 TYR A CA 1
ATOM 2624 C C . TYR A 1 336 ? 15.047 22.953 12 1 98.19 336 TYR A C 1
ATOM 2626 O O . TYR A 1 336 ? 14.555 22 11.398 1 98.19 336 TYR A O 1
ATOM 2634 N N . ILE A 1 337 ? 14.43 23.578 12.977 1 98.38 337 ILE A N 1
ATOM 2635 C CA . ILE A 1 337 ? 13.039 23.281 13.312 1 98.38 337 ILE A CA 1
ATOM 2636 C C . ILE A 1 337 ? 12.109 23.906 12.281 1 98.38 337 ILE A C 1
ATOM 2638 O O . ILE A 1 337 ? 11.156 23.266 11.82 1 98.38 337 ILE A O 1
ATOM 2642 N N . TYR A 1 338 ? 12.445 25.141 11.906 1 98.44 338 TYR A N 1
ATOM 2643 C CA . TYR A 1 338 ? 11.625 25.891 10.961 1 98.44 338 TYR A CA 1
ATOM 2644 C C . TYR A 1 338 ? 12.25 25.891 9.578 1 98.44 338 TYR A C 1
ATOM 2646 O O . TYR A 1 338 ? 13.469 26.016 9.438 1 98.44 338 TYR A O 1
ATOM 2654 N N . TRP A 1 339 ? 11.406 25.688 8.586 1 98.31 339 TRP A N 1
ATOM 2655 C CA . TRP A 1 339 ? 11.852 25.766 7.199 1 98.31 339 TRP A CA 1
ATOM 2656 C C . TRP A 1 339 ? 11.914 27.219 6.734 1 98.31 339 TRP A C 1
ATOM 2658 O O . TRP A 1 339 ? 12.891 27.641 6.113 1 98.31 339 TRP A O 1
ATOM 2668 N N . ASP A 1 340 ? 10.812 27.922 6.973 1 97.62 340 ASP A N 1
ATOM 2669 C CA . ASP A 1 340 ? 10.727 29.359 6.75 1 97.62 340 ASP A CA 1
ATOM 2670 C C . ASP A 1 340 ? 10.312 30.094 8.023 1 97.62 340 ASP A C 1
ATOM 2672 O O . ASP A 1 340 ? 10.445 29.547 9.125 1 97.62 340 ASP A O 1
ATOM 2676 N N . ALA A 1 341 ? 9.867 31.297 7.898 1 96.75 341 ALA A N 1
ATOM 2677 C CA . ALA A 1 341 ? 9.602 32.094 9.094 1 96.75 341 ALA A CA 1
ATOM 2678 C C . ALA A 1 341 ? 8.344 31.609 9.805 1 96.75 341 ALA A C 1
ATOM 2680 O O . ALA A 1 341 ? 8.039 32.062 10.914 1 96.75 341 ALA A O 1
ATOM 2681 N N . VAL A 1 342 ? 7.645 30.562 9.188 1 96.88 342 VAL A N 1
ATOM 2682 C CA . VAL A 1 342 ? 6.336 30.188 9.703 1 96.88 342 VAL A CA 1
ATOM 2683 C C . VAL A 1 342 ? 6.242 28.656 9.789 1 96.88 342 VAL A C 1
ATOM 2685 O O . VAL A 1 342 ? 5.785 28.109 10.797 1 96.88 342 VAL A O 1
ATOM 2688 N N . HIS A 1 343 ? 6.73 27.953 8.781 1 98.12 343 HIS A N 1
ATOM 2689 C CA . HIS A 1 343 ? 6.453 26.531 8.609 1 98.12 343 HIS A CA 1
ATOM 2690 C C . HIS A 1 343 ? 7.625 25.688 9.086 1 98.12 343 HIS A C 1
ATOM 2692 O O . HIS A 1 343 ? 8.758 26.172 9.172 1 98.12 343 HIS A O 1
ATOM 2698 N N . PHE A 1 344 ? 7.324 24.453 9.352 1 98.44 344 PHE A N 1
ATOM 2699 C CA . PHE A 1 344 ? 8.32 23.531 9.898 1 98.44 344 PHE A CA 1
ATOM 2700 C C . PHE A 1 344 ? 9.039 22.781 8.781 1 98.44 344 PHE A C 1
ATOM 2702 O O . PHE A 1 344 ? 8.547 22.703 7.656 1 98.44 344 PHE A O 1
ATOM 2709 N N . THR A 1 345 ? 10.18 22.281 9.141 1 98.5 345 THR A N 1
ATOM 2710 C CA . THR A 1 345 ? 10.906 21.375 8.266 1 98.5 345 THR A CA 1
ATOM 2711 C C . THR A 1 345 ? 10.234 20 8.227 1 98.5 345 THR A C 1
ATOM 2713 O O . THR A 1 345 ? 9.445 19.672 9.109 1 98.5 345 THR A O 1
ATOM 2716 N N . GLU A 1 346 ? 10.578 19.25 7.199 1 98.06 346 GLU A N 1
ATOM 2717 C CA . GLU A 1 346 ? 10.109 17.875 7.117 1 98.06 346 GLU A CA 1
ATOM 2718 C C . GLU A 1 346 ? 10.438 17.109 8.391 1 98.06 346 GLU A C 1
ATOM 2720 O O . GLU A 1 346 ? 9.625 16.312 8.867 1 98.06 346 GLU A O 1
ATOM 2725 N N . LYS A 1 347 ? 11.625 17.297 8.93 1 97.56 347 LYS A N 1
ATOM 2726 C CA . LYS A 1 347 ? 12.039 16.594 10.141 1 97.56 347 LYS A CA 1
ATOM 2727 C C . LYS A 1 347 ? 11.102 16.906 11.297 1 97.56 347 LYS A C 1
ATOM 2729 O O . LYS A 1 347 ? 10.727 16 12.055 1 97.56 347 LYS A O 1
ATOM 2734 N N . MET A 1 348 ? 10.781 18.156 11.484 1 98.25 348 MET A N 1
ATOM 2735 C CA . MET A 1 348 ? 9.844 18.516 12.539 1 98.25 348 MET A CA 1
ATOM 2736 C C . MET A 1 348 ? 8.461 17.938 12.273 1 98.25 348 MET A C 1
ATOM 2738 O O . MET A 1 348 ? 7.781 17.484 13.195 1 98.25 348 MET A O 1
ATOM 2742 N N . TYR A 1 349 ? 8.047 17.969 11.016 1 98.25 349 TYR A N 1
ATOM 2743 C CA . TYR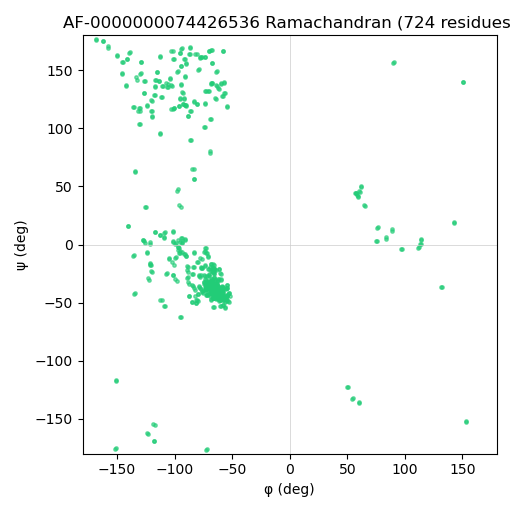 A 1 349 ? 6.77 17.359 10.68 1 98.25 349 TYR A CA 1
ATOM 2744 C C . TYR A 1 349 ? 6.777 15.859 10.961 1 98.25 349 TYR A C 1
ATOM 2746 O O . TYR A 1 349 ? 5.742 15.273 11.289 1 98.25 349 TYR A O 1
ATOM 2754 N N . TYR A 1 350 ? 7.914 15.227 10.82 1 97 350 TYR A N 1
ATOM 2755 C CA . TYR A 1 350 ? 8.039 13.812 11.172 1 97 350 TYR A CA 1
ATOM 2756 C C . TYR A 1 350 ? 7.758 13.602 12.648 1 97 350 TYR A C 1
ATOM 2758 O O . TYR A 1 350 ? 7.051 12.656 13.023 1 97 350 TYR A O 1
ATOM 2766 N N . ILE A 1 351 ? 8.281 14.438 13.484 1 96.38 351 ILE A N 1
ATOM 2767 C CA . ILE A 1 351 ? 8.062 14.352 14.922 1 96.38 351 ILE A CA 1
ATOM 2768 C C . ILE A 1 351 ? 6.578 14.516 15.234 1 96.38 351 ILE A C 1
ATOM 2770 O O . ILE A 1 351 ? 6.023 13.773 16.047 1 96.38 351 ILE A O 1
ATOM 2774 N N . ILE A 1 352 ? 5.961 15.406 14.562 1 97.5 352 ILE A N 1
ATOM 2775 C CA . ILE A 1 352 ? 4.531 15.625 14.734 1 97.5 352 ILE A CA 1
ATOM 2776 C C . ILE A 1 352 ? 3.758 14.398 14.266 1 97.5 352 ILE A C 1
ATOM 2778 O O . ILE A 1 352 ? 2.791 13.977 14.906 1 97.5 352 ILE A O 1
ATOM 2782 N N . ALA A 1 353 ? 4.141 13.82 13.164 1 97.38 353 ALA A N 1
ATOM 2783 C CA . ALA A 1 353 ? 3.496 12.617 12.633 1 97.38 353 ALA A CA 1
ATOM 2784 C C . ALA A 1 353 ? 3.572 11.469 13.633 1 97.38 353 ALA A C 1
ATOM 2786 O O . ALA A 1 353 ? 2.607 10.719 13.805 1 97.38 353 ALA A O 1
ATOM 2787 N N . GLU A 1 354 ? 4.703 11.328 14.273 1 94.62 354 GLU A N 1
ATOM 2788 C CA . GLU A 1 354 ? 4.863 10.266 15.258 1 94.62 354 GLU A CA 1
ATOM 2789 C C . GLU A 1 354 ? 3.848 10.406 16.391 1 94.62 354 GLU A C 1
ATOM 2791 O O . GLU A 1 354 ? 3.234 9.422 16.812 1 94.62 354 GLU A O 1
ATOM 2796 N N . GLU A 1 355 ? 3.719 11.609 16.812 1 93.19 355 GLU A N 1
ATOM 2797 C CA . GLU A 1 355 ? 2.721 11.859 17.859 1 93.19 355 GLU A CA 1
ATOM 2798 C C . GLU A 1 355 ? 1.313 11.547 17.359 1 93.19 355 GLU A C 1
ATOM 2800 O O . GLU A 1 355 ? 0.495 10.992 18.094 1 93.19 355 GLU A O 1
ATOM 2805 N N . SER A 1 356 ? 1.053 11.898 16.219 1 96.31 356 SER A N 1
ATOM 2806 C CA . SER A 1 356 ? -0.261 11.672 15.617 1 96.31 356 SER A CA 1
ATOM 2807 C C . SER A 1 356 ? -0.565 10.188 15.484 1 96.31 356 SER A C 1
ATOM 2809 O O . SER A 1 356 ? -1.682 9.75 15.766 1 96.31 356 SER A O 1
ATOM 2811 N N . VAL A 1 357 ? 0.418 9.422 15.016 1 96 357 VAL A N 1
ATOM 2812 C CA . VAL A 1 357 ? 0.256 7.984 14.828 1 96 357 VAL A CA 1
ATOM 2813 C C . VAL A 1 357 ? -0.012 7.312 16.172 1 96 357 VAL A C 1
ATOM 2815 O O . VAL A 1 357 ? -0.882 6.445 16.281 1 96 357 VAL A O 1
ATOM 2818 N N . LYS A 1 358 ? 0.682 7.73 17.219 1 92.81 358 LYS A N 1
ATOM 2819 C CA . LYS A 1 358 ? 0.444 7.199 18.547 1 92.81 358 LYS A CA 1
ATOM 2820 C C . LYS A 1 358 ? -0.991 7.461 19 1 92.81 358 LYS A C 1
ATOM 2822 O O . LYS A 1 358 ? -1.65 6.57 19.547 1 92.81 358 LYS A O 1
ATOM 2827 N N . SER A 1 359 ? -1.407 8.664 18.719 1 93.25 359 SER A N 1
ATOM 2828 C CA . SER A 1 359 ? -2.766 9.031 19.109 1 93.25 359 SER A CA 1
ATOM 2829 C C . SER A 1 359 ? -3.799 8.227 18.328 1 93.25 359 SER A C 1
ATOM 2831 O O . SER A 1 359 ? -4.828 7.828 18.875 1 93.25 359 SER A O 1
ATOM 2833 N N . LEU A 1 360 ? -3.539 8.031 17.094 1 94.38 360 LEU A N 1
ATOM 2834 C CA . LEU A 1 360 ? -4.438 7.27 16.234 1 94.38 360 LEU A CA 1
ATOM 2835 C C . LEU A 1 360 ? -4.535 5.816 16.688 1 94.38 360 LEU A C 1
ATOM 2837 O O . LEU A 1 360 ? -5.629 5.258 16.781 1 94.38 360 LEU A O 1
ATOM 2841 N N . ILE A 1 361 ? -3.398 5.223 17.047 1 93.25 361 ILE A N 1
ATOM 2842 C CA . ILE A 1 361 ? -3.354 3.84 17.516 1 93.25 361 ILE A CA 1
ATOM 2843 C C . ILE A 1 361 ? -4.164 3.705 18.797 1 93.25 361 ILE A C 1
ATOM 2845 O O . ILE A 1 361 ? -4.926 2.752 18.953 1 93.25 361 ILE A O 1
ATOM 2849 N N . ALA A 1 362 ? -4.051 4.656 19.672 1 89.94 362 ALA A N 1
ATOM 2850 C CA . ALA A 1 362 ? -4.746 4.625 20.953 1 89.94 362 ALA A CA 1
ATOM 2851 C C . ALA A 1 362 ? -6.258 4.734 20.766 1 89.94 362 ALA A C 1
ATOM 2853 O O . ALA A 1 362 ? -7.031 4.246 21.594 1 89.94 362 ALA A O 1
ATOM 2854 N N . SER A 1 363 ? -6.652 5.293 19.672 1 87.88 363 SER A N 1
ATOM 2855 C CA . SER A 1 363 ? -8.07 5.551 19.438 1 87.88 363 SER A CA 1
ATOM 2856 C C . SER A 1 363 ? -8.742 4.359 18.766 1 87.88 363 SER A C 1
ATOM 2858 O O . SER A 1 363 ? -9.969 4.215 18.812 1 87.88 363 SER A O 1
ATOM 2860 N N . LEU A 1 364 ? -7.988 3.637 18.031 1 81.31 364 LEU A N 1
ATOM 2861 C CA . LEU A 1 364 ? -8.547 2.494 17.312 1 81.31 364 LEU A CA 1
ATOM 2862 C C . LEU A 1 364 ? -8.633 1.273 18.219 1 81.31 364 LEU A C 1
ATOM 2864 O O . LEU A 1 364 ? -9.516 0.427 18.047 1 81.31 364 LEU A O 1
ATOM 2868 N N . MET B 1 1 ? 26.125 10.57 -49.625 1 30.25 1 MET B N 1
ATOM 2869 C CA . MET B 1 1 ? 24.703 10.273 -49.531 1 30.25 1 MET B CA 1
ATOM 2870 C C . MET B 1 1 ? 24.469 9.016 -48.719 1 30.25 1 MET B C 1
ATOM 2872 O O . MET B 1 1 ? 23.344 8.766 -48.25 1 30.25 1 MET B O 1
ATOM 2876 N N . LYS B 1 2 ? 25.438 8.047 -48.844 1 47.72 2 LYS B N 1
ATOM 2877 C CA . LYS B 1 2 ? 25.25 6.766 -48.188 1 47.72 2 LYS B CA 1
ATOM 2878 C C . LYS B 1 2 ? 25.406 6.918 -46.656 1 47.72 2 LYS B C 1
ATOM 2880 O O . LYS B 1 2 ? 24.875 6.105 -45.906 1 47.72 2 LYS B O 1
ATOM 2885 N N . HIS B 1 3 ? 26.141 7.859 -46.188 1 43.53 3 HIS B N 1
ATOM 2886 C CA . HIS B 1 3 ? 26.406 7.969 -44.781 1 43.53 3 HIS B CA 1
ATOM 2887 C C . HIS B 1 3 ? 25.234 8.594 -44.031 1 43.53 3 HIS B C 1
ATOM 2889 O O . HIS B 1 3 ? 25.078 8.422 -42.812 1 43.53 3 HIS B O 1
ATOM 2895 N N . LEU B 1 4 ? 24.438 9.453 -44.812 1 46.62 4 LEU B N 1
ATOM 2896 C CA . LEU B 1 4 ? 23.281 10.07 -44.156 1 46.62 4 LEU B CA 1
ATOM 2897 C C . LEU B 1 4 ? 22.156 9.055 -43.969 1 46.62 4 LEU B C 1
ATOM 2899 O O . LEU B 1 4 ? 21.25 9.266 -43.156 1 46.62 4 LEU B O 1
ATOM 2903 N N . ALA B 1 5 ? 22.188 8.039 -44.875 1 45.44 5 ALA B N 1
ATOM 2904 C CA . ALA B 1 5 ? 21.094 7.066 -44.812 1 45.44 5 ALA B CA 1
ATOM 2905 C C . ALA B 1 5 ? 21.234 6.168 -43.594 1 45.44 5 ALA B C 1
ATOM 2907 O O . ALA B 1 5 ? 20.234 5.758 -43 1 45.44 5 ALA B O 1
ATOM 2908 N N . TRP B 1 6 ? 22.453 5.91 -43.156 1 41.75 6 TRP B N 1
ATOM 2909 C CA . TRP B 1 6 ? 22.641 5.023 -42 1 41.75 6 TRP B CA 1
ATOM 2910 C C . TRP B 1 6 ? 22.203 5.699 -40.719 1 41.75 6 TRP B C 1
ATOM 2912 O O . TRP B 1 6 ? 21.656 5.051 -39.812 1 41.75 6 TRP B O 1
ATOM 2922 N N . VAL B 1 7 ? 22.359 7.07 -40.625 1 50.09 7 VAL B N 1
ATOM 2923 C CA . VAL B 1 7 ? 21.984 7.773 -39.406 1 50.09 7 VAL B CA 1
ATOM 2924 C C . VAL B 1 7 ? 20.469 7.84 -39.312 1 50.09 7 VAL B C 1
ATOM 2926 O O . VAL B 1 7 ? 19.906 7.707 -38.219 1 50.09 7 VAL B O 1
ATOM 2929 N N . ALA B 1 8 ? 19.766 8 -40.438 1 52.53 8 ALA B N 1
ATOM 2930 C CA . ALA B 1 8 ? 18.312 8.133 -40.438 1 52.53 8 ALA B CA 1
ATOM 2931 C C . ALA B 1 8 ? 17.656 6.805 -40.094 1 52.53 8 ALA B C 1
ATOM 2933 O O . ALA B 1 8 ? 16.656 6.777 -39.375 1 52.53 8 ALA B O 1
ATOM 2934 N N . VAL B 1 9 ? 18.25 5.711 -40.469 1 46.78 9 VAL B N 1
ATOM 2935 C CA . VAL B 1 9 ? 17.672 4.414 -40.125 1 46.78 9 VAL B CA 1
ATOM 2936 C C . VAL B 1 9 ? 17.891 4.121 -38.656 1 46.78 9 VAL B C 1
ATOM 2938 O O . VAL B 1 9 ? 17 3.623 -37.969 1 46.78 9 VAL B O 1
ATOM 2941 N N . ASN B 1 10 ? 19.016 4.57 -38.094 1 50.41 10 ASN B N 1
ATOM 2942 C CA . ASN B 1 10 ? 19.266 4.34 -36.688 1 50.41 10 ASN B CA 1
ATOM 2943 C C . ASN B 1 10 ? 18.391 5.238 -35.812 1 50.41 10 ASN B C 1
ATOM 2945 O O . ASN B 1 10 ? 17.969 4.828 -34.75 1 50.41 10 ASN B O 1
ATOM 2949 N N . LEU B 1 11 ? 18.109 6.355 -36.375 1 53.34 11 LEU B N 1
ATOM 2950 C CA . LEU B 1 11 ? 17.25 7.254 -35.625 1 53.34 11 LEU B CA 1
ATOM 2951 C C . LEU B 1 11 ? 15.805 6.758 -35.625 1 53.34 11 LEU B C 1
ATOM 2953 O O . LEU B 1 11 ? 15.117 6.836 -34.594 1 53.34 11 LEU B O 1
ATOM 2957 N N . VAL B 1 12 ? 15.383 6.156 -36.656 1 52.44 12 VAL B N 1
ATOM 2958 C CA . VAL B 1 12 ? 14.008 5.656 -36.75 1 52.44 12 VAL B CA 1
ATOM 2959 C C . VAL B 1 12 ? 13.859 4.43 -35.844 1 52.44 12 VAL B C 1
ATOM 2961 O O . VAL B 1 12 ? 12.859 4.281 -35.156 1 52.44 12 VAL B O 1
ATOM 2964 N N . ILE B 1 13 ? 14.922 3.676 -35.781 1 48.38 13 ILE B N 1
ATOM 2965 C CA . ILE B 1 13 ? 14.867 2.488 -34.938 1 48.38 13 ILE B CA 1
ATOM 2966 C C . ILE B 1 13 ? 14.898 2.9 -33.469 1 48.38 13 ILE B C 1
ATOM 2968 O O . ILE B 1 13 ? 14.156 2.354 -32.656 1 48.38 13 ILE B O 1
ATOM 2972 N N . VAL B 1 14 ? 15.594 3.961 -33.188 1 51.84 14 VAL B N 1
ATOM 2973 C CA . VAL B 1 14 ? 15.648 4.434 -31.812 1 51.84 14 VAL B CA 1
ATOM 2974 C C . VAL B 1 14 ? 14.312 5.051 -31.422 1 51.84 14 VAL B C 1
ATOM 2976 O O . VAL B 1 14 ? 13.812 4.812 -30.312 1 51.84 14 VAL B O 1
ATOM 2979 N N . ILE B 1 15 ? 13.742 5.676 -32.375 1 53.22 15 ILE B N 1
ATOM 2980 C CA . ILE B 1 15 ? 12.461 6.312 -32.094 1 53.22 15 ILE B CA 1
ATOM 2981 C C . ILE B 1 15 ? 11.367 5.25 -31.953 1 53.22 15 ILE B C 1
ATOM 2983 O O . ILE B 1 15 ? 10.523 5.324 -31.047 1 53.22 15 ILE B O 1
ATOM 2987 N N . LEU B 1 16 ? 11.453 4.199 -32.75 1 46.12 16 LEU B N 1
ATOM 2988 C CA . LEU B 1 16 ? 10.469 3.127 -32.656 1 46.12 16 LEU B CA 1
ATOM 2989 C C . LEU B 1 16 ? 10.656 2.316 -31.391 1 46.12 16 LEU B C 1
ATOM 2991 O O . LEU B 1 16 ? 9.68 1.927 -30.75 1 46.12 16 LEU B O 1
ATOM 2995 N N . LEU B 1 17 ? 11.883 2.141 -31.016 1 47.16 17 LEU B N 1
ATOM 2996 C CA . LEU B 1 17 ? 12.156 1.42 -29.766 1 47.16 17 LEU B CA 1
ATOM 2997 C C . LEU B 1 17 ? 11.711 2.232 -28.562 1 47.16 17 LEU B C 1
ATOM 2999 O O . LEU B 1 17 ? 11.156 1.681 -27.609 1 47.16 17 LEU B O 1
ATOM 3003 N N . PHE B 1 18 ? 11.883 3.486 -28.688 1 47.81 18 PHE B N 1
ATOM 3004 C CA . PHE B 1 18 ? 11.438 4.348 -27.594 1 47.81 18 PHE B CA 1
ATOM 3005 C C . PHE B 1 18 ? 9.922 4.355 -27.484 1 47.81 18 PHE B C 1
ATOM 3007 O O . PHE B 1 18 ? 9.367 4.352 -26.391 1 47.81 18 PHE B O 1
ATOM 3014 N N . GLU B 1 19 ? 9.25 4.176 -28.547 1 46.12 19 GLU B N 1
ATOM 3015 C CA . GLU B 1 19 ? 7.789 4.191 -28.562 1 46.12 19 GLU B CA 1
ATOM 3016 C C . GLU B 1 19 ? 7.219 2.881 -28.031 1 46.12 19 GLU B C 1
ATOM 3018 O O . GLU B 1 19 ? 6.234 2.881 -27.281 1 46.12 19 GLU B O 1
ATOM 3023 N N . VAL B 1 20 ? 7.848 1.795 -28.328 1 43.53 20 VAL B N 1
ATOM 3024 C CA . VAL B 1 20 ? 7.375 0.492 -27.875 1 43.53 20 VAL B CA 1
ATOM 3025 C C . VAL B 1 20 ? 7.598 0.358 -26.375 1 43.53 20 VAL B C 1
ATOM 3027 O O . VAL B 1 20 ? 6.719 -0.116 -25.641 1 43.53 20 VAL B O 1
ATOM 3030 N N . VAL B 1 21 ? 8.688 0.845 -25.844 1 45 21 VAL B N 1
ATOM 3031 C CA . VAL B 1 21 ? 8.977 0.787 -24.406 1 45 21 VAL B CA 1
ATOM 3032 C C . VAL B 1 21 ? 8.016 1.704 -23.656 1 45 21 VAL B C 1
ATOM 3034 O O . VAL B 1 21 ? 7.492 1.329 -22.609 1 45 21 VAL B O 1
ATOM 3037 N N . VAL B 1 22 ? 7.715 2.852 -24.234 1 46.19 22 VAL B N 1
ATOM 3038 C CA . VAL B 1 22 ? 6.812 3.812 -23.594 1 46.19 22 VAL B CA 1
ATOM 3039 C C . VAL B 1 22 ? 5.387 3.266 -23.609 1 46.19 22 VAL B C 1
ATOM 3041 O O . VAL B 1 22 ? 4.66 3.383 -22.625 1 46.19 22 VAL B O 1
ATOM 3044 N N . THR B 1 23 ? 5 2.498 -24.719 1 44.81 23 THR B N 1
ATOM 3045 C CA . THR B 1 23 ? 3.65 1.95 -24.812 1 44.81 23 THR B CA 1
ATOM 3046 C C . THR B 1 23 ? 3.48 0.759 -23.875 1 44.81 23 THR B C 1
ATOM 3048 O O . THR B 1 23 ? 2.428 0.594 -23.266 1 44.81 23 THR B O 1
ATOM 3051 N N . CYS B 1 24 ? 4.523 -0.107 -23.75 1 47.06 24 CYS B N 1
ATOM 3052 C CA . CYS B 1 24 ? 4.469 -1.242 -22.828 1 47.06 24 CYS B CA 1
ATOM 3053 C C . CYS B 1 24 ? 4.426 -0.775 -21.391 1 47.06 24 CYS B C 1
ATOM 3055 O O . CYS B 1 24 ? 3.652 -1.303 -20.578 1 47.06 24 CYS B O 1
ATOM 3057 N N . ASN B 1 25 ? 5.191 0.223 -21.094 1 47.84 25 ASN B N 1
ATOM 3058 C CA . ASN B 1 25 ? 5.188 0.773 -19.75 1 47.84 25 ASN B CA 1
ATOM 3059 C C . ASN B 1 25 ? 3.861 1.452 -19.422 1 47.84 25 ASN B C 1
ATOM 3061 O O . ASN B 1 25 ? 3.342 1.31 -18.312 1 47.84 25 ASN B O 1
ATOM 3065 N N . ALA B 1 26 ? 3.24 2.051 -20.484 1 49.66 26 ALA B N 1
ATOM 3066 C CA . ALA B 1 26 ? 1.967 2.738 -20.281 1 49.66 26 ALA B CA 1
ATOM 3067 C C . ALA B 1 26 ? 0.833 1.741 -20.062 1 49.66 26 ALA B C 1
ATOM 3069 O O . ALA B 1 26 ? -0.038 1.959 -19.219 1 49.66 26 ALA B O 1
ATOM 3070 N N . ARG B 1 27 ? 0.811 0.583 -20.812 1 48.88 27 ARG B N 1
ATOM 3071 C CA . ARG B 1 27 ? -0.231 -0.427 -20.656 1 48.88 27 ARG B CA 1
ATOM 3072 C C . ARG B 1 27 ? -0.145 -1.101 -19.281 1 48.88 27 ARG B C 1
ATOM 3074 O O . ARG B 1 27 ? -1.167 -1.336 -18.641 1 48.88 27 ARG B O 1
ATOM 3081 N N . VAL B 1 28 ? 1.038 -1.329 -18.859 1 63.34 28 VAL B N 1
ATOM 3082 C CA . VAL B 1 28 ? 1.244 -1.974 -17.578 1 63.34 28 VAL B CA 1
ATOM 3083 C C . VAL B 1 28 ? 0.762 -1.053 -16.453 1 63.34 28 VAL B C 1
ATOM 3085 O O . VAL B 1 28 ? 0.059 -1.492 -15.539 1 63.34 28 VAL B O 1
ATOM 3088 N N . VAL B 1 29 ? 1.032 0.171 -16.688 1 65.31 29 VAL B N 1
ATOM 3089 C CA . VAL B 1 29 ? 0.623 1.16 -15.695 1 65.31 29 VAL B CA 1
ATOM 3090 C C . VAL B 1 29 ? -0.899 1.276 -15.68 1 65.31 29 VAL B C 1
ATOM 3092 O O . VAL B 1 29 ? -1.513 1.34 -14.609 1 65.31 29 VAL B O 1
ATOM 3095 N N . HIS B 1 30 ? -1.494 1.096 -16.844 1 76.69 30 HIS B N 1
ATOM 3096 C CA . HIS B 1 30 ? -2.945 1.215 -16.922 1 76.69 30 HIS B CA 1
ATOM 3097 C C . HIS B 1 30 ? -3.639 0.025 -16.266 1 76.69 30 HIS B C 1
ATOM 3099 O O . HIS B 1 30 ? -4.609 0.197 -15.531 1 76.69 30 HIS B O 1
ATOM 3105 N N . SER B 1 31 ? -3.094 -1.145 -16.438 1 86.19 31 SER B N 1
ATOM 3106 C CA . SER B 1 31 ? -3.693 -2.336 -15.852 1 86.19 31 SER B CA 1
ATOM 3107 C C . SER B 1 31 ? -3.598 -2.309 -14.328 1 86.19 31 SER B C 1
ATOM 3109 O O . SER B 1 31 ? -4.543 -2.68 -13.633 1 86.19 31 SER B O 1
ATOM 3111 N N . ALA B 1 32 ? -2.521 -1.841 -13.906 1 88.38 32 ALA B N 1
ATOM 3112 C CA . ALA B 1 32 ? -2.35 -1.758 -12.453 1 88.38 32 ALA B CA 1
ATOM 3113 C C . ALA B 1 32 ? -3.342 -0.774 -11.844 1 88.38 32 ALA B C 1
ATOM 3115 O O . ALA B 1 32 ? -3.936 -1.052 -10.797 1 88.38 32 ALA B O 1
ATOM 3116 N N . ARG B 1 33 ? -3.539 0.329 -12.508 1 87.06 33 ARG B N 1
ATOM 3117 C CA . ARG B 1 33 ? -4.484 1.33 -12.023 1 87.06 33 ARG B CA 1
ATOM 3118 C C . ARG B 1 33 ? -5.902 0.774 -11.992 1 87.06 33 ARG B C 1
ATOM 3120 O O . ARG B 1 33 ? -6.633 0.98 -11.016 1 87.06 33 ARG B O 1
ATOM 3127 N N . LYS B 1 34 ? -6.281 0.111 -13.07 1 90.31 34 LYS B N 1
ATOM 3128 C CA . LYS B 1 34 ? -7.602 -0.502 -13.133 1 90.31 34 LYS B CA 1
ATOM 3129 C C . LYS B 1 34 ? -7.77 -1.551 -12.031 1 90.31 34 LYS B C 1
ATOM 3131 O O . LYS B 1 34 ? -8.828 -1.637 -11.406 1 90.31 34 LYS B O 1
ATOM 3136 N N . LEU B 1 35 ? -6.691 -2.305 -11.828 1 93.31 35 LEU B N 1
ATOM 3137 C CA . LEU B 1 35 ? -6.746 -3.34 -10.805 1 93.31 35 LEU B CA 1
ATOM 3138 C C . LEU B 1 35 ? -6.945 -2.723 -9.422 1 93.31 35 LEU B C 1
ATOM 3140 O O . LEU B 1 35 ? -7.719 -3.24 -8.609 1 93.31 35 LEU B O 1
ATOM 3144 N N . ARG B 1 36 ? -6.297 -1.642 -9.156 1 91.75 36 ARG B N 1
ATOM 3145 C CA . ARG B 1 36 ? -6.402 -0.997 -7.848 1 91.75 36 ARG B CA 1
ATOM 3146 C C . ARG B 1 36 ? -7.812 -0.475 -7.605 1 91.75 36 ARG B C 1
ATOM 3148 O O . ARG B 1 36 ? -8.328 -0.56 -6.488 1 91.75 36 ARG B O 1
ATOM 3155 N N . VAL B 1 37 ? -8.453 0.024 -8.617 1 92.12 37 VAL B N 1
ATOM 3156 C CA . VAL B 1 37 ? -9.82 0.51 -8.508 1 92.12 37 VAL B CA 1
ATOM 3157 C C . VAL B 1 37 ? -10.766 -0.658 -8.219 1 92.12 37 VAL B C 1
ATOM 3159 O O . VAL B 1 37 ? -11.602 -0.58 -7.316 1 92.12 37 VAL B O 1
ATOM 3162 N N . LEU B 1 38 ? -10.594 -1.711 -8.945 1 92.94 38 LEU B N 1
ATOM 3163 C CA . LEU B 1 38 ? -11.43 -2.887 -8.734 1 92.94 38 LEU B CA 1
ATOM 3164 C C . LEU B 1 38 ? -11.18 -3.498 -7.363 1 92.94 38 LEU B C 1
ATOM 3166 O O . LEU B 1 38 ? -12.117 -3.949 -6.695 1 92.94 38 LEU B O 1
ATOM 3170 N N . ALA B 1 39 ? -9.922 -3.527 -7 1 92.88 39 ALA B N 1
ATOM 3171 C CA . ALA B 1 39 ? -9.578 -4.047 -5.68 1 92.88 39 ALA B CA 1
ATOM 3172 C C . ALA B 1 39 ? -10.273 -3.258 -4.578 1 92.88 39 ALA B C 1
ATOM 3174 O O . ALA B 1 39 ? -10.773 -3.838 -3.607 1 92.88 39 ALA B O 1
ATOM 3175 N N . ALA B 1 40 ? -10.273 -1.965 -4.711 1 91.19 40 ALA B N 1
ATOM 3176 C CA . ALA B 1 40 ? -10.969 -1.125 -3.736 1 91.19 40 ALA B CA 1
ATOM 3177 C C . ALA B 1 40 ? -12.469 -1.387 -3.754 1 91.19 40 ALA B C 1
ATOM 3179 O O . ALA B 1 40 ? -13.109 -1.473 -2.699 1 91.19 40 ALA B O 1
ATOM 3180 N N . LYS B 1 41 ? -13.055 -1.519 -4.965 1 92.38 41 LYS B N 1
ATOM 3181 C CA . LYS B 1 41 ? -14.484 -1.772 -5.129 1 92.38 41 LYS B CA 1
ATOM 3182 C C . LYS B 1 41 ? -14.906 -3.059 -4.422 1 92.38 41 LYS B C 1
ATOM 3184 O O . LYS B 1 41 ? -15.953 -3.104 -3.773 1 92.38 41 LYS B O 1
ATOM 3189 N N . TYR B 1 42 ? -14.008 -4.059 -4.441 1 93.56 42 TYR B N 1
ATOM 3190 C CA . TYR B 1 42 ? -14.391 -5.367 -3.92 1 93.56 42 TYR B CA 1
ATOM 3191 C C . TYR B 1 42 ? -13.609 -5.695 -2.652 1 93.56 42 TYR B C 1
ATOM 3193 O O . TYR B 1 42 ? -13.633 -6.836 -2.182 1 93.56 42 TYR B O 1
ATOM 3201 N N . ASN B 1 43 ? -12.867 -4.742 -2.121 1 93.06 43 ASN B N 1
ATOM 3202 C CA . ASN B 1 43 ? -12.102 -4.859 -0.887 1 93.06 43 ASN B CA 1
ATOM 3203 C C . ASN B 1 43 ? -11.109 -6.016 -0.95 1 93.06 43 ASN B C 1
ATOM 3205 O O . ASN B 1 43 ? -11.062 -6.848 -0.042 1 93.06 43 ASN B O 1
ATOM 3209 N N . VAL B 1 44 ? -10.422 -6.09 -2.098 1 94.88 44 VAL B N 1
ATOM 3210 C CA . VAL B 1 44 ? -9.352 -7.07 -2.283 1 94.88 44 VAL B CA 1
ATOM 3211 C C . VAL B 1 44 ? -8.023 -6.488 -1.81 1 94.88 44 VAL B C 1
ATOM 3213 O O . VAL B 1 44 ? -7.457 -5.609 -2.463 1 94.88 44 VAL B O 1
ATOM 3216 N N . THR B 1 45 ? -7.488 -7.016 -0.697 1 94.5 45 THR B N 1
ATOM 3217 C CA . THR B 1 45 ? -6.277 -6.426 -0.137 1 94.5 45 THR B CA 1
ATOM 3218 C C . THR B 1 45 ? -5.203 -7.488 0.076 1 94.5 45 THR B C 1
ATOM 3220 O O . THR B 1 45 ? -4.129 -7.199 0.601 1 94.5 45 THR B O 1
ATOM 3223 N N . CYS B 1 46 ? -5.484 -8.742 -0.335 1 96.75 46 CYS B N 1
ATOM 3224 C CA . CYS B 1 46 ? -4.629 -9.859 0.056 1 96.75 46 CYS B CA 1
ATOM 3225 C C . CYS B 1 46 ? -4.488 -10.867 -1.08 1 96.75 46 CYS B C 1
ATOM 3227 O O . CYS B 1 46 ? -5.461 -11.156 -1.781 1 96.75 46 CYS B O 1
ATOM 3229 N N . ILE B 1 47 ? -3.268 -11.336 -1.277 1 97.75 47 ILE B N 1
ATOM 3230 C CA . ILE B 1 47 ? -2.969 -12.398 -2.225 1 97.75 47 ILE B CA 1
ATOM 3231 C C . ILE B 1 47 ? -2.346 -13.586 -1.488 1 97.75 47 ILE B C 1
ATOM 3233 O O . ILE B 1 47 ? -1.351 -13.43 -0.777 1 97.75 47 ILE B O 1
ATOM 3237 N N . LEU B 1 48 ? -2.912 -14.734 -1.609 1 98.88 48 LEU B N 1
ATOM 3238 C CA . LEU B 1 48 ? -2.383 -15.961 -1.019 1 98.88 48 LEU B CA 1
ATOM 3239 C C . LEU B 1 48 ? -2.018 -16.969 -2.1 1 98.88 48 LEU B C 1
ATOM 3241 O O . LEU B 1 48 ? -2.76 -17.156 -3.066 1 98.88 48 LEU B O 1
ATOM 3245 N N . VAL B 1 49 ? -0.838 -17.609 -1.927 1 98.94 49 VAL B N 1
ATOM 3246 C CA . VAL B 1 49 ? -0.255 -18.312 -3.066 1 98.94 49 VAL B CA 1
ATOM 3247 C C . VAL B 1 49 ? 0.051 -19.766 -2.684 1 98.94 49 VAL B C 1
ATOM 3249 O O . VAL B 1 49 ? 0.623 -20.016 -1.623 1 98.94 49 VAL B O 1
ATOM 3252 N N . PHE B 1 50 ? -0.36 -20.719 -3.48 1 98.94 50 PHE B N 1
ATOM 3253 C CA . PHE B 1 50 ? -0.003 -22.125 -3.457 1 98.94 50 PHE B CA 1
ATOM 3254 C C . PHE B 1 50 ? 0.753 -22.516 -4.723 1 98.94 50 PHE B C 1
ATOM 3256 O O . PHE B 1 50 ? 0.503 -21.969 -5.797 1 98.94 50 PHE B O 1
ATOM 3263 N N . GLY B 1 51 ? 1.636 -23.484 -4.512 1 98.88 51 GLY B N 1
ATOM 3264 C CA . GLY B 1 51 ? 2.229 -23.922 -5.766 1 98.88 51 GLY B CA 1
ATOM 3265 C C . GLY B 1 51 ? 3.623 -24.5 -5.602 1 98.88 51 GLY B C 1
ATOM 3266 O O . GLY B 1 51 ? 3.922 -25.141 -4.59 1 98.88 51 GLY B O 1
ATOM 3267 N N . ASP B 1 52 ? 4.402 -24.359 -6.688 1 98.69 52 ASP B N 1
ATOM 3268 C CA . ASP B 1 52 ? 5.734 -24.953 -6.754 1 98.69 52 ASP B CA 1
ATOM 3269 C C . ASP B 1 52 ? 6.805 -23.875 -6.914 1 98.69 52 ASP B C 1
ATOM 3271 O O . ASP B 1 52 ? 6.652 -22.766 -6.398 1 98.69 52 ASP B O 1
ATOM 3275 N N . SER B 1 53 ? 7.961 -24.188 -7.48 1 98.44 53 SER B N 1
ATOM 3276 C CA . SER B 1 53 ? 9.102 -23.281 -7.555 1 98.44 53 SER B CA 1
ATOM 3277 C C . SER B 1 53 ? 8.766 -22.016 -8.344 1 98.44 53 SER B C 1
ATOM 3279 O O . SER B 1 53 ? 9.406 -20.984 -8.18 1 98.44 53 SER B O 1
ATOM 3281 N N . SER B 1 54 ? 7.727 -22.078 -9.188 1 98.31 54 SER B N 1
ATOM 3282 C CA . SER B 1 54 ? 7.348 -20.922 -9.992 1 98.31 54 SER B CA 1
ATOM 3283 C C . SER B 1 54 ? 6.785 -19.797 -9.133 1 98.31 54 SER B C 1
ATOM 3285 O O . SER B 1 54 ? 6.66 -18.672 -9.586 1 98.31 54 SER B O 1
ATOM 3287 N N . VAL B 1 55 ? 6.387 -20.156 -7.855 1 98.81 55 VAL B N 1
ATOM 3288 C CA . VAL B 1 55 ? 5.766 -19.141 -7.02 1 98.81 55 VAL B CA 1
ATOM 3289 C C . VAL B 1 55 ? 6.258 -19.281 -5.578 1 98.81 55 VAL B C 1
ATOM 3291 O O . VAL B 1 55 ? 5.637 -18.766 -4.648 1 98.81 55 VAL B O 1
ATOM 3294 N N . ASP B 1 56 ? 7.359 -20.031 -5.371 1 98.81 56 ASP B N 1
ATOM 3295 C CA . ASP B 1 56 ? 7.965 -20.188 -4.055 1 98.81 56 ASP B CA 1
ATOM 3296 C C . ASP B 1 56 ? 8.953 -19.062 -3.764 1 98.81 56 ASP B C 1
ATOM 3298 O O . ASP B 1 56 ? 10.023 -19 -4.375 1 98.81 56 ASP B O 1
ATOM 3302 N N . PRO B 1 57 ? 8.625 -18.25 -2.77 1 98.5 57 PRO B N 1
ATOM 3303 C CA . PRO B 1 57 ? 9.562 -17.172 -2.477 1 98.5 57 PRO B CA 1
ATOM 3304 C C . PRO B 1 57 ? 10.609 -17.562 -1.438 1 98.5 57 PRO B C 1
ATOM 3306 O O . PRO B 1 57 ? 11.406 -16.719 -1.015 1 98.5 57 PRO B O 1
ATOM 3309 N N . GLY B 1 58 ? 10.586 -18.891 -0.997 1 98.25 58 GLY B N 1
ATOM 3310 C CA . GLY B 1 58 ? 11.656 -19.297 -0.099 1 98.25 58 GLY B CA 1
ATOM 3311 C C . GLY B 1 58 ? 11.195 -20.266 0.983 1 98.25 58 GLY B C 1
ATOM 3312 O O . GLY B 1 58 ? 11.852 -20.391 2.02 1 98.25 58 GLY B O 1
ATOM 3313 N N . ASN B 1 59 ? 10.086 -20.891 0.8 1 98.75 59 ASN B N 1
ATOM 3314 C CA . ASN B 1 59 ? 9.617 -21.844 1.806 1 98.75 59 ASN B CA 1
ATOM 3315 C C . ASN B 1 59 ? 10.539 -23.047 1.911 1 98.75 59 ASN B C 1
ATOM 3317 O O . ASN B 1 59 ? 10.641 -23.672 2.973 1 98.75 59 ASN B O 1
ATOM 3321 N N . ASN B 1 60 ? 11.25 -23.375 0.889 1 98.44 60 ASN B N 1
ATOM 3322 C CA . ASN B 1 60 ? 12.117 -24.547 0.863 1 98.44 60 ASN B CA 1
ATOM 3323 C C . ASN B 1 60 ? 13.406 -24.312 1.642 1 98.44 60 ASN B C 1
ATOM 3325 O O . ASN B 1 60 ? 14.156 -25.25 1.914 1 98.44 60 ASN B O 1
ATOM 3329 N N . ASN B 1 61 ? 13.703 -23.078 2.014 1 97.25 61 ASN B N 1
ATOM 3330 C CA . ASN B 1 61 ? 15.031 -22.672 2.463 1 97.25 61 ASN B CA 1
ATOM 3331 C C . ASN B 1 61 ? 15.523 -23.547 3.609 1 97.25 61 ASN B C 1
ATOM 3333 O O . ASN B 1 61 ? 16.703 -23.906 3.656 1 97.25 61 ASN B O 1
ATOM 3337 N N . ASN B 1 62 ? 14.633 -23.953 4.512 1 94.31 62 ASN B N 1
ATOM 3338 C CA . ASN B 1 62 ? 15.086 -24.672 5.703 1 94.31 62 ASN B CA 1
ATOM 3339 C C . ASN B 1 62 ? 14.531 -26.094 5.762 1 94.31 62 ASN B C 1
ATOM 3341 O O . ASN B 1 62 ? 14.578 -26.734 6.809 1 94.31 62 ASN B O 1
ATOM 3345 N N . LEU B 1 63 ? 13.938 -26.516 4.66 1 96.12 63 LEU B N 1
ATOM 3346 C CA . LEU B 1 63 ? 13.477 -27.906 4.621 1 96.12 63 LEU B CA 1
ATOM 3347 C C . LEU B 1 63 ? 14.656 -28.875 4.625 1 96.12 63 LEU B C 1
ATOM 3349 O O . LEU B 1 63 ? 15.672 -28.625 3.965 1 96.12 63 LEU B O 1
ATOM 3353 N N . PRO B 1 64 ? 14.461 -29.875 5.363 1 92.5 64 PRO B N 1
ATOM 3354 C CA . PRO B 1 64 ? 15.547 -30.859 5.379 1 92.5 64 PRO B CA 1
ATOM 3355 C C . PRO B 1 64 ? 15.531 -31.781 4.156 1 92.5 64 PRO B C 1
ATOM 3357 O O . PRO B 1 64 ? 14.477 -31.984 3.551 1 92.5 64 PRO B O 1
ATOM 3360 N N . ASN B 1 65 ? 16.641 -32.281 3.695 1 91.19 65 ASN B N 1
ATOM 3361 C CA . ASN B 1 65 ? 16.812 -33.406 2.773 1 91.19 65 ASN B CA 1
ATOM 3362 C C . ASN B 1 65 ? 16.234 -33.094 1.397 1 91.19 65 ASN B C 1
ATOM 3364 O O . ASN B 1 65 ? 15.539 -33.938 0.807 1 91.19 65 ASN B O 1
ATOM 3368 N N . THR B 1 66 ? 16.266 -31.859 0.899 1 93.06 66 THR B N 1
ATOM 3369 C CA . THR B 1 66 ? 15.875 -31.531 -0.467 1 93.06 66 THR B CA 1
ATOM 3370 C C . THR B 1 66 ? 16.953 -30.688 -1.149 1 93.06 66 THR B C 1
ATOM 3372 O O . THR B 1 66 ? 17.656 -29.906 -0.496 1 93.06 66 THR B O 1
ATOM 3375 N N . TRP B 1 67 ? 17.078 -30.906 -2.432 1 89.25 67 TRP B N 1
ATOM 3376 C CA . TRP B 1 67 ? 18 -30.109 -3.238 1 89.25 67 TRP B CA 1
ATOM 3377 C C . TRP B 1 67 ? 17.266 -29 -3.965 1 89.25 67 TRP B C 1
ATOM 3379 O O . TRP B 1 67 ? 17.891 -28.203 -4.676 1 89.25 67 TRP B O 1
ATOM 3389 N N . HIS B 1 68 ? 16.016 -28.875 -3.779 1 94.5 68 HIS B N 1
ATOM 3390 C CA . HIS B 1 68 ? 15.18 -27.844 -4.391 1 94.5 68 HIS B CA 1
ATOM 3391 C C . HIS B 1 68 ? 15.211 -26.547 -3.576 1 94.5 68 HIS B C 1
ATOM 3393 O O . HIS B 1 68 ? 14.195 -26.125 -3.031 1 94.5 68 HIS B O 1
ATOM 3399 N N . LYS B 1 69 ? 16.422 -25.984 -3.568 1 95.88 69 LYS B N 1
ATOM 3400 C CA . LYS B 1 69 ? 16.625 -24.75 -2.816 1 95.88 69 LYS B CA 1
ATOM 3401 C C . LYS B 1 69 ? 17.234 -23.672 -3.703 1 95.88 69 LYS B C 1
ATOM 3403 O O . LYS B 1 69 ? 18.031 -23.969 -4.594 1 95.88 69 LYS B O 1
ATOM 3408 N N . GLY B 1 70 ? 16.75 -22.469 -3.498 1 95.5 70 GLY B N 1
ATOM 3409 C CA . GLY B 1 70 ? 17.297 -21.312 -4.203 1 95.5 70 GLY B CA 1
ATOM 3410 C C . GLY B 1 70 ? 17.75 -20.203 -3.275 1 95.5 70 GLY B C 1
ATOM 3411 O O . GLY B 1 70 ? 17.609 -19.031 -3.594 1 95.5 70 GLY B O 1
ATOM 3412 N N . ASN B 1 71 ? 18.25 -20.516 -2.025 1 96.81 71 ASN B N 1
ATOM 3413 C CA . ASN B 1 71 ? 18.625 -19.531 -1.015 1 96.81 71 ASN B CA 1
ATOM 3414 C C . ASN B 1 71 ? 20.125 -19.203 -1.068 1 96.81 71 ASN B C 1
ATOM 3416 O O . ASN B 1 71 ? 20.75 -18.969 -0.034 1 96.81 71 ASN B O 1
ATOM 3420 N N . PHE B 1 72 ? 20.672 -19.25 -2.25 1 96.25 72 PHE B N 1
ATOM 3421 C CA . PHE B 1 72 ? 22.062 -18.906 -2.51 1 96.25 72 PHE B CA 1
ATOM 3422 C C . PHE B 1 72 ? 22.219 -18.234 -3.871 1 96.25 72 PHE B C 1
ATOM 3424 O O . PHE B 1 72 ? 21.359 -18.391 -4.738 1 96.25 72 PHE B O 1
ATOM 3431 N N . LEU B 1 73 ? 23.297 -17.484 -3.984 1 94.81 73 LEU B N 1
ATOM 3432 C CA . LEU B 1 73 ? 23.625 -16.953 -5.309 1 94.81 73 LEU B CA 1
ATOM 3433 C C . LEU B 1 73 ? 23.922 -18.094 -6.285 1 94.81 73 LEU B C 1
ATOM 3435 O O . LEU B 1 73 ? 24.5 -19.109 -5.902 1 94.81 73 LEU B O 1
ATOM 3439 N N . PRO B 1 74 ? 23.406 -18.016 -7.5 1 96.12 74 PRO B N 1
ATOM 3440 C CA . PRO B 1 74 ? 23.062 -16.766 -8.18 1 96.12 74 PRO B CA 1
ATOM 3441 C C . PRO B 1 74 ? 21.578 -16.406 -8.055 1 96.12 74 PRO B C 1
ATOM 3443 O O . PRO B 1 74 ? 21.141 -15.367 -8.539 1 96.12 74 PRO B O 1
ATOM 3446 N N . TYR B 1 75 ? 20.781 -17.234 -7.422 1 97.25 75 TYR B N 1
ATOM 3447 C CA . TYR B 1 75 ? 19.391 -16.859 -7.199 1 97.25 75 TYR B CA 1
ATOM 3448 C C . TYR B 1 75 ? 19.297 -15.539 -6.438 1 97.25 75 TYR B C 1
ATOM 3450 O O . TYR B 1 75 ? 20.094 -15.281 -5.535 1 97.25 75 TYR B O 1
ATOM 3458 N N . GLY B 1 76 ? 18.375 -14.719 -6.852 1 96.75 76 GLY B N 1
ATOM 3459 C CA . GLY B 1 76 ? 18.156 -13.453 -6.168 1 96.75 76 GLY B CA 1
ATOM 3460 C C . GLY B 1 76 ? 19.219 -12.414 -6.512 1 96.75 76 GLY B C 1
ATOM 3461 O O . GLY B 1 76 ? 19.344 -11.398 -5.824 1 96.75 76 GLY B O 1
ATOM 3462 N N . LYS B 1 77 ? 19.969 -12.633 -7.523 1 96.56 77 LYS B N 1
ATOM 3463 C CA . LYS B 1 77 ? 21.031 -11.719 -7.914 1 96.56 77 LYS B CA 1
ATOM 3464 C C . LYS B 1 77 ? 20.5 -10.297 -8.102 1 96.56 77 LYS B C 1
ATOM 3466 O O . LYS B 1 77 ? 21.203 -9.32 -7.812 1 96.56 77 LYS B O 1
ATOM 3471 N N . ASP B 1 78 ? 19.297 -10.195 -8.578 1 95.88 78 ASP B N 1
ATOM 3472 C CA . ASP B 1 78 ? 18.734 -8.891 -8.875 1 95.88 78 ASP B CA 1
ATOM 3473 C C . ASP B 1 78 ? 17.641 -8.523 -7.875 1 95.88 78 ASP B C 1
ATOM 3475 O O . ASP B 1 78 ? 16.859 -7.59 -8.102 1 95.88 78 ASP B O 1
ATOM 3479 N N . PHE B 1 79 ? 17.516 -9.273 -6.852 1 95.5 79 PHE B N 1
ATOM 3480 C CA . PHE B 1 79 ? 16.531 -8.984 -5.812 1 95.5 79 PHE B CA 1
ATOM 3481 C C . PHE B 1 79 ? 17.125 -8.102 -4.727 1 95.5 79 PHE B C 1
ATOM 3483 O O . PHE B 1 79 ? 18.078 -8.508 -4.043 1 95.5 79 PHE B O 1
ATOM 3490 N N . GLY B 1 80 ? 16.469 -6.879 -4.582 1 89.56 80 GLY B N 1
ATOM 3491 C CA . GLY B 1 80 ? 17 -5.984 -3.562 1 89.56 80 GLY B CA 1
ATOM 3492 C C . GLY B 1 80 ? 18.5 -5.77 -3.67 1 89.56 80 GLY B C 1
ATOM 3493 O O . GLY B 1 80 ? 18.984 -5.32 -4.703 1 89.56 80 GLY B O 1
ATOM 3494 N N . HIS B 1 81 ? 19.328 -6.039 -2.693 1 87.94 81 HIS B N 1
ATOM 3495 C CA . HIS B 1 81 ? 20.781 -5.969 -2.676 1 87.94 81 HIS B CA 1
ATOM 3496 C C . HIS B 1 81 ? 21.406 -7.34 -2.918 1 87.94 81 HIS B C 1
ATOM 3498 O O . HIS B 1 81 ? 22.266 -7.773 -2.158 1 87.94 81 HIS B O 1
ATOM 3504 N N . SER B 1 82 ? 20.828 -8.016 -3.975 1 88.81 82 SER B N 1
ATOM 3505 C CA . SER B 1 82 ? 21.344 -9.328 -4.359 1 88.81 82 SER B CA 1
ATOM 3506 C C . SER B 1 82 ? 21.188 -10.344 -3.229 1 88.81 82 SER B C 1
ATOM 3508 O O . SER B 1 82 ? 22.141 -11.031 -2.869 1 88.81 82 SER B O 1
ATOM 3510 N N . LYS B 1 83 ? 20.031 -10.406 -2.711 1 92.75 83 LYS B N 1
ATOM 3511 C CA . LYS B 1 83 ? 19.703 -11.305 -1.61 1 92.75 83 LYS B CA 1
ATOM 3512 C C . LYS B 1 83 ? 18.984 -12.547 -2.117 1 92.75 83 LYS B C 1
ATOM 3514 O O . LYS B 1 83 ? 17.891 -12.453 -2.695 1 92.75 83 LYS B O 1
ATOM 3519 N N . PRO B 1 84 ? 19.547 -13.703 -1.94 1 96.44 84 PRO B N 1
ATOM 3520 C CA . PRO B 1 84 ? 18.844 -14.938 -2.275 1 96.44 84 PRO B CA 1
ATOM 3521 C C . PRO B 1 84 ? 17.75 -15.289 -1.264 1 96.44 84 PRO B C 1
ATOM 3523 O O . PRO B 1 84 ? 18.031 -15.875 -0.218 1 96.44 84 PRO B O 1
ATOM 3526 N N . THR B 1 85 ? 16.547 -15.016 -1.585 1 95.38 85 THR B N 1
ATOM 3527 C CA . THR B 1 85 ? 15.438 -15.195 -0.654 1 95.38 85 THR B CA 1
ATOM 3528 C C . THR B 1 85 ? 14.844 -16.594 -0.786 1 95.38 85 THR B C 1
ATOM 3530 O O . THR B 1 85 ? 14 -17 0.019 1 95.38 85 THR B O 1
ATOM 3533 N N . GLY B 1 86 ? 15.273 -17.312 -1.812 1 97.62 86 GLY B N 1
ATOM 3534 C CA . GLY B 1 86 ? 14.727 -18.625 -2.072 1 97.62 86 GLY B CA 1
ATOM 3535 C C . GLY B 1 86 ? 13.898 -18.688 -3.342 1 97.62 86 GLY B C 1
ATOM 3536 O O . GLY B 1 86 ? 13.414 -19.766 -3.723 1 97.62 86 GLY B O 1
ATOM 3537 N N . ARG B 1 87 ? 13.734 -17.562 -3.998 1 98.31 87 ARG B N 1
ATOM 3538 C CA . ARG B 1 87 ? 13.07 -17.516 -5.293 1 98.31 87 ARG B CA 1
ATOM 3539 C C . ARG B 1 87 ? 13.938 -18.156 -6.379 1 98.31 87 ARG B C 1
ATOM 3541 O O . ARG B 1 87 ? 15.125 -17.844 -6.492 1 98.31 87 ARG B O 1
ATOM 3548 N N . PHE B 1 88 ? 13.359 -18.984 -7.137 1 97.75 88 PHE B N 1
ATOM 3549 C CA . PHE B 1 88 ? 14.102 -19.672 -8.188 1 97.75 88 PHE B CA 1
ATOM 3550 C C . PHE B 1 88 ? 14.211 -18.812 -9.43 1 97.75 88 PHE B C 1
ATOM 3552 O O . PHE B 1 88 ? 13.828 -19.234 -10.523 1 97.75 88 PHE B O 1
ATOM 3559 N N . THR B 1 89 ? 14.75 -17.641 -9.266 1 98.12 89 THR B N 1
ATOM 3560 C CA . THR B 1 89 ? 14.945 -16.641 -10.312 1 98.12 89 THR B CA 1
ATOM 3561 C C . THR B 1 89 ? 15.961 -15.594 -9.883 1 98.12 89 THR B C 1
ATOM 3563 O O . THR B 1 89 ? 16.5 -15.656 -8.773 1 98.12 89 THR B O 1
ATOM 3566 N N . ASN B 1 90 ? 16.297 -14.664 -10.812 1 97.56 90 ASN B N 1
ATOM 3567 C CA . ASN B 1 90 ? 17.281 -13.625 -10.5 1 97.56 90 ASN B CA 1
ATOM 3568 C C . ASN B 1 90 ? 16.688 -12.539 -9.617 1 97.56 90 ASN B C 1
ATOM 3570 O O . ASN B 1 90 ? 17.406 -11.758 -9.008 1 97.56 90 ASN B O 1
ATOM 3574 N N . GLY B 1 91 ? 15.438 -12.43 -9.602 1 97.62 91 GLY B N 1
ATOM 3575 C CA . GLY B 1 91 ? 14.773 -11.352 -8.883 1 97.62 91 GLY B CA 1
ATOM 3576 C C . GLY B 1 91 ? 13.391 -11.727 -8.383 1 97.62 91 GLY B C 1
ATOM 3577 O O . GLY B 1 91 ? 13.234 -12.688 -7.625 1 97.62 91 GLY B O 1
ATOM 3578 N N . ARG B 1 92 ? 12.359 -11.039 -8.867 1 97.5 92 ARG B N 1
ATOM 3579 C CA . ARG B 1 92 ? 10.992 -11.188 -8.383 1 97.5 92 ARG B CA 1
ATOM 3580 C C . ARG B 1 92 ? 10.25 -12.258 -9.172 1 97.5 92 ARG B C 1
ATOM 3582 O O . ARG B 1 92 ? 10.586 -12.531 -10.328 1 97.5 92 ARG B O 1
ATOM 3589 N N . LEU B 1 93 ? 9.242 -12.797 -8.516 1 98.62 93 LEU B N 1
ATOM 3590 C CA . LEU B 1 93 ? 8.305 -13.703 -9.164 1 98.62 93 LEU B CA 1
ATOM 3591 C C . LEU B 1 93 ? 7.066 -12.953 -9.648 1 98.62 93 LEU B C 1
ATOM 3593 O O . LEU B 1 93 ? 6.852 -11.797 -9.266 1 98.62 93 LEU B O 1
ATOM 3597 N N . SER B 1 94 ? 6.332 -13.609 -10.492 1 98.44 94 SER B N 1
ATOM 3598 C CA . SER B 1 94 ? 5.098 -13 -10.984 1 98.44 94 SER B CA 1
ATOM 3599 C C . SER B 1 94 ? 4.184 -12.586 -9.836 1 98.44 94 SER B C 1
ATOM 3601 O O . SER B 1 94 ? 3.527 -11.547 -9.906 1 98.44 94 SER B O 1
ATOM 3603 N N . THR B 1 95 ? 4.137 -13.383 -8.789 1 98.56 95 THR B N 1
ATOM 3604 C CA . THR B 1 95 ? 3.248 -13.102 -7.672 1 98.56 95 THR B CA 1
ATOM 3605 C C . THR B 1 95 ? 3.652 -11.812 -6.965 1 98.56 95 THR B C 1
ATOM 3607 O O . THR B 1 95 ? 2.797 -11.07 -6.473 1 98.56 95 THR B O 1
ATOM 3610 N N . ASP B 1 96 ? 4.977 -11.539 -6.879 1 97.69 96 ASP B N 1
ATOM 3611 C CA . ASP B 1 96 ? 5.441 -10.258 -6.348 1 97.69 96 ASP B CA 1
ATOM 3612 C C . ASP B 1 96 ? 4.879 -9.094 -7.16 1 97.69 96 ASP B C 1
ATOM 3614 O O . ASP B 1 96 ? 4.391 -8.117 -6.594 1 97.69 96 ASP B O 1
ATOM 3618 N N . MET B 1 97 ? 4.914 -9.242 -8.422 1 96.81 97 MET B N 1
ATOM 3619 C CA . MET B 1 97 ? 4.523 -8.172 -9.328 1 96.81 97 MET B CA 1
ATOM 3620 C C . MET B 1 97 ? 3.012 -7.977 -9.32 1 96.81 97 MET B C 1
ATOM 3622 O O . MET B 1 97 ? 2.525 -6.852 -9.445 1 96.81 97 MET B O 1
ATOM 3626 N N . ILE B 1 98 ? 2.299 -9.055 -9.227 1 96.81 98 ILE B N 1
ATOM 3627 C CA . ILE B 1 98 ? 0.848 -8.961 -9.102 1 96.81 98 ILE B CA 1
ATOM 3628 C C . ILE B 1 98 ? 0.485 -8.25 -7.801 1 96.81 98 ILE B C 1
ATOM 3630 O O . ILE B 1 98 ? -0.409 -7.402 -7.777 1 96.81 98 ILE B O 1
ATOM 3634 N N . ALA B 1 99 ? 1.179 -8.609 -6.711 1 95.69 99 ALA B N 1
ATOM 3635 C CA . ALA B 1 99 ? 0.956 -7.941 -5.43 1 95.69 99 ALA B CA 1
ATOM 3636 C C . ALA B 1 99 ? 1.238 -6.445 -5.535 1 95.69 99 ALA B C 1
ATOM 3638 O O . ALA B 1 99 ? 0.482 -5.625 -5.012 1 95.69 99 ALA B O 1
ATOM 3639 N N . GLU B 1 100 ? 2.32 -6.145 -6.191 1 93.06 100 GLU B N 1
ATOM 3640 C CA . GLU B 1 100 ? 2.65 -4.734 -6.398 1 93.06 100 GLU B CA 1
ATOM 3641 C C . GLU B 1 100 ? 1.554 -4.02 -7.184 1 93.06 100 GLU B C 1
ATOM 3643 O O . GLU B 1 100 ? 1.201 -2.881 -6.867 1 93.06 100 GLU B O 1
ATOM 3648 N N . ALA B 1 101 ? 1.07 -4.645 -8.219 1 92.75 101 ALA B N 1
ATOM 3649 C CA . ALA B 1 101 ? 0.001 -4.066 -9.023 1 92.75 101 ALA B CA 1
ATOM 3650 C C . ALA B 1 101 ? -1.253 -3.828 -8.188 1 92.75 101 ALA B C 1
ATOM 3652 O O . ALA B 1 101 ? -1.965 -2.842 -8.391 1 92.75 101 ALA B O 1
ATOM 3653 N N . LEU B 1 102 ? -1.495 -4.762 -7.289 1 91.5 102 LEU B N 1
ATOM 3654 C CA . LEU B 1 102 ? -2.637 -4.613 -6.391 1 91.5 102 LEU B CA 1
ATOM 3655 C C . LEU B 1 102 ? -2.449 -3.412 -5.469 1 91.5 102 LEU B C 1
ATOM 3657 O O . LEU B 1 102 ? -3.414 -2.719 -5.141 1 91.5 102 LEU B O 1
ATOM 3661 N N . GLY B 1 103 ? -1.172 -3.27 -4.957 1 86.5 103 GLY B N 1
ATOM 3662 C CA . GLY B 1 103 ? -0.842 -1.986 -4.359 1 86.5 103 GLY B CA 1
ATOM 3663 C C . GLY B 1 103 ? -0.615 -2.068 -2.861 1 86.5 103 GLY B C 1
ATOM 3664 O O . GLY B 1 103 ? -0.27 -1.069 -2.225 1 86.5 103 GLY B O 1
ATOM 3665 N N . TYR B 1 104 ? -0.717 -3.193 -2.238 1 86.06 104 TYR B N 1
ATOM 3666 C CA . TYR B 1 104 ? -0.64 -3.258 -0.784 1 86.06 104 TYR B CA 1
ATOM 3667 C C . TYR B 1 104 ? 0.735 -3.732 -0.331 1 86.06 104 TYR B C 1
ATOM 3669 O O . TYR B 1 104 ? 1.149 -3.469 0.8 1 86.06 104 TYR B O 1
ATOM 3677 N N . THR B 1 105 ? 1.407 -4.473 -1.17 1 88.88 105 THR B N 1
ATOM 3678 C CA . THR B 1 105 ? 2.785 -4.883 -0.922 1 88.88 105 THR B CA 1
ATOM 3679 C C . THR B 1 105 ? 3.541 -5.059 -2.236 1 88.88 105 THR B C 1
ATOM 3681 O O . THR B 1 105 ? 2.93 -5.172 -3.301 1 88.88 105 THR B O 1
ATOM 3684 N N . ASN B 1 106 ? 4.875 -5.078 -2.1 1 89.75 106 ASN B N 1
ATOM 3685 C CA . ASN B 1 106 ? 5.684 -5.18 -3.311 1 89.75 106 ASN B CA 1
ATOM 3686 C C . ASN B 1 106 ? 6.262 -6.582 -3.482 1 89.75 106 ASN B C 1
ATOM 3688 O O . ASN B 1 106 ? 6.781 -6.918 -4.551 1 89.75 106 ASN B O 1
ATOM 3692 N N . THR B 1 107 ? 6.172 -7.355 -2.451 1 93.94 107 THR B N 1
ATOM 3693 C CA . THR B 1 107 ? 6.691 -8.719 -2.51 1 93.94 107 THR B CA 1
ATOM 3694 C C . THR B 1 107 ? 5.828 -9.664 -1.678 1 93.94 107 THR B C 1
ATOM 3696 O O . THR B 1 107 ? 5.242 -9.258 -0.673 1 93.94 107 THR B O 1
ATOM 3699 N N . ILE B 1 108 ? 5.73 -10.859 -2.105 1 97.38 108 ILE B N 1
ATOM 3700 C CA . ILE B 1 108 ? 5.086 -11.93 -1.352 1 97.38 108 ILE B CA 1
ATOM 3701 C C . ILE B 1 108 ? 6.133 -12.719 -0.57 1 97.38 108 ILE B C 1
ATOM 3703 O O . ILE B 1 108 ? 7.109 -13.203 -1.146 1 97.38 108 ILE B O 1
ATOM 3707 N N . LYS B 1 109 ? 5.973 -12.852 0.682 1 97.5 109 LYS B N 1
ATOM 3708 C CA . LYS B 1 109 ? 6.934 -13.57 1.515 1 97.5 109 LYS B CA 1
ATOM 3709 C C . LYS B 1 109 ? 6.527 -15.031 1.694 1 97.5 109 LYS B C 1
ATOM 3711 O O . LYS B 1 109 ? 5.348 -15.367 1.56 1 97.5 109 LYS B O 1
ATOM 3716 N N . ALA B 1 110 ? 7.531 -15.828 1.932 1 98.69 110 ALA B N 1
ATOM 3717 C CA . ALA B 1 110 ? 7.273 -17.219 2.283 1 98.69 110 ALA B CA 1
ATOM 3718 C C . ALA B 1 110 ? 6.629 -17.328 3.662 1 98.69 110 ALA B C 1
ATOM 3720 O O . ALA B 1 110 ? 7.031 -16.625 4.598 1 98.69 110 ALA B O 1
ATOM 3721 N N . TYR B 1 111 ? 5.656 -18.188 3.785 1 98.69 111 TYR B N 1
ATOM 3722 C CA . TYR B 1 111 ? 5.004 -18.375 5.078 1 98.69 111 TYR B CA 1
ATOM 3723 C C . TYR B 1 111 ? 5.992 -18.875 6.121 1 98.69 111 TYR B C 1
ATOM 3725 O O . TYR B 1 111 ? 5.902 -18.516 7.297 1 98.69 111 TYR B O 1
ATOM 3733 N N . LEU B 1 112 ? 7.004 -19.625 5.66 1 97.88 112 LEU B N 1
ATOM 3734 C CA . LEU B 1 112 ? 7.961 -20.219 6.59 1 97.88 112 LEU B CA 1
ATOM 3735 C C . LEU B 1 112 ? 9.18 -19.312 6.762 1 97.88 112 LEU B C 1
ATOM 3737 O O . LEU B 1 112 ? 10.164 -19.703 7.383 1 97.88 112 LEU B O 1
ATOM 3741 N N . ASP B 1 113 ? 9.156 -18.156 6.188 1 97.06 113 ASP B N 1
ATOM 3742 C CA . ASP B 1 113 ? 10.25 -17.203 6.383 1 97.06 113 ASP B CA 1
ATOM 3743 C C . ASP B 1 113 ? 10.43 -16.875 7.859 1 97.06 113 ASP B C 1
ATOM 3745 O O . ASP B 1 113 ? 9.492 -16.453 8.531 1 97.06 113 ASP B O 1
ATOM 3749 N N . GLN B 1 114 ? 11.602 -17 8.328 1 94 114 GLN B N 1
ATOM 3750 C CA . GLN B 1 114 ? 11.898 -16.766 9.742 1 94 114 GLN B CA 1
ATOM 3751 C C . GLN B 1 114 ? 11.727 -15.297 10.102 1 94 114 GLN B C 1
ATOM 3753 O O . GLN B 1 114 ? 11.547 -14.953 11.273 1 94 114 GLN B O 1
ATOM 3758 N N . ASN B 1 115 ? 11.758 -14.453 9.102 1 92.38 115 ASN B N 1
ATOM 3759 C CA . ASN B 1 115 ? 11.633 -13.023 9.336 1 92.38 115 ASN B CA 1
ATOM 3760 C C . ASN B 1 115 ? 10.227 -12.523 9.023 1 92.38 115 ASN B C 1
ATOM 3762 O O . ASN B 1 115 ? 10.008 -11.32 8.883 1 92.38 115 ASN B O 1
ATOM 3766 N N . LEU B 1 116 ? 9.328 -13.469 8.844 1 95.31 116 LEU B N 1
ATOM 3767 C CA . LEU B 1 116 ? 7.945 -13.094 8.57 1 95.31 116 LEU B CA 1
ATOM 3768 C C . LEU B 1 116 ? 7.332 -12.367 9.766 1 95.31 116 LEU B C 1
ATOM 3770 O O . LEU B 1 116 ? 7.398 -12.859 10.891 1 95.31 116 LEU B O 1
ATOM 3774 N N . MET B 1 117 ? 6.781 -11.172 9.578 1 91.56 117 MET B N 1
ATOM 3775 C CA . MET B 1 117 ? 6.16 -10.375 10.625 1 91.56 117 MET B CA 1
ATOM 3776 C C . MET B 1 117 ? 4.641 -10.453 10.547 1 91.56 117 MET B C 1
ATOM 3778 O O . MET B 1 117 ? 4.09 -10.836 9.508 1 91.56 117 MET B O 1
ATOM 3782 N N . ASP B 1 118 ? 3.961 -10.016 11.562 1 88.31 118 ASP B N 1
ATOM 3783 C CA . ASP B 1 118 ? 2.506 -10.062 11.656 1 88.31 118 ASP B CA 1
ATOM 3784 C C . ASP B 1 118 ? 1.859 -9.258 10.531 1 88.31 118 ASP B C 1
ATOM 3786 O O . ASP B 1 118 ? 0.89 -9.703 9.914 1 88.31 118 ASP B O 1
ATOM 3790 N N . GLU B 1 119 ? 2.432 -8.188 10.25 1 87.75 119 GLU B N 1
ATOM 3791 C CA . GLU B 1 119 ? 1.826 -7.309 9.25 1 87.75 119 GLU B CA 1
ATOM 3792 C C . GLU B 1 119 ? 1.925 -7.91 7.852 1 87.75 119 GLU B C 1
ATOM 3794 O O . GLU B 1 119 ? 1.156 -7.543 6.961 1 87.75 119 GLU B O 1
ATOM 3799 N N . ASP B 1 120 ? 2.902 -8.859 7.691 1 91.94 120 ASP B N 1
ATOM 3800 C CA . ASP B 1 120 ? 3.047 -9.523 6.395 1 91.94 120 ASP B CA 1
ATOM 3801 C C . ASP B 1 120 ? 1.845 -10.414 6.098 1 91.94 120 ASP B C 1
ATOM 3803 O O . ASP B 1 120 ? 1.534 -10.68 4.934 1 91.94 120 ASP B O 1
ATOM 3807 N N . LEU B 1 121 ? 1.154 -10.82 7.121 1 96.38 121 LEU B N 1
ATOM 3808 C CA . LEU B 1 121 ? 0.025 -11.734 6.977 1 96.38 121 LEU B CA 1
ATOM 3809 C C . LEU B 1 121 ? -1.18 -11.016 6.379 1 96.38 121 LEU B C 1
ATOM 3811 O O . LEU B 1 121 ? -2.098 -11.656 5.863 1 96.38 121 LEU B O 1
ATOM 3815 N N . LEU B 1 122 ? -1.149 -9.734 6.453 1 95.69 122 LEU B N 1
ATOM 3816 C CA . LEU B 1 122 ? -2.332 -8.945 6.125 1 95.69 122 LEU B CA 1
ATOM 3817 C C . LEU B 1 122 ? -2.553 -8.906 4.613 1 95.69 122 LEU B C 1
ATOM 3819 O O . LEU B 1 122 ? -3.695 -8.852 4.152 1 95.69 122 LEU B O 1
ATOM 3823 N N . HIS B 1 123 ? -1.438 -8.945 3.84 1 93.88 123 HIS B N 1
ATOM 3824 C CA . HIS B 1 123 ? -1.597 -8.602 2.43 1 93.88 123 HIS B CA 1
ATOM 3825 C C . HIS B 1 123 ? -1.09 -9.727 1.529 1 93.88 123 HIS B C 1
ATOM 3827 O O . HIS B 1 123 ? -1.23 -9.656 0.306 1 93.88 123 HIS B O 1
ATOM 3833 N N . GLY B 1 124 ? -0.479 -10.75 2.176 1 93.12 124 GLY B N 1
ATOM 3834 C CA . GLY B 1 124 ? -0.2 -11.883 1.31 1 93.12 124 GLY B CA 1
ATOM 3835 C C . GLY B 1 124 ? 1.029 -12.672 1.729 1 93.12 124 GLY B C 1
ATOM 3836 O O . GLY B 1 124 ? 2.039 -12.086 2.125 1 93.12 124 GLY B O 1
ATOM 3837 N N . VAL B 1 125 ? 0.943 -13.953 1.647 1 98.31 125 VAL B N 1
ATOM 3838 C CA . VAL B 1 125 ? 2.049 -14.891 1.833 1 98.31 125 VAL B CA 1
ATOM 3839 C C . VAL B 1 125 ? 1.924 -16.047 0.839 1 98.31 125 VAL B C 1
ATOM 3841 O O . VAL B 1 125 ? 0.872 -16.219 0.221 1 98.31 125 VAL B O 1
ATOM 3844 N N . SER B 1 126 ? 3 -16.703 0.624 1 98.88 126 SER B N 1
ATOM 3845 C CA . SER B 1 126 ? 3.014 -17.906 -0.209 1 98.88 126 SER B CA 1
ATOM 3846 C C . SER B 1 126 ? 3.27 -19.156 0.626 1 98.88 126 SER B C 1
ATOM 3848 O O . SER B 1 126 ? 4.109 -19.141 1.528 1 98.88 126 SER B O 1
ATOM 3850 N N . PHE B 1 127 ? 2.508 -20.172 0.321 1 98.88 127 PHE B N 1
ATOM 3851 C CA . PHE B 1 127 ? 2.715 -21.5 0.9 1 98.88 127 PHE B CA 1
ATOM 3852 C C . PHE B 1 127 ? 3.424 -22.406 -0.087 1 98.88 127 PHE B C 1
ATOM 3854 O O . PHE B 1 127 ? 3.65 -23.594 0.204 1 98.88 127 PHE B O 1
ATOM 3861 N N . ALA B 1 128 ? 3.766 -21.906 -1.196 1 98.94 128 ALA B N 1
ATOM 3862 C CA . ALA B 1 128 ? 4.316 -22.688 -2.299 1 98.94 128 ALA B CA 1
ATOM 3863 C C . ALA B 1 128 ? 5.645 -23.328 -1.905 1 98.94 128 ALA B C 1
ATOM 3865 O O . ALA B 1 128 ? 6.41 -22.75 -1.126 1 98.94 128 ALA B O 1
ATOM 3866 N N . SER B 1 129 ? 5.859 -24.438 -2.486 1 98.81 129 SER B N 1
ATOM 3867 C CA . SER B 1 129 ? 7.09 -25.188 -2.24 1 98.81 129 SER B CA 1
ATOM 3868 C C . SER B 1 129 ? 7.676 -25.734 -3.539 1 98.81 129 SER B C 1
ATOM 3870 O O . SER B 1 129 ? 7.047 -26.547 -4.223 1 98.81 129 SER B O 1
ATOM 3872 N N . GLY B 1 130 ? 8.859 -25.281 -3.807 1 98.5 130 GLY B N 1
ATOM 3873 C CA . GLY B 1 130 ? 9.516 -25.719 -5.027 1 98.5 130 GLY B CA 1
ATOM 3874 C C . GLY B 1 130 ? 9.656 -27.219 -5.133 1 98.5 130 GLY B C 1
ATOM 3875 O O . GLY B 1 130 ? 10.164 -27.875 -4.215 1 98.5 130 GLY B O 1
ATOM 3876 N N . GLY B 1 131 ? 9.266 -27.766 -6.27 1 98.12 131 GLY B N 1
ATOM 3877 C CA . GLY B 1 131 ? 9.359 -29.203 -6.496 1 98.12 131 GLY B CA 1
ATOM 3878 C C . GLY B 1 131 ? 8.062 -29.922 -6.23 1 98.12 131 GLY B C 1
ATOM 3879 O O . GLY B 1 131 ? 7.957 -31.125 -6.477 1 98.12 131 GLY B O 1
ATOM 3880 N N . SER B 1 132 ? 7.055 -29.203 -5.766 1 98.56 132 SER B N 1
ATOM 3881 C CA . SER B 1 132 ? 5.781 -29.859 -5.465 1 98.56 132 SER B CA 1
ATOM 3882 C C . SER B 1 132 ? 4.898 -29.938 -6.703 1 98.56 132 SER B C 1
ATOM 3884 O O . SER B 1 132 ? 5.27 -29.453 -7.773 1 98.56 132 SER B O 1
ATOM 3886 N N . GLY B 1 133 ? 3.756 -30.703 -6.664 1 98.56 133 GLY B N 1
ATOM 3887 C CA . GLY B 1 133 ? 2.744 -30.859 -7.695 1 98.56 133 GLY B CA 1
ATOM 3888 C C . GLY B 1 133 ? 1.37 -31.188 -7.137 1 98.56 133 GLY B C 1
ATOM 3889 O O . GLY B 1 133 ? 1.146 -31.078 -5.926 1 98.56 133 GLY B O 1
ATOM 3890 N N . TYR B 1 134 ? 0.454 -31.422 -8.039 1 98.81 134 TYR B N 1
ATOM 3891 C CA . TYR B 1 134 ? -0.89 -31.797 -7.609 1 98.81 134 TYR B CA 1
ATOM 3892 C C . TYR B 1 134 ? -0.886 -33.156 -6.918 1 98.81 134 TYR B C 1
ATOM 3894 O O . TYR B 1 134 ? -1.683 -33.406 -6.012 1 98.81 134 TYR B O 1
ATOM 3902 N N . ASP B 1 135 ? -0.039 -34 -7.441 1 98.62 135 ASP B N 1
ATOM 3903 C CA . ASP B 1 135 ? 0.184 -35.312 -6.832 1 98.62 135 ASP B CA 1
ATOM 3904 C C . ASP B 1 135 ? 1.144 -35.219 -5.648 1 98.62 135 ASP B C 1
ATOM 3906 O O . ASP B 1 135 ? 2.332 -34.938 -5.828 1 98.62 135 ASP B O 1
ATOM 3910 N N . ASP B 1 136 ? 0.669 -35.625 -4.484 1 98.06 136 ASP B N 1
ATOM 3911 C CA . ASP B 1 136 ? 1.487 -35.469 -3.283 1 98.06 136 ASP B CA 1
ATOM 3912 C C . ASP B 1 136 ? 2.719 -36.375 -3.352 1 98.06 136 ASP B C 1
ATOM 3914 O O . ASP B 1 136 ? 3.721 -36.125 -2.684 1 98.06 136 ASP B O 1
ATOM 3918 N N . PHE B 1 137 ? 2.627 -37.375 -4.129 1 98.12 137 PHE B N 1
ATOM 3919 C CA . PHE B 1 137 ? 3.76 -38.281 -4.309 1 98.12 137 PHE B CA 1
ATOM 3920 C C . PHE B 1 137 ? 4.973 -37.531 -4.836 1 98.12 137 PHE B C 1
ATOM 3922 O O . PHE B 1 137 ? 6.109 -37.844 -4.477 1 98.12 137 PHE B O 1
ATOM 3929 N N . THR B 1 138 ? 4.738 -36.562 -5.707 1 98.31 138 THR B N 1
ATOM 3930 C CA . THR B 1 138 ? 5.82 -35.75 -6.266 1 98.31 138 THR B CA 1
ATOM 3931 C C . THR B 1 138 ? 6.648 -35.125 -5.152 1 98.31 138 THR B C 1
ATOM 3933 O O . THR B 1 138 ? 7.879 -35.219 -5.152 1 98.31 138 THR B O 1
ATOM 3936 N N . ALA B 1 139 ? 5.977 -34.531 -4.191 1 98.25 139 ALA B N 1
ATOM 3937 C CA . ALA B 1 139 ? 6.641 -33.812 -3.104 1 98.25 139 ALA B CA 1
ATOM 3938 C C . ALA B 1 139 ? 7.125 -34.812 -2.031 1 98.25 139 ALA B C 1
ATOM 3940 O O . ALA B 1 139 ? 8.289 -34.75 -1.616 1 98.25 139 ALA B O 1
ATOM 3941 N N . ASP B 1 140 ? 6.285 -35.75 -1.595 1 96.69 140 ASP B N 1
ATOM 3942 C CA . ASP B 1 140 ? 6.52 -36.562 -0.406 1 96.69 140 ASP B CA 1
ATOM 3943 C C . ASP B 1 140 ? 7.543 -37.656 -0.686 1 96.69 140 ASP B C 1
ATOM 3945 O O . ASP B 1 140 ? 8.273 -38.094 0.215 1 96.69 140 ASP B O 1
ATOM 3949 N N . ASN B 1 141 ? 7.652 -38.062 -1.922 1 95.94 141 ASN B N 1
ATOM 3950 C CA . ASN B 1 141 ? 8.445 -39.25 -2.195 1 95.94 141 ASN B CA 1
ATOM 3951 C C . ASN B 1 141 ? 9.609 -38.938 -3.137 1 95.94 141 ASN B C 1
ATOM 3953 O O . ASN B 1 141 ? 10.594 -39.688 -3.156 1 95.94 141 ASN B O 1
ATOM 3957 N N . ILE B 1 142 ? 9.453 -37.906 -3.889 1 95.81 142 ILE B N 1
ATOM 3958 C CA . ILE B 1 142 ? 10.461 -37.719 -4.922 1 95.81 142 ILE B CA 1
ATOM 3959 C C . ILE B 1 142 ? 11.344 -36.531 -4.555 1 95.81 142 ILE B C 1
ATOM 3961 O O . ILE B 1 142 ? 12.555 -36.656 -4.383 1 95.81 142 ILE B O 1
ATOM 3965 N N . THR B 1 143 ? 10.758 -35.375 -4.277 1 96.5 143 THR B N 1
ATOM 3966 C CA . THR B 1 143 ? 11.547 -34.156 -4.125 1 96.5 143 THR B CA 1
ATOM 3967 C C . THR B 1 143 ? 11.75 -33.844 -2.648 1 96.5 143 THR B C 1
ATOM 3969 O O . THR B 1 143 ? 12.586 -33 -2.303 1 96.5 143 THR B O 1
ATOM 3972 N N . ASN B 1 144 ? 10.977 -34.406 -1.76 1 97.06 144 ASN B N 1
ATOM 3973 C CA . ASN B 1 144 ? 11.062 -34.219 -0.316 1 97.06 144 ASN B CA 1
ATOM 3974 C C . ASN B 1 144 ? 10.836 -32.781 0.072 1 97.06 144 ASN B C 1
ATOM 3976 O O . ASN B 1 144 ? 11.617 -32.188 0.829 1 97.06 144 ASN B O 1
ATOM 3980 N N . VAL B 1 145 ? 9.844 -32.156 -0.487 1 98.38 145 VAL B N 1
ATOM 3981 C CA . VAL B 1 145 ? 9.43 -30.812 -0.16 1 98.38 145 VAL B CA 1
ATOM 3982 C C . VAL B 1 145 ? 8.008 -30.828 0.393 1 98.38 145 VAL B C 1
ATOM 3984 O O . VAL B 1 145 ? 7.496 -31.875 0.781 1 98.38 145 VAL B O 1
ATOM 3987 N N . MET B 1 146 ? 7.359 -29.672 0.543 1 98.56 146 MET B N 1
ATOM 3988 C CA . MET B 1 146 ? 6.004 -29.625 1.089 1 98.56 146 MET B CA 1
ATOM 3989 C C . MET B 1 146 ? 4.973 -29.906 0.005 1 98.56 146 MET B C 1
ATOM 3991 O O . MET B 1 146 ? 4.938 -29.234 -1.023 1 98.56 146 MET B O 1
ATOM 3995 N N . SER B 1 147 ? 4.176 -30.906 0.244 1 98.75 147 SER B N 1
ATOM 3996 C CA . SER B 1 147 ? 3.092 -31.25 -0.67 1 98.75 147 SER B CA 1
ATOM 3997 C C . SER B 1 147 ? 1.988 -30.203 -0.645 1 98.75 147 SER B C 1
ATOM 3999 O O . SER B 1 147 ? 1.997 -29.297 0.201 1 98.75 147 SER B O 1
ATOM 4001 N N . LEU B 1 148 ? 1.096 -30.281 -1.651 1 98.81 148 LEU B N 1
ATOM 4002 C CA . LEU B 1 148 ? -0.055 -29.375 -1.646 1 98.81 148 LEU B CA 1
ATOM 4003 C C . LEU B 1 148 ? -0.896 -29.578 -0.389 1 98.81 148 LEU B C 1
ATOM 4005 O O . LEU B 1 148 ? -1.464 -28.625 0.144 1 98.81 148 LEU B O 1
ATOM 4009 N N . ARG B 1 149 ? -0.929 -30.797 0.182 1 98.69 149 ARG B N 1
ATOM 4010 C CA . ARG B 1 149 ? -1.58 -31.078 1.458 1 98.69 149 ARG B CA 1
ATOM 4011 C C . ARG B 1 149 ? -0.944 -30.266 2.584 1 98.69 149 ARG B C 1
ATOM 4013 O O . ARG B 1 149 ? -1.647 -29.641 3.375 1 98.69 149 ARG B O 1
ATOM 4020 N N . LYS B 1 150 ? 0.311 -30.312 2.594 1 98.69 150 LYS B N 1
ATOM 4021 C CA . LYS B 1 150 ? 1.018 -29.578 3.639 1 98.69 150 LYS B CA 1
ATOM 4022 C C . LYS B 1 150 ? 0.833 -28.062 3.469 1 98.69 150 LYS B C 1
ATOM 4024 O O . LYS B 1 150 ? 0.719 -27.344 4.457 1 98.69 150 LYS B O 1
ATOM 4029 N N . GLN B 1 151 ? 0.836 -27.625 2.23 1 98.88 151 GLN B N 1
ATOM 4030 C CA . GLN B 1 151 ? 0.568 -26.219 1.962 1 98.88 151 GLN B CA 1
ATOM 4031 C C . GLN B 1 151 ? -0.803 -25.812 2.494 1 98.88 151 GLN B C 1
ATOM 4033 O O . GLN B 1 151 ? -0.947 -24.75 3.096 1 98.88 151 GLN B O 1
ATOM 4038 N N . LEU B 1 152 ? -1.792 -26.641 2.35 1 98.81 152 LEU B N 1
ATOM 4039 C CA . LEU B 1 152 ? -3.133 -26.375 2.861 1 98.81 152 LEU B CA 1
ATOM 4040 C C . LEU B 1 152 ? -3.135 -26.344 4.387 1 98.81 152 LEU B C 1
ATOM 4042 O O . LEU B 1 152 ? -3.855 -25.547 4.992 1 98.81 152 LEU B O 1
ATOM 4046 N N . ASP B 1 153 ? -2.314 -27.188 4.996 1 98.75 153 ASP B N 1
ATOM 4047 C CA . ASP B 1 153 ? -2.193 -27.172 6.449 1 98.75 153 ASP B CA 1
ATOM 4048 C C . ASP B 1 153 ? -1.646 -25.828 6.938 1 98.75 153 ASP B C 1
ATOM 4050 O O . ASP B 1 153 ? -2.111 -25.297 7.941 1 98.75 153 ASP B O 1
ATOM 4054 N N . TYR B 1 154 ? -0.718 -25.328 6.25 1 98.75 154 TYR B N 1
ATOM 4055 C CA . TYR B 1 154 ? -0.153 -24.047 6.625 1 98.75 154 TYR B CA 1
ATOM 4056 C C . TYR B 1 154 ? -1.165 -22.922 6.41 1 98.75 154 TYR B C 1
ATOM 4058 O O . TYR B 1 154 ? -1.188 -21.953 7.16 1 98.75 154 TYR B O 1
ATOM 4066 N N . PHE B 1 155 ? -1.994 -23.109 5.422 1 98.81 155 PHE B N 1
ATOM 4067 C CA . PHE B 1 155 ? -3.059 -22.141 5.215 1 98.81 155 PHE B CA 1
ATOM 4068 C C . PHE B 1 155 ? -4.02 -22.125 6.398 1 98.81 155 PHE B C 1
ATOM 4070 O O . PHE B 1 155 ? -4.441 -21.062 6.852 1 98.81 155 PHE B O 1
ATOM 4077 N N . LYS B 1 156 ? -4.324 -23.25 6.867 1 98.62 156 LYS B N 1
ATOM 4078 C CA . LYS B 1 156 ? -5.168 -23.328 8.055 1 98.62 156 LYS B CA 1
ATOM 4079 C C . LYS B 1 156 ? -4.512 -22.625 9.234 1 98.62 156 LYS B C 1
ATOM 4081 O O . LYS B 1 156 ? -5.176 -21.891 9.977 1 98.62 156 LYS B O 1
ATOM 4086 N N . GLU B 1 157 ? -3.277 -22.812 9.391 1 98.44 157 GLU B N 1
ATOM 4087 C CA . GLU B 1 157 ? -2.535 -22.125 10.438 1 98.44 157 GLU B CA 1
ATOM 4088 C C . GLU B 1 157 ? -2.543 -20.609 10.219 1 98.44 157 GLU B C 1
ATOM 4090 O O . GLU B 1 157 ? -2.727 -19.844 11.164 1 98.44 157 GLU B O 1
ATOM 4095 N N . TYR B 1 158 ? -2.322 -20.25 9.039 1 98.56 158 TYR B N 1
ATOM 4096 C CA . TYR B 1 158 ? -2.355 -18.844 8.656 1 98.56 158 TYR B CA 1
ATOM 4097 C C . TYR B 1 158 ? -3.67 -18.188 9.078 1 98.56 158 TYR B C 1
ATOM 4099 O O . TYR B 1 158 ? -3.674 -17.094 9.648 1 98.56 158 TYR B O 1
ATOM 4107 N N . LYS B 1 159 ? -4.77 -18.828 8.773 1 98.12 159 LYS B N 1
ATOM 4108 C CA . LYS B 1 159 ? -6.078 -18.281 9.117 1 98.12 159 LYS B CA 1
ATOM 4109 C C . LYS B 1 159 ? -6.211 -18.078 10.625 1 98.12 159 LYS B C 1
ATOM 4111 O O . LYS B 1 159 ? -6.746 -17.062 11.07 1 98.12 159 LYS B O 1
ATOM 4116 N N . THR B 1 160 ? -5.707 -19.031 11.375 1 97.81 160 THR B N 1
ATOM 4117 C CA . THR B 1 160 ? -5.734 -18.922 12.828 1 97.81 160 THR B CA 1
ATOM 4118 C C . THR B 1 160 ? -4.91 -17.719 13.289 1 97.81 160 THR B C 1
ATOM 4120 O O . THR B 1 160 ? -5.367 -16.938 14.117 1 97.81 160 THR B O 1
ATOM 4123 N N . ARG B 1 161 ? -3.736 -17.609 12.734 1 97.88 161 ARG B N 1
ATOM 4124 C CA . ARG B 1 161 ? -2.852 -16.5 13.086 1 97.88 161 ARG B CA 1
ATOM 4125 C C . ARG B 1 161 ? -3.48 -15.156 12.727 1 97.88 161 ARG B C 1
ATOM 4127 O O . ARG B 1 161 ? -3.414 -14.203 13.5 1 97.88 161 ARG B O 1
ATOM 4134 N N . LEU B 1 162 ? -4.07 -15.109 11.555 1 98.12 162 LEU B N 1
ATOM 4135 C CA . LEU B 1 162 ? -4.707 -13.875 11.094 1 98.12 162 LEU B CA 1
ATOM 4136 C C . LEU B 1 162 ? -5.883 -13.508 11.992 1 98.12 162 LEU B C 1
ATOM 4138 O O . LEU B 1 162 ? -6.074 -12.328 12.32 1 98.12 162 LEU B O 1
ATOM 4142 N N . GLY B 1 163 ? -6.699 -14.516 12.414 1 97.62 163 GLY B N 1
ATOM 4143 C CA . GLY B 1 163 ? -7.809 -14.281 13.328 1 97.62 163 GLY B CA 1
ATOM 4144 C C . GLY B 1 163 ? -7.371 -13.688 14.656 1 97.62 163 GLY B C 1
ATOM 4145 O O . GLY B 1 163 ? -8.023 -12.789 15.18 1 97.62 163 GLY B O 1
ATOM 4146 N N . LYS B 1 164 ? -6.254 -14.172 15.164 1 96.88 164 LYS B N 1
ATOM 4147 C CA . LYS B 1 164 ? -5.719 -13.641 16.422 1 96.88 164 LYS B CA 1
ATOM 4148 C C . LYS B 1 164 ? -5.23 -12.203 16.234 1 96.88 164 LYS B C 1
ATOM 4150 O O . LYS B 1 164 ? -5.312 -11.398 17.172 1 96.88 164 LYS B O 1
ATOM 4155 N N . LEU B 1 165 ? -4.777 -11.945 15.047 1 96.06 165 LEU B N 1
ATOM 4156 C CA . LEU B 1 165 ? -4.137 -10.664 14.773 1 96.06 165 LEU B CA 1
ATOM 4157 C C . LEU B 1 165 ? -5.18 -9.57 14.562 1 96.06 165 LEU B C 1
ATOM 4159 O O . LEU B 1 165 ? -5.039 -8.461 15.086 1 96.06 165 LEU B O 1
ATOM 4163 N N . VAL B 1 166 ? -6.305 -9.828 13.812 1 96.38 166 VAL B N 1
ATOM 4164 C CA . VAL B 1 166 ? -7.195 -8.75 13.391 1 96.38 166 VAL B CA 1
ATOM 4165 C C . VAL B 1 166 ? -8.625 -9.07 13.82 1 96.38 166 VAL B C 1
ATOM 4167 O O . VAL B 1 166 ? -9.555 -8.312 13.523 1 96.38 166 VAL B O 1
ATOM 4170 N N . GLY B 1 167 ? -8.883 -10.156 14.516 1 96.25 167 GLY B N 1
ATOM 4171 C CA . GLY B 1 167 ? -10.227 -10.602 14.883 1 96.25 167 GLY B CA 1
ATOM 4172 C C . GLY B 1 167 ? -10.852 -11.516 13.852 1 96.25 167 GLY B C 1
ATOM 4173 O O . GLY B 1 167 ? -10.516 -11.445 12.664 1 96.25 167 GLY B O 1
ATOM 4174 N N . GLU B 1 168 ? -11.766 -12.312 14.203 1 96.19 168 GLU B N 1
ATOM 4175 C CA . GLU B 1 168 ? -12.344 -13.367 13.375 1 96.19 168 GLU B CA 1
ATOM 4176 C C . GLU B 1 168 ? -13.117 -12.773 12.195 1 96.19 168 GLU B C 1
ATOM 4178 O O . GLU B 1 168 ? -12.992 -13.258 11.062 1 96.19 168 GLU B O 1
ATOM 4183 N N . GLU B 1 169 ? -13.828 -11.734 12.445 1 95.88 169 GLU B N 1
ATOM 4184 C CA . GLU B 1 169 ? -14.656 -11.141 11.391 1 95.88 169 GLU B CA 1
ATOM 4185 C C . GLU B 1 169 ? -13.789 -10.555 10.281 1 95.88 169 GLU B C 1
ATOM 4187 O O . GLU B 1 169 ? -14.023 -10.82 9.102 1 95.88 169 GLU B O 1
ATOM 4192 N N . SER B 1 170 ? -12.828 -9.859 10.734 1 95.19 170 SER B N 1
ATOM 4193 C CA . SER B 1 170 ? -11.93 -9.242 9.766 1 95.19 170 SER B CA 1
ATOM 4194 C C . SER B 1 170 ? -11.094 -10.289 9.039 1 95.19 170 SER B C 1
ATOM 4196 O O . SER B 1 170 ? -10.844 -10.164 7.84 1 95.19 170 SER B O 1
ATOM 4198 N N . SER B 1 171 ? -10.656 -11.266 9.797 1 97 171 SER B N 1
ATOM 4199 C CA . SER B 1 171 ? -9.906 -12.352 9.18 1 97 171 SER B CA 1
ATOM 4200 C C . SER B 1 171 ? -10.734 -13.055 8.109 1 97 171 SER B C 1
ATOM 4202 O O . SER B 1 171 ? -10.242 -13.336 7.016 1 97 171 SER B O 1
ATOM 4204 N N . HIS B 1 172 ? -12 -13.289 8.406 1 97.25 172 HIS B N 1
ATOM 4205 C CA . HIS B 1 172 ? -12.891 -13.922 7.441 1 97.25 172 HIS B CA 1
ATOM 4206 C C . HIS B 1 172 ? -13.062 -13.055 6.199 1 97.25 172 HIS B C 1
ATOM 4208 O O . HIS B 1 172 ? -13.016 -13.562 5.074 1 97.25 172 HIS B O 1
ATOM 4214 N N . ARG B 1 173 ? -13.195 -11.812 6.406 1 96.06 173 ARG B N 1
ATOM 4215 C CA . ARG B 1 173 ? -13.367 -10.891 5.289 1 96.06 173 ARG B CA 1
ATOM 4216 C C . ARG B 1 173 ? -12.117 -10.852 4.41 1 96.06 173 ARG B C 1
ATOM 4218 O O . ARG B 1 173 ? -12.219 -10.891 3.184 1 96.06 173 ARG B O 1
ATOM 4225 N N . ILE B 1 174 ? -10.961 -10.781 5.043 1 97.19 174 ILE B N 1
ATOM 4226 C CA . ILE B 1 174 ? -9.703 -10.719 4.309 1 97.19 174 ILE B CA 1
ATOM 4227 C C . ILE B 1 174 ? -9.531 -11.977 3.459 1 97.19 174 ILE B C 1
ATOM 4229 O O . ILE B 1 174 ? -9.188 -11.891 2.275 1 97.19 174 ILE B O 1
ATOM 4233 N N . VAL B 1 175 ? -9.844 -13.094 3.986 1 98 175 VAL B N 1
ATOM 4234 C CA . VAL B 1 175 ? -9.672 -14.359 3.283 1 98 175 VAL B CA 1
ATOM 4235 C C . VAL B 1 175 ? -10.719 -14.484 2.176 1 98 175 VAL B C 1
ATOM 4237 O O . VAL B 1 175 ? -10.391 -14.836 1.04 1 98 175 VAL B O 1
ATOM 4240 N N . GLU B 1 176 ? -11.914 -14.133 2.498 1 97.44 176 GLU B N 1
ATOM 4241 C CA . GLU B 1 176 ? -13.008 -14.258 1.535 1 97.44 176 GLU B CA 1
ATOM 4242 C C . GLU B 1 176 ? -12.773 -13.367 0.32 1 97.44 176 GLU B C 1
ATOM 4244 O O . GLU B 1 176 ? -13.117 -13.734 -0.805 1 97.44 176 GLU B O 1
ATOM 4249 N N . ASN B 1 177 ? -12.18 -12.203 0.531 1 96.69 177 ASN B N 1
ATOM 4250 C CA . ASN B 1 177 ? -11.992 -11.234 -0.545 1 96.69 177 ASN B CA 1
ATOM 4251 C C . ASN B 1 177 ? -10.648 -11.438 -1.243 1 96.69 177 ASN B C 1
ATOM 4253 O O . ASN B 1 177 ? -10.383 -10.828 -2.281 1 96.69 177 ASN B O 1
ATOM 4257 N N . ALA B 1 178 ? -9.773 -12.297 -0.716 1 98 178 ALA B N 1
ATOM 4258 C CA . ALA B 1 178 ? -8.422 -12.469 -1.243 1 98 178 ALA B CA 1
ATOM 4259 C C . ALA B 1 178 ? -8.445 -13.102 -2.629 1 98 178 ALA B C 1
ATOM 4261 O O . ALA B 1 178 ? -9.438 -13.727 -3.014 1 98 178 ALA B O 1
ATOM 4262 N N . VAL B 1 179 ? -7.387 -12.852 -3.361 1 97.94 179 VAL B N 1
ATOM 4263 C CA . VAL B 1 179 ? -7.113 -13.625 -4.57 1 97.94 179 VAL B CA 1
ATOM 4264 C C . VAL B 1 179 ? -6.141 -14.758 -4.25 1 97.94 179 VAL B C 1
ATOM 4266 O O . VAL B 1 179 ? -5.035 -14.516 -3.756 1 97.94 179 VAL B O 1
ATOM 4269 N N . PHE B 1 180 ? -6.613 -15.93 -4.469 1 98.75 180 PHE B N 1
ATOM 4270 C CA . PHE B 1 180 ? -5.75 -17.094 -4.309 1 98.75 180 PHE B CA 1
ATOM 4271 C C . PHE B 1 180 ? -5.133 -17.5 -5.641 1 98.75 180 PHE B C 1
ATOM 4273 O O . PHE B 1 180 ? -5.805 -17.469 -6.676 1 98.75 180 PHE B O 1
ATOM 4280 N N . ILE B 1 181 ? -3.863 -17.828 -5.602 1 98.81 181 ILE B N 1
ATOM 4281 C CA . ILE B 1 181 ? -3.148 -18.281 -6.785 1 98.81 181 ILE B CA 1
ATOM 4282 C C . ILE B 1 181 ? -2.666 -19.719 -6.578 1 98.81 181 ILE B C 1
ATOM 4284 O O . ILE B 1 181 ? -2.1 -20.047 -5.531 1 98.81 181 ILE B O 1
ATOM 4288 N N . LEU B 1 182 ? -2.955 -20.547 -7.488 1 98.88 182 LEU B N 1
ATOM 4289 C CA . LEU B 1 182 ? -2.477 -21.922 -7.535 1 98.88 182 LEU B CA 1
ATOM 4290 C C . LEU B 1 182 ? -1.663 -22.172 -8.805 1 98.88 182 LEU B C 1
ATOM 4292 O O . LEU B 1 182 ? -2.209 -22.156 -9.906 1 98.88 182 LEU B O 1
ATOM 4296 N N . SER B 1 183 ? -0.36 -22.359 -8.648 1 98.75 183 SER B N 1
ATOM 4297 C CA . SER B 1 183 ? 0.54 -22.547 -9.781 1 98.75 183 SER B CA 1
ATOM 4298 C C . SER B 1 183 ? 1.435 -23.766 -9.562 1 98.75 183 SER B C 1
ATOM 4300 O O . SER B 1 183 ? 2.412 -23.703 -8.82 1 98.75 183 SER B O 1
ATOM 4302 N N . MET B 1 184 ? 1.126 -24.828 -10.211 1 98.31 184 MET B N 1
ATOM 4303 C CA . MET B 1 184 ? 1.902 -26.062 -10.109 1 98.31 184 MET B CA 1
ATOM 4304 C C . MET B 1 184 ? 1.485 -27.062 -11.18 1 98.31 184 MET B C 1
ATOM 4306 O O . MET B 1 184 ? 0.696 -26.734 -12.07 1 98.31 184 MET B O 1
ATOM 4310 N N . GLY B 1 185 ? 2.146 -28.203 -11.273 1 97.5 185 GLY B N 1
ATOM 4311 C CA . GLY B 1 185 ? 1.748 -29.281 -12.164 1 97.5 185 GLY B CA 1
ATOM 4312 C C . GLY B 1 185 ? 2.898 -29.828 -12.984 1 97.5 185 GLY B C 1
ATOM 4313 O O . GLY B 1 185 ? 2.971 -31.031 -13.234 1 97.5 185 GLY B O 1
ATOM 4314 N N . THR B 1 186 ? 3.793 -28.969 -13.406 1 96.94 186 THR B N 1
ATOM 4315 C CA . THR B 1 186 ? 4.863 -29.375 -14.312 1 96.94 186 THR B CA 1
ATOM 4316 C C . THR B 1 186 ? 5.742 -30.438 -13.656 1 96.94 186 THR B C 1
ATOM 4318 O O . THR B 1 186 ? 6.191 -31.375 -14.32 1 96.94 186 THR B O 1
ATOM 4321 N N . ASN B 1 187 ? 5.98 -30.359 -12.367 1 97.38 187 ASN B N 1
ATOM 4322 C CA . ASN B 1 187 ? 6.816 -31.328 -11.656 1 97.38 187 ASN B CA 1
ATOM 4323 C C . ASN B 1 187 ? 6.188 -32.719 -11.641 1 97.38 187 ASN B C 1
ATOM 4325 O O . ASN B 1 187 ? 6.898 -33.719 -11.594 1 97.38 187 ASN B O 1
ATOM 4329 N N . ASP B 1 188 ? 4.883 -32.781 -11.695 1 98.56 188 ASP B N 1
ATOM 4330 C CA . ASP B 1 188 ? 4.199 -34.094 -11.758 1 98.56 188 ASP B CA 1
ATOM 4331 C C . ASP B 1 188 ? 4.559 -34.844 -13.031 1 98.56 188 ASP B C 1
ATOM 4333 O O . ASP B 1 188 ? 4.699 -36.062 -13.016 1 98.56 188 ASP B O 1
ATOM 4337 N N . PHE B 1 189 ? 4.746 -34.094 -14.078 1 97.06 189 PHE B N 1
ATOM 4338 C CA . PHE B 1 189 ? 5.117 -34.75 -15.336 1 97.06 189 PHE B CA 1
ATOM 4339 C C . PHE B 1 189 ? 6.625 -34.969 -15.414 1 97.06 189 PHE B C 1
ATOM 4341 O O . PHE B 1 189 ? 7.09 -36.094 -15.633 1 97.06 189 PHE B O 1
ATOM 4348 N N . LEU B 1 190 ? 7.379 -33.938 -15.141 1 93.69 190 LEU B N 1
ATOM 4349 C CA . LEU B 1 190 ? 8.82 -34 -15.328 1 93.69 190 LEU B CA 1
ATOM 4350 C C . LEU B 1 190 ? 9.461 -35 -14.359 1 93.69 190 LEU B C 1
ATOM 4352 O O . LEU B 1 190 ? 10.109 -35.969 -14.789 1 93.69 190 LEU B O 1
ATOM 4356 N N . GLN B 1 191 ? 9.18 -34.812 -13.117 1 92.94 191 GLN B N 1
ATOM 4357 C CA . GLN B 1 191 ? 9.852 -35.594 -12.086 1 92.94 191 GLN B CA 1
ATOM 4358 C C . GLN B 1 191 ? 9.109 -36.906 -11.828 1 92.94 191 GLN B C 1
ATOM 4360 O O . GLN B 1 191 ? 9.719 -37.969 -11.789 1 92.94 191 GLN B O 1
ATOM 4365 N N . ASN B 1 192 ? 7.859 -36.812 -11.742 1 95.62 192 ASN B N 1
ATOM 4366 C CA . ASN B 1 192 ? 7.062 -37.938 -11.25 1 95.62 192 ASN B CA 1
ATOM 4367 C C . ASN B 1 192 ? 6.656 -38.875 -12.375 1 95.62 192 ASN B C 1
ATOM 4369 O O . ASN B 1 192 ? 6.477 -40.062 -12.156 1 95.62 192 ASN B O 1
ATOM 4373 N N . TYR B 1 193 ? 6.578 -38.5 -13.633 1 96.5 193 TYR B N 1
ATOM 4374 C CA . TYR B 1 193 ? 6.094 -39.375 -14.695 1 96.5 193 TYR B CA 1
ATOM 4375 C C . TYR B 1 193 ? 7.227 -39.75 -15.633 1 96.5 193 TYR B C 1
ATOM 4377 O O . TYR B 1 193 ? 7.41 -40.938 -15.945 1 96.5 193 TYR B O 1
ATOM 4385 N N . TYR B 1 194 ? 8.016 -38.812 -16.078 1 93.69 194 TYR B N 1
ATOM 4386 C CA . TYR B 1 194 ? 8.984 -39.062 -17.125 1 93.69 194 TYR B CA 1
ATOM 4387 C C . TYR B 1 194 ? 10.305 -39.562 -16.547 1 93.69 194 TYR B C 1
ATOM 4389 O O . TYR B 1 194 ? 11.031 -40.312 -17.172 1 93.69 194 TYR B O 1
ATOM 4397 N N . ILE B 1 195 ? 10.625 -39.062 -15.383 1 90.81 195 ILE B N 1
ATOM 4398 C CA . ILE B 1 195 ? 11.906 -39.438 -14.797 1 90.81 195 ILE B CA 1
ATOM 4399 C C . ILE B 1 195 ? 11.703 -40.594 -13.852 1 90.81 195 ILE B C 1
ATOM 4401 O O . ILE B 1 195 ? 12.289 -41.688 -14.039 1 90.81 195 ILE B O 1
ATOM 4405 N N . ASP B 1 196 ? 10.93 -40.375 -12.828 1 93.25 196 ASP B N 1
ATOM 4406 C CA . ASP B 1 196 ? 10.602 -41.5 -11.922 1 93.25 196 ASP B CA 1
ATOM 4407 C C . ASP B 1 196 ? 9.625 -42.469 -12.57 1 93.25 196 ASP B C 1
ATOM 4409 O O . ASP B 1 196 ? 8.586 -42.062 -13.094 1 93.25 196 ASP B O 1
ATOM 4413 N N . PRO B 1 197 ? 9.844 -43.688 -12.539 1 93.25 197 PRO B N 1
ATOM 4414 C CA . PRO B 1 197 ? 9.023 -44.656 -13.297 1 93.25 197 PRO B CA 1
ATOM 4415 C C . PRO B 1 197 ? 7.738 -45.031 -12.562 1 93.25 197 PRO B C 1
ATOM 4417 O O . PRO B 1 197 ? 6.867 -45.688 -13.141 1 93.25 197 PRO B O 1
ATOM 4420 N N . THR B 1 198 ? 7.547 -44.625 -11.352 1 95.56 198 THR B N 1
ATOM 4421 C CA . THR B 1 198 ? 6.457 -45.125 -10.516 1 95.56 198 THR B CA 1
ATOM 4422 C C . THR B 1 198 ? 5.105 -44.875 -11.18 1 95.56 198 THR B C 1
ATOM 4424 O O . THR B 1 198 ? 4.328 -45.812 -11.398 1 95.56 198 THR B O 1
ATOM 4427 N N . ARG B 1 199 ? 4.836 -43.688 -11.586 1 97.75 199 ARG B N 1
ATOM 4428 C CA . ARG B 1 199 ? 3.521 -43.312 -12.117 1 97.75 199 ARG B CA 1
ATOM 4429 C C . ARG B 1 199 ? 3.375 -43.781 -13.562 1 97.75 199 ARG B C 1
ATOM 4431 O O . ARG B 1 199 ? 2.285 -44.188 -13.984 1 97.75 199 ARG B O 1
ATOM 4438 N N . SER B 1 200 ? 4.496 -43.719 -14.305 1 96.81 200 SER B N 1
ATOM 4439 C CA . SER B 1 200 ? 4.41 -44.125 -15.695 1 96.81 200 SER B CA 1
ATOM 4440 C C . SER B 1 200 ? 4.172 -45.656 -15.789 1 96.81 200 SER B C 1
ATOM 4442 O O . SER B 1 200 ? 3.691 -46.125 -16.812 1 96.81 200 SER B O 1
ATOM 4444 N N . GLN B 1 201 ? 4.465 -46.375 -14.734 1 97.75 201 GLN B N 1
ATOM 4445 C CA . GLN B 1 201 ? 4.188 -47.812 -14.688 1 97.75 201 GLN B CA 1
ATOM 4446 C C . GLN B 1 201 ? 2.742 -48.062 -14.281 1 97.75 201 GLN B C 1
ATOM 4448 O O . GLN B 1 201 ? 2.217 -49.156 -14.531 1 97.75 201 GLN B O 1
ATOM 4453 N N . MET B 1 202 ? 2.121 -47.094 -13.68 1 97.69 202 MET B N 1
ATOM 4454 C CA . MET B 1 202 ? 0.767 -47.25 -13.156 1 97.69 202 MET B CA 1
ATOM 4455 C C . MET B 1 202 ? -0.264 -46.688 -14.125 1 97.69 202 MET B C 1
ATOM 4457 O O . MET B 1 202 ? -1.406 -47.156 -14.164 1 97.69 202 MET B O 1
ATOM 4461 N N . PHE B 1 203 ? 0.163 -45.625 -14.875 1 98.19 203 PHE B N 1
ATOM 4462 C CA . PHE B 1 203 ? -0.775 -44.844 -15.695 1 98.19 203 PHE B CA 1
ATOM 4463 C C . PHE B 1 203 ? -0.215 -44.625 -17.094 1 98.19 203 PHE B C 1
ATOM 4465 O O . PHE B 1 203 ? 0.986 -44.406 -17.25 1 98.19 203 PHE B O 1
ATOM 4472 N N . THR B 1 204 ? -1.127 -44.688 -18.078 1 98.06 204 THR B N 1
ATOM 4473 C CA . THR B 1 204 ? -0.792 -43.969 -19.312 1 98.06 204 THR B CA 1
ATOM 4474 C C . THR B 1 204 ? -0.773 -42.469 -19.094 1 98.06 204 THR B C 1
ATOM 4476 O O . THR B 1 204 ? -1.261 -41.969 -18.078 1 98.06 204 THR B O 1
ATOM 4479 N N . ILE B 1 205 ? -0.233 -41.781 -20.062 1 97.75 205 ILE B N 1
ATOM 4480 C CA . ILE B 1 205 ? -0.123 -40.344 -19.922 1 97.75 205 ILE B CA 1
ATOM 4481 C C . ILE B 1 205 ? -1.514 -39.719 -19.781 1 97.75 205 ILE B C 1
ATOM 4483 O O . ILE B 1 205 ? -1.719 -38.812 -18.953 1 97.75 205 ILE B O 1
ATOM 4487 N N . ALA B 1 206 ? -2.494 -40.125 -20.531 1 97.81 206 ALA B N 1
ATOM 4488 C CA . ALA B 1 206 ? -3.863 -39.625 -20.453 1 97.81 206 ALA B CA 1
ATOM 4489 C C . ALA B 1 206 ? -4.492 -39.906 -19.094 1 97.81 206 ALA B C 1
ATOM 4491 O O . ALA B 1 206 ? -5.188 -39.062 -18.531 1 97.81 206 ALA B O 1
ATOM 4492 N N . GLN B 1 207 ? -4.23 -41.094 -18.625 1 98.38 207 GLN B N 1
ATOM 4493 C CA . GLN B 1 207 ? -4.742 -41.469 -17.312 1 98.38 207 GLN B CA 1
ATOM 4494 C C . GLN B 1 207 ? -4.125 -40.625 -16.203 1 98.38 207 GLN B C 1
ATOM 4496 O O . GLN B 1 207 ? -4.809 -40.25 -15.25 1 98.38 207 GLN B O 1
ATOM 4501 N N . TYR B 1 208 ? -2.879 -40.375 -16.328 1 98.5 208 TYR B N 1
ATOM 4502 C CA . TYR B 1 208 ? -2.201 -39.594 -15.305 1 98.5 208 TYR B CA 1
ATOM 4503 C C . TYR B 1 208 ? -2.691 -38.156 -15.32 1 98.5 208 TYR B C 1
ATOM 4505 O O . TYR B 1 208 ? -2.84 -37.531 -14.266 1 98.5 208 TYR B O 1
ATOM 4513 N N . GLN B 1 209 ? -2.951 -37.594 -16.484 1 98.44 209 GLN B N 1
ATOM 4514 C CA . GLN B 1 209 ? -3.564 -36.25 -16.594 1 98.44 209 GLN B CA 1
ATOM 4515 C C . GLN B 1 209 ? -4.898 -36.219 -15.859 1 98.44 209 GLN B C 1
ATOM 4517 O O . GLN B 1 209 ? -5.164 -35.281 -15.102 1 98.44 209 GLN B O 1
ATOM 4522 N N . GLY B 1 210 ? -5.719 -37.219 -16.094 1 98.44 210 GLY B N 1
ATOM 4523 C CA . GLY B 1 210 ? -6.984 -37.312 -15.383 1 98.44 210 GLY B CA 1
ATOM 4524 C C . GLY B 1 210 ? -6.824 -37.406 -13.875 1 98.44 210 GLY B C 1
ATOM 4525 O O . GLY B 1 210 ? -7.57 -36.781 -13.125 1 98.44 210 GLY B O 1
ATOM 4526 N N . PHE B 1 211 ? -5.891 -38.219 -13.461 1 98.62 211 PHE B N 1
ATOM 4527 C CA . PHE B 1 211 ? -5.602 -38.375 -12.039 1 98.62 211 PHE B CA 1
ATOM 4528 C C . PHE B 1 211 ? -5.219 -37.031 -11.414 1 98.62 211 PHE B C 1
ATOM 4530 O O . PHE B 1 211 ? -5.703 -36.688 -10.328 1 98.62 211 PHE B O 1
ATOM 4537 N N . LEU B 1 212 ? -4.352 -36.281 -12.102 1 98.88 212 LEU B N 1
ATOM 4538 C CA . LEU B 1 212 ? -3.918 -35 -11.609 1 98.88 212 LEU B CA 1
ATOM 4539 C C . LEU B 1 212 ? -5.09 -34.031 -11.531 1 98.88 212 LEU B C 1
ATOM 4541 O O . LEU B 1 212 ? -5.191 -33.219 -10.586 1 98.88 212 LEU B O 1
ATOM 4545 N N . ILE B 1 213 ? -5.953 -34 -12.523 1 98.81 213 ILE B N 1
ATOM 4546 C CA . ILE B 1 213 ? -7.137 -33.156 -12.523 1 98.81 213 ILE B CA 1
ATOM 4547 C C . ILE B 1 213 ? -8.016 -33.5 -11.312 1 98.81 213 ILE B C 1
ATOM 4549 O O . ILE B 1 213 ? -8.547 -32.594 -10.664 1 98.81 213 ILE B O 1
ATOM 4553 N N . ASN B 1 214 ? -8.133 -34.75 -11.008 1 98.56 214 ASN B N 1
ATOM 4554 C CA . ASN B 1 214 ? -8.898 -35.156 -9.836 1 98.56 214 ASN B CA 1
ATOM 4555 C C . ASN B 1 214 ? -8.242 -34.688 -8.547 1 98.56 214 ASN B C 1
ATOM 4557 O O . ASN B 1 214 ? -8.938 -34.25 -7.617 1 98.56 214 ASN B O 1
ATOM 4561 N N . CYS B 1 215 ? -6.93 -34.844 -8.469 1 98.75 215 CYS B N 1
ATOM 4562 C CA . CYS B 1 215 ? -6.223 -34.312 -7.309 1 98.75 215 CYS B CA 1
ATOM 4563 C C . CYS B 1 215 ? -6.496 -32.812 -7.137 1 98.75 215 CYS B C 1
ATOM 4565 O O . CYS B 1 215 ? -6.832 -32.375 -6.043 1 98.75 215 CYS B O 1
ATOM 4567 N N . MET B 1 216 ? -6.352 -32.094 -8.195 1 98.69 216 MET B N 1
ATOM 4568 C CA . MET B 1 216 ? -6.578 -30.641 -8.172 1 98.69 216 MET B CA 1
ATOM 4569 C C . MET B 1 216 ? -7.992 -30.312 -7.707 1 98.69 216 MET B C 1
ATOM 4571 O O . MET B 1 216 ? -8.188 -29.438 -6.863 1 98.69 216 MET B O 1
ATOM 4575 N N . GLU B 1 217 ? -8.992 -30.984 -8.258 1 98.56 217 GLU B N 1
ATOM 4576 C CA . GLU B 1 217 ? -10.391 -30.766 -7.883 1 98.56 217 GLU B CA 1
ATOM 4577 C C . GLU B 1 217 ? -10.594 -30.953 -6.383 1 98.56 217 GLU B C 1
ATOM 4579 O O . GLU B 1 217 ? -11.281 -30.156 -5.738 1 98.56 217 GLU B O 1
ATOM 4584 N N . ASN B 1 218 ? -10.047 -32 -5.879 1 98.56 218 ASN B N 1
ATOM 4585 C CA . ASN B 1 218 ? -10.18 -32.281 -4.453 1 98.56 218 ASN B CA 1
ATOM 4586 C C . ASN B 1 218 ? -9.578 -31.156 -3.607 1 98.56 218 ASN B C 1
ATOM 4588 O O . ASN B 1 218 ? -10.18 -30.734 -2.619 1 98.56 218 ASN B O 1
ATOM 4592 N N . TYR B 1 219 ? -8.438 -30.703 -3.998 1 98.75 219 TYR B N 1
ATOM 4593 C CA . TYR B 1 219 ? -7.781 -29.641 -3.229 1 98.75 219 TYR B CA 1
ATOM 4594 C C . TYR B 1 219 ? -8.531 -28.328 -3.354 1 98.75 219 TYR B C 1
ATOM 4596 O O . TYR B 1 219 ? -8.68 -27.594 -2.373 1 98.75 219 TYR B O 1
ATOM 4604 N N . ILE B 1 220 ? -9.008 -27.984 -4.539 1 98.81 220 ILE B N 1
ATOM 4605 C CA . ILE B 1 220 ? -9.758 -26.75 -4.73 1 98.81 220 ILE B CA 1
ATOM 4606 C C . ILE B 1 220 ? -11.047 -26.797 -3.914 1 98.81 220 ILE B C 1
ATOM 4608 O O . ILE B 1 220 ? -11.453 -25.797 -3.316 1 98.81 220 ILE B O 1
ATOM 4612 N N . THR B 1 221 ? -11.68 -27.969 -3.857 1 98.62 221 THR B N 1
ATOM 4613 C CA . THR B 1 221 ? -12.883 -28.125 -3.051 1 98.62 221 THR B CA 1
ATOM 4614 C C . THR B 1 221 ? -12.586 -27.891 -1.573 1 98.62 221 THR B C 1
ATOM 4616 O O . THR B 1 221 ? -13.352 -27.234 -0.873 1 98.62 221 THR B O 1
ATOM 4619 N N . GLU B 1 222 ? -11.469 -28.406 -1.148 1 98.56 222 GLU B N 1
ATOM 4620 C CA . GLU B 1 222 ? -11.078 -28.172 0.239 1 98.56 222 GLU B CA 1
ATOM 4621 C C . GLU B 1 222 ? -10.734 -26.719 0.487 1 98.56 222 GLU B C 1
ATOM 4623 O O . GLU B 1 222 ? -11.094 -26.156 1.526 1 98.56 222 GLU B O 1
ATOM 4628 N N . MET B 1 223 ? -10.023 -26.094 -0.414 1 98.69 223 MET B N 1
ATOM 4629 C CA . MET B 1 223 ? -9.734 -24.672 -0.314 1 98.69 223 MET B CA 1
ATOM 4630 C C . MET B 1 223 ? -11.031 -23.859 -0.178 1 98.69 223 MET B C 1
ATOM 4632 O O . MET B 1 223 ? -11.117 -22.969 0.654 1 98.69 223 MET B O 1
ATOM 4636 N N . HIS B 1 224 ? -12.008 -24.203 -0.969 1 98.69 224 HIS B N 1
ATOM 4637 C CA . HIS B 1 224 ? -13.297 -23.531 -0.921 1 98.69 224 HIS B CA 1
ATOM 4638 C C . HIS B 1 224 ? -13.945 -23.672 0.449 1 98.69 224 HIS B C 1
ATOM 4640 O O . HIS B 1 224 ? -14.516 -22.719 0.981 1 98.69 224 HIS B O 1
ATOM 4646 N N . SER B 1 225 ? -13.828 -24.828 1.009 1 98.19 225 SER B N 1
ATOM 4647 C CA . SER B 1 225 ? -14.406 -25.062 2.326 1 98.19 225 SER B CA 1
ATOM 4648 C C . SER B 1 225 ? -13.719 -24.219 3.396 1 98.19 225 SER B C 1
ATOM 4650 O O . SER B 1 225 ? -14.289 -23.984 4.461 1 98.19 225 SER B O 1
ATOM 4652 N N . LEU B 1 226 ? -12.516 -23.812 3.084 1 98 226 LEU B N 1
ATOM 4653 C CA . LEU B 1 226 ? -11.758 -23 4.027 1 98 226 LEU B CA 1
ATOM 4654 C C . LEU B 1 226 ? -11.945 -21.516 3.746 1 98 226 LEU B C 1
ATOM 4656 O O . LEU B 1 226 ? -11.312 -20.672 4.379 1 98 226 LEU B O 1
ATOM 4660 N N . GLY B 1 227 ? -12.766 -21.203 2.77 1 97.5 227 GLY B N 1
ATOM 4661 C CA . GLY B 1 227 ? -13.148 -19.812 2.584 1 97.5 227 GLY B CA 1
ATOM 4662 C C . GLY B 1 227 ? -12.633 -19.203 1.29 1 97.5 227 GLY B C 1
ATOM 4663 O O . GLY B 1 227 ? -12.828 -18.016 1.025 1 97.5 227 GLY B O 1
ATOM 4664 N N . VAL B 1 228 ? -11.984 -19.984 0.44 1 98.19 228 VAL B N 1
ATOM 4665 C CA . VAL B 1 228 ? -11.484 -19.5 -0.841 1 98.19 228 VAL B CA 1
ATOM 4666 C C . VAL B 1 228 ? -12.656 -19.297 -1.807 1 98.19 228 VAL B C 1
ATOM 4668 O O . VAL B 1 228 ? -13.398 -20.234 -2.098 1 98.19 228 VAL B O 1
ATOM 4671 N N . THR B 1 229 ? -12.805 -18.047 -2.291 1 97.69 229 THR B N 1
ATOM 4672 C CA . THR B 1 229 ? -13.93 -17.766 -3.174 1 97.69 229 THR B CA 1
ATOM 4673 C C . THR B 1 229 ? -13.438 -17.25 -4.527 1 97.69 229 THR B C 1
ATOM 4675 O O . THR B 1 229 ? -14.203 -17.219 -5.492 1 97.69 229 THR B O 1
ATOM 4678 N N . ARG B 1 230 ? -12.219 -16.828 -4.645 1 97.5 230 ARG B N 1
ATOM 4679 C CA . ARG B 1 230 ? -11.594 -16.375 -5.879 1 97.5 230 ARG B CA 1
ATOM 4680 C C . ARG B 1 230 ? -10.234 -17.031 -6.074 1 97.5 230 ARG B C 1
ATOM 4682 O O . ARG B 1 230 ? -9.289 -16.766 -5.336 1 97.5 230 ARG B O 1
ATOM 4689 N N . LEU B 1 231 ? -10.133 -17.844 -7.113 1 98.62 231 LEU B N 1
ATOM 4690 C CA . LEU B 1 231 ? -8.945 -18.672 -7.316 1 98.62 231 LEU B CA 1
ATOM 4691 C C . LEU B 1 231 ? -8.422 -18.531 -8.742 1 98.62 231 LEU B C 1
ATOM 4693 O O . LEU B 1 231 ? -9.148 -18.812 -9.703 1 98.62 231 LEU B O 1
ATOM 4697 N N . MET B 1 232 ? -7.238 -18.031 -8.82 1 98.44 232 MET B N 1
ATOM 4698 C CA . MET B 1 232 ? -6.508 -18 -10.086 1 98.44 232 MET B CA 1
ATOM 4699 C C . MET B 1 232 ? -5.625 -19.234 -10.219 1 98.44 232 MET B C 1
ATOM 4701 O O . MET B 1 232 ? -4.777 -19.5 -9.367 1 98.44 232 MET B O 1
ATOM 4705 N N . VAL B 1 233 ? -5.852 -20 -11.258 1 98.69 233 VAL B N 1
ATOM 4706 C CA . VAL B 1 233 ? -5.07 -21.203 -11.516 1 98.69 233 VAL B CA 1
ATOM 4707 C C . VAL B 1 233 ? -4.211 -21 -12.766 1 98.69 233 VAL B C 1
ATOM 4709 O O . VAL B 1 233 ? -4.73 -20.672 -13.828 1 98.69 233 VAL B O 1
ATOM 4712 N N . VAL B 1 234 ? -2.955 -21.234 -12.617 1 98.5 234 VAL B N 1
ATOM 4713 C CA . VAL B 1 234 ? -2.008 -21.016 -13.703 1 98.5 234 VAL B CA 1
ATOM 4714 C C . VAL B 1 234 ? -1.814 -22.312 -14.492 1 98.5 234 VAL B C 1
ATOM 4716 O O . VAL B 1 234 ? -1.596 -23.375 -13.906 1 98.5 234 VAL B O 1
ATOM 4719 N N . GLY B 1 235 ? -1.912 -22.234 -15.766 1 97.69 235 GLY B N 1
ATOM 4720 C CA . GLY B 1 235 ? -1.706 -23.406 -16.609 1 97.69 235 GLY B CA 1
ATOM 4721 C C . GLY B 1 235 ? -0.254 -23.828 -16.688 1 97.69 235 GLY B C 1
ATOM 4722 O O . GLY B 1 235 ? 0.618 -23.203 -16.078 1 97.69 235 GLY B O 1
ATOM 4723 N N . MET B 1 236 ? -0.095 -24.844 -17.5 1 97.69 236 MET B N 1
ATOM 4724 C CA . MET B 1 236 ? 1.252 -25.375 -17.672 1 97.69 236 MET B CA 1
ATOM 4725 C C . MET B 1 236 ? 1.958 -24.688 -18.844 1 97.69 236 MET B C 1
ATOM 4727 O O . MET B 1 236 ? 1.33 -24.391 -19.859 1 97.69 236 MET B O 1
ATOM 4731 N N . GLU B 1 237 ? 3.195 -24.531 -18.656 1 97.5 237 GLU B N 1
ATOM 4732 C CA . GLU B 1 237 ? 4.027 -24.016 -19.75 1 97.5 237 GLU B CA 1
ATOM 4733 C C . GLU B 1 237 ? 4.328 -25.094 -20.766 1 97.5 237 GLU B C 1
ATOM 4735 O O . GLU B 1 237 ? 4.137 -26.281 -20.5 1 97.5 237 GLU B O 1
ATOM 4740 N N . PRO B 1 238 ? 4.746 -24.672 -22 1 97.88 238 PRO B N 1
ATOM 4741 C CA . PRO B 1 238 ? 5.266 -25.688 -22.922 1 97.88 238 PRO B CA 1
ATOM 4742 C C . PRO B 1 238 ? 6.609 -26.25 -22.469 1 97.88 238 PRO B C 1
ATOM 4744 O O . PRO B 1 238 ? 7.645 -25.938 -23.062 1 97.88 238 PRO B O 1
ATOM 4747 N N . PHE B 1 239 ? 6.508 -27.172 -21.531 1 96.94 239 PHE B N 1
ATOM 4748 C CA . PHE B 1 239 ? 7.715 -27.594 -20.828 1 96.94 239 PHE B CA 1
ATOM 4749 C C . PHE B 1 239 ? 8.602 -28.453 -21.734 1 96.94 239 PHE B C 1
ATOM 4751 O O . PHE B 1 239 ? 9.766 -28.688 -21.422 1 96.94 239 PHE B O 1
ATOM 4758 N N . GLY B 1 240 ? 8.141 -28.828 -22.922 1 97.06 240 GLY B N 1
ATOM 4759 C CA . GLY B 1 240 ? 9 -29.453 -23.906 1 97.06 240 GLY B CA 1
ATOM 4760 C C . GLY B 1 240 ? 10.078 -28.516 -24.438 1 97.06 240 GLY B C 1
ATOM 4761 O O . GLY B 1 240 ? 11.047 -28.969 -25.047 1 97.06 240 GLY B O 1
ATOM 4762 N N . CYS B 1 241 ? 9.906 -27.266 -24.234 1 97.06 241 CYS B N 1
ATOM 4763 C CA . CYS B 1 241 ? 10.859 -26.266 -24.734 1 97.06 241 CYS B CA 1
ATOM 4764 C C . CYS B 1 241 ? 11.875 -25.906 -23.656 1 97.06 241 CYS B C 1
ATOM 4766 O O . CYS B 1 241 ? 12.828 -25.172 -23.922 1 97.06 241 CYS B O 1
ATOM 4768 N N . MET B 1 242 ? 11.711 -26.422 -22.453 1 96.69 242 MET B N 1
ATOM 4769 C CA . MET B 1 242 ? 12.609 -26.156 -21.328 1 96.69 242 MET B CA 1
ATOM 4770 C C . MET B 1 242 ? 14.016 -26.656 -21.641 1 96.69 242 MET B C 1
ATOM 4772 O O . MET B 1 242 ? 14.188 -27.766 -22.125 1 96.69 242 MET B O 1
ATOM 4776 N N . PRO B 1 243 ? 15.062 -25.812 -21.344 1 96.81 243 PRO B N 1
ATOM 4777 C CA . PRO B 1 243 ? 16.422 -26.219 -21.672 1 96.81 243 PRO B CA 1
ATOM 4778 C C . PRO B 1 243 ? 16.781 -27.594 -21.094 1 96.81 243 PRO B C 1
ATOM 4780 O O . PRO B 1 243 ? 17.344 -28.422 -21.812 1 96.81 243 PRO B O 1
ATOM 4783 N N . MET B 1 244 ? 16.422 -27.844 -19.906 1 95.06 244 MET B N 1
ATOM 4784 C CA . MET B 1 244 ? 16.719 -29.125 -19.281 1 95.06 244 MET B CA 1
ATOM 4785 C C . MET B 1 244 ? 16.094 -30.266 -20.062 1 95.06 244 MET B C 1
ATOM 4787 O O . MET B 1 244 ? 16.719 -31.297 -20.266 1 95.06 244 MET B O 1
ATOM 4791 N N . ILE B 1 245 ? 14.859 -30.125 -20.5 1 94.94 245 ILE B N 1
ATOM 4792 C CA . ILE B 1 245 ? 14.125 -31.172 -21.188 1 94.94 245 ILE B CA 1
ATOM 4793 C C . ILE B 1 245 ? 14.734 -31.391 -22.578 1 94.94 245 ILE B C 1
ATOM 4795 O O . ILE B 1 245 ? 14.922 -32.531 -23 1 94.94 245 ILE B O 1
ATOM 4799 N N . LYS B 1 246 ? 15.047 -30.297 -23.203 1 94.5 246 LYS B N 1
ATOM 4800 C CA . LYS B 1 246 ? 15.703 -30.438 -24.5 1 94.5 246 LYS B CA 1
ATOM 4801 C C . LYS B 1 246 ? 17.016 -31.203 -24.391 1 94.5 246 LYS B C 1
ATOM 4803 O O . LYS B 1 246 ? 17.297 -32.094 -25.203 1 94.5 246 LYS B O 1
ATOM 4808 N N . THR B 1 247 ? 17.688 -30.891 -23.359 1 93.19 247 THR B N 1
ATOM 4809 C CA . THR B 1 247 ? 18.984 -31.547 -23.141 1 93.19 247 THR B CA 1
ATOM 4810 C C . THR B 1 247 ? 18.781 -33.031 -22.812 1 93.19 247 THR B C 1
ATOM 4812 O O . THR B 1 247 ? 19.453 -33.875 -23.375 1 93.19 247 THR B O 1
ATOM 4815 N N . LEU B 1 248 ? 17.875 -33.312 -21.906 1 89.94 248 LEU B N 1
ATOM 4816 C CA . LEU B 1 248 ? 17.641 -34.688 -21.453 1 89.94 248 LEU B CA 1
ATOM 4817 C C . LEU B 1 248 ? 17.109 -35.531 -22.594 1 89.94 248 LEU B C 1
ATOM 4819 O O . LEU B 1 248 ? 17.344 -36.75 -22.609 1 89.94 248 LEU B O 1
ATOM 4823 N N . THR B 1 249 ? 16.391 -34.969 -23.484 1 90.44 249 THR B N 1
ATOM 4824 C CA . THR B 1 249 ? 15.805 -35.719 -24.594 1 90.44 249 THR B CA 1
ATOM 4825 C C . THR B 1 249 ? 16.688 -35.656 -25.844 1 90.44 249 THR B C 1
ATOM 4827 O O . THR B 1 249 ? 16.297 -36.094 -26.906 1 90.44 249 THR B O 1
ATOM 4830 N N . ASN B 1 250 ? 17.844 -35 -25.734 1 89.56 250 ASN B N 1
ATOM 4831 C CA . ASN B 1 250 ? 18.812 -34.844 -26.812 1 89.56 250 ASN B CA 1
ATOM 4832 C C . ASN B 1 250 ? 18.188 -34.156 -28.031 1 89.56 250 ASN B C 1
ATOM 4834 O O . ASN B 1 250 ? 18.344 -34.625 -29.156 1 89.56 250 ASN B O 1
ATOM 4838 N N . ASN B 1 251 ? 17.422 -33.156 -27.766 1 84.94 251 ASN B N 1
ATOM 4839 C CA . ASN B 1 251 ? 16.766 -32.375 -28.812 1 84.94 251 ASN B CA 1
ATOM 4840 C C . ASN B 1 251 ? 17.234 -30.938 -28.828 1 84.94 251 ASN B C 1
ATOM 4842 O O . ASN B 1 251 ? 17.484 -30.344 -27.781 1 84.94 251 ASN B O 1
ATOM 4846 N N . VAL B 1 252 ? 17.375 -30.422 -30.062 1 83.31 252 VAL B N 1
ATOM 4847 C CA . VAL B 1 252 ? 17.672 -29 -30.219 1 83.31 252 VAL B CA 1
ATOM 4848 C C . VAL B 1 252 ? 16.375 -28.203 -30.172 1 83.31 252 VAL B C 1
ATOM 4850 O O . VAL B 1 252 ? 16.328 -27.125 -29.578 1 83.31 252 VAL B O 1
ATOM 4853 N N . ASP B 1 253 ? 15.367 -28.828 -30.734 1 91.75 253 ASP B N 1
ATOM 4854 C CA . ASP B 1 253 ? 14.055 -28.188 -30.766 1 91.75 253 ASP B CA 1
ATOM 4855 C C . ASP B 1 253 ? 13.203 -28.625 -29.578 1 91.75 253 ASP B C 1
ATOM 4857 O O . ASP B 1 253 ? 13.562 -29.562 -28.859 1 91.75 253 ASP B O 1
ATOM 4861 N N . CYS B 1 254 ? 12.102 -27.938 -29.391 1 96 254 CYS B N 1
ATOM 4862 C CA . CYS B 1 254 ? 11.156 -28.297 -28.344 1 96 254 CYS B CA 1
ATOM 4863 C C . CYS B 1 254 ? 10.625 -29.719 -28.547 1 96 254 CYS B C 1
ATOM 4865 O O . CYS B 1 254 ? 10.406 -30.141 -29.688 1 96 254 CYS B O 1
ATOM 4867 N N . ASN B 1 255 ? 10.531 -30.438 -27.453 1 96.31 255 ASN B N 1
ATOM 4868 C CA . ASN B 1 255 ? 9.852 -31.719 -27.531 1 96.31 255 ASN B CA 1
ATOM 4869 C C . ASN B 1 255 ? 8.352 -31.547 -27.781 1 96.31 255 ASN B C 1
ATOM 4871 O O . ASN B 1 255 ? 7.605 -31.219 -26.859 1 96.31 255 ASN B O 1
ATOM 4875 N N . LYS B 1 256 ? 7.906 -31.875 -28.969 1 95.81 256 LYS B N 1
ATOM 4876 C CA . LYS B 1 256 ? 6.531 -31.625 -29.391 1 95.81 256 LYS B CA 1
ATOM 4877 C C . LYS B 1 256 ? 5.547 -32.5 -28.609 1 95.81 256 LYS B C 1
ATOM 4879 O O . LYS B 1 256 ? 4.438 -32.062 -28.297 1 95.81 256 LYS B O 1
ATOM 4884 N N . GLU B 1 257 ? 5.891 -33.719 -28.359 1 95.75 257 GLU B N 1
ATOM 4885 C CA . GLU B 1 257 ? 5.027 -34.625 -27.609 1 95.75 257 GLU B CA 1
ATOM 4886 C C . GLU B 1 257 ? 4.77 -34.094 -26.203 1 95.75 257 GLU B C 1
ATOM 4888 O O . GLU B 1 257 ? 3.629 -34.094 -25.734 1 95.75 257 GLU B O 1
ATOM 4893 N N . MET B 1 258 ? 5.789 -33.719 -25.531 1 96.75 258 MET B N 1
ATOM 4894 C CA . MET B 1 258 ? 5.652 -33.188 -24.188 1 96.75 258 MET B CA 1
ATOM 4895 C C . MET B 1 258 ? 4.863 -31.875 -24.172 1 96.75 258 MET B C 1
ATOM 4897 O O . MET B 1 258 ? 4.07 -31.625 -23.266 1 96.75 258 MET B O 1
ATOM 4901 N N . ASN B 1 259 ? 5.09 -31.031 -25.219 1 97.94 259 ASN B N 1
ATOM 4902 C CA . ASN B 1 259 ? 4.289 -29.812 -25.344 1 97.94 259 ASN B CA 1
ATOM 4903 C C . ASN B 1 259 ? 2.811 -30.141 -25.531 1 97.94 259 ASN B C 1
ATOM 4905 O O . ASN B 1 259 ? 1.94 -29.438 -25.016 1 97.94 259 ASN B O 1
ATOM 4909 N N . GLN B 1 260 ? 2.564 -31.156 -26.266 1 98 260 GLN B N 1
ATOM 4910 C CA . GLN B 1 260 ? 1.182 -31.578 -26.469 1 98 260 GLN B CA 1
ATOM 4911 C C . GLN B 1 260 ? 0.566 -32.062 -25.156 1 98 260 GLN B C 1
ATOM 4913 O O . GLN B 1 260 ? -0.626 -31.875 -24.922 1 98 260 GLN B O 1
ATOM 4918 N N . VAL B 1 261 ? 1.343 -32.781 -24.359 1 98.06 261 VAL B N 1
ATOM 4919 C CA . VAL B 1 261 ? 0.878 -33.219 -23.062 1 98.06 261 VAL B CA 1
ATOM 4920 C C . VAL B 1 261 ? 0.475 -32.031 -22.203 1 98.06 261 VAL B C 1
ATOM 4922 O O . VAL B 1 261 ? -0.588 -32.031 -21.578 1 98.06 261 VAL B O 1
ATOM 4925 N N . ALA B 1 262 ? 1.305 -31 -22.188 1 98.44 262 ALA B N 1
ATOM 4926 C CA . ALA B 1 262 ? 1.018 -29.766 -21.438 1 98.44 262 ALA B CA 1
ATOM 4927 C C . ALA B 1 262 ? -0.258 -29.109 -21.938 1 98.44 262 ALA B C 1
ATOM 4929 O O . ALA B 1 262 ? -1.107 -28.703 -21.156 1 98.44 262 ALA B O 1
ATOM 4930 N N . LEU B 1 263 ? -0.375 -28.984 -23.234 1 98.06 263 LEU B N 1
ATOM 4931 C CA . LEU B 1 263 ? -1.528 -28.328 -23.844 1 98.06 263 LEU B CA 1
ATOM 4932 C C . LEU B 1 263 ? -2.814 -29.078 -23.516 1 98.06 263 LEU B C 1
ATOM 4934 O O . LEU B 1 263 ? -3.83 -28.469 -23.188 1 98.06 263 LEU B O 1
ATOM 4938 N N . SER B 1 264 ? -2.756 -30.422 -23.656 1 98.38 264 SER B N 1
ATOM 4939 C CA . SER B 1 264 ? -3.924 -31.234 -23.359 1 98.38 264 SER B CA 1
ATOM 4940 C C . SER B 1 264 ? -4.32 -31.141 -21.891 1 98.38 264 SER B C 1
ATOM 4942 O O . SER B 1 264 ? -5.508 -31.094 -21.562 1 98.38 264 SER B O 1
ATOM 4944 N N . PHE B 1 265 ? -3.387 -31.156 -21.047 1 98.56 265 PHE B N 1
ATOM 4945 C CA . PHE B 1 265 ? -3.674 -30.984 -19.625 1 98.56 265 PHE B CA 1
ATOM 4946 C C . PHE B 1 265 ? -4.371 -29.656 -19.375 1 98.56 265 PHE B C 1
ATOM 4948 O O . PHE B 1 265 ? -5.332 -29.578 -18.594 1 98.56 265 PHE B O 1
ATOM 4955 N N . ASN B 1 266 ? -3.857 -28.594 -20 1 98.69 266 ASN B N 1
ATOM 4956 C CA . ASN B 1 266 ? -4.449 -27.266 -19.844 1 98.69 266 ASN B CA 1
ATOM 4957 C C . ASN B 1 266 ? -5.91 -27.25 -20.281 1 98.69 266 ASN B C 1
ATOM 4959 O O . ASN B 1 266 ? -6.73 -26.547 -19.688 1 98.69 266 ASN B O 1
ATOM 4963 N N . ILE B 1 267 ? -6.199 -27.938 -21.344 1 98.25 267 ILE B N 1
ATOM 4964 C CA . ILE B 1 267 ? -7.574 -28.016 -21.828 1 98.25 267 ILE B CA 1
ATOM 4965 C C . ILE B 1 267 ? -8.445 -28.688 -20.766 1 98.25 267 ILE B C 1
ATOM 4967 O O . ILE B 1 267 ? -9.531 -28.188 -20.438 1 98.25 267 ILE B O 1
ATOM 4971 N N . LEU B 1 268 ? -7.957 -29.797 -20.188 1 98.56 268 LEU B N 1
ATOM 4972 C CA . LEU B 1 268 ? -8.68 -30.484 -19.141 1 98.56 268 LEU B CA 1
ATOM 4973 C C . LEU B 1 268 ? -8.844 -29.594 -17.906 1 98.56 268 LEU B C 1
ATOM 4975 O O . LEU B 1 268 ? -9.906 -29.578 -17.281 1 98.56 268 LEU B O 1
ATOM 4979 N N . LEU B 1 269 ? -7.801 -28.938 -17.594 1 98.62 269 LEU B N 1
ATOM 4980 C CA . LEU B 1 269 ? -7.781 -28.062 -16.438 1 98.62 269 LEU B CA 1
ATOM 4981 C C . LEU B 1 269 ? -8.828 -26.953 -16.578 1 98.62 269 LEU B C 1
ATOM 4983 O O . LEU B 1 269 ? -9.609 -26.719 -15.648 1 98.62 269 LEU B O 1
ATOM 4987 N N . LYS B 1 270 ? -8.805 -26.266 -17.641 1 97.5 270 LYS B N 1
ATOM 4988 C CA . LYS B 1 270 ? -9.75 -25.188 -17.891 1 97.5 270 LYS B CA 1
ATOM 4989 C C . LYS B 1 270 ? -11.195 -25.688 -17.812 1 97.5 270 LYS B C 1
ATOM 4991 O O . LYS B 1 270 ? -12.047 -25.016 -17.219 1 97.5 270 LYS B O 1
ATOM 4996 N N . ALA B 1 271 ? -11.469 -26.797 -18.406 1 97.88 271 ALA B N 1
ATOM 4997 C CA . ALA B 1 271 ? -12.812 -27.391 -18.375 1 97.88 271 ALA B CA 1
ATOM 4998 C C . ALA B 1 271 ? -13.234 -27.703 -16.938 1 97.88 271 ALA B C 1
ATOM 5000 O O . ALA B 1 271 ? -14.383 -27.453 -16.562 1 97.88 271 ALA B O 1
ATOM 5001 N N . LYS B 1 272 ? -12.336 -28.266 -16.188 1 98.56 272 LYS B N 1
ATOM 5002 C CA . LYS B 1 272 ? -12.656 -28.594 -14.805 1 98.56 272 LYS B CA 1
ATOM 5003 C C . LYS B 1 272 ? -12.93 -27.344 -13.977 1 98.56 272 LYS B C 1
ATOM 5005 O O . LYS B 1 272 ? -13.82 -27.344 -13.125 1 98.56 272 LYS B O 1
ATOM 5010 N N . LEU B 1 273 ? -12.156 -26.312 -14.188 1 98.44 273 LEU B N 1
ATOM 5011 C CA . LEU B 1 273 ? -12.359 -25.062 -13.461 1 98.44 273 LEU B CA 1
ATOM 5012 C C . LEU B 1 273 ? -13.75 -24.5 -13.734 1 98.44 273 LEU B C 1
ATOM 5014 O O . LEU B 1 273 ? -14.406 -24 -12.82 1 98.44 273 LEU B O 1
ATOM 5018 N N . LEU B 1 274 ? -14.227 -24.531 -14.953 1 96.88 274 LEU B N 1
ATOM 5019 C CA . LEU B 1 274 ? -15.562 -24.078 -15.297 1 96.88 274 LEU B CA 1
ATOM 5020 C C . LEU B 1 274 ? -16.625 -24.875 -14.539 1 96.88 274 LEU B C 1
ATOM 5022 O O . LEU B 1 274 ? -17.609 -24.297 -14.055 1 96.88 274 LEU B O 1
ATOM 5026 N N . THR B 1 275 ? -16.391 -26.141 -14.445 1 97.88 275 THR B N 1
ATOM 5027 C CA . THR B 1 275 ? -17.312 -27 -13.711 1 97.88 275 THR B CA 1
ATOM 5028 C C . THR B 1 275 ? -17.328 -26.625 -12.227 1 97.88 275 THR B C 1
ATOM 5030 O O . THR B 1 275 ? -18.391 -26.547 -11.609 1 97.88 275 THR B O 1
ATOM 5033 N N . LEU B 1 276 ? -16.156 -26.406 -11.688 1 98.19 276 LEU B N 1
ATOM 5034 C CA . LEU B 1 276 ? -16.031 -26.078 -10.273 1 98.19 276 LEU B CA 1
ATOM 5035 C C . LEU B 1 276 ? -16.672 -24.719 -9.969 1 98.19 276 LEU B C 1
ATOM 5037 O O . LEU B 1 276 ? -17.266 -24.531 -8.898 1 98.19 276 LEU B O 1
ATOM 5041 N N . GLU B 1 277 ? -16.484 -23.797 -10.867 1 96.88 277 GLU B N 1
ATOM 5042 C CA . GLU B 1 277 ? -17.141 -22.5 -10.711 1 96.88 277 GLU B CA 1
ATOM 5043 C C . GLU B 1 277 ? -18.641 -22.641 -10.539 1 96.88 277 GLU B C 1
ATOM 5045 O O . GLU B 1 277 ? -19.234 -22 -9.68 1 96.88 277 GLU B O 1
ATOM 5050 N N . LYS B 1 278 ? -19.281 -23.469 -11.297 1 96.56 278 LYS B N 1
ATOM 5051 C CA . LYS B 1 278 ? -20.734 -23.672 -11.273 1 96.56 278 LYS B CA 1
ATOM 5052 C C . LYS B 1 278 ? -21.156 -24.438 -10.023 1 96.56 278 LYS B C 1
ATOM 5054 O O . LYS B 1 278 ? -22.172 -24.125 -9.414 1 96.56 278 LYS B O 1
ATOM 5059 N N . THR B 1 279 ? -20.359 -25.359 -9.633 1 97.56 279 THR B N 1
ATOM 5060 C CA . THR B 1 279 ? -20.75 -26.25 -8.555 1 97.56 279 THR B CA 1
ATOM 5061 C C . THR B 1 279 ? -20.484 -25.609 -7.191 1 97.56 279 THR B C 1
ATOM 5063 O O . THR B 1 279 ? -21.281 -25.766 -6.266 1 97.56 279 THR B O 1
ATOM 5066 N N . LEU B 1 280 ? -19.422 -24.891 -7.09 1 97.94 280 LEU B N 1
ATOM 5067 C CA . LEU B 1 280 ? -19.031 -24.344 -5.793 1 97.94 280 LEU B CA 1
ATOM 5068 C C . LEU B 1 280 ? -19.453 -22.875 -5.68 1 97.94 280 LEU B C 1
ATOM 5070 O O . LEU B 1 280 ? -19.359 -22.281 -4.602 1 97.94 280 LEU B O 1
ATOM 5074 N N . HIS B 1 281 ? -19.859 -22.266 -6.805 1 96.81 281 HIS B N 1
ATOM 5075 C CA . HIS B 1 281 ? -20.234 -20.859 -6.848 1 96.81 281 HIS B CA 1
ATOM 5076 C C . HIS B 1 281 ? -19.078 -19.969 -6.406 1 96.81 281 HIS B C 1
ATOM 5078 O O . HIS B 1 281 ? -19.25 -19.078 -5.574 1 96.81 281 HIS B O 1
ATOM 5084 N N . MET B 1 282 ? -17.922 -20.312 -6.859 1 96.88 282 MET B N 1
ATOM 5085 C CA . MET B 1 282 ? -16.719 -19.5 -6.664 1 96.88 282 MET B CA 1
ATOM 5086 C C . MET B 1 282 ? -16.219 -18.938 -7.992 1 96.88 282 MET B C 1
ATOM 5088 O O . MET B 1 282 ? -16.672 -19.359 -9.055 1 96.88 282 MET B O 1
ATOM 5092 N N . SER B 1 283 ? -15.414 -17.922 -7.93 1 96.94 283 SER B N 1
ATOM 5093 C CA . SER B 1 283 ? -14.789 -17.359 -9.125 1 96.94 283 SER B CA 1
ATOM 5094 C C . SER B 1 283 ? -13.453 -18.031 -9.414 1 96.94 283 SER B C 1
ATOM 5096 O O . SER B 1 283 ? -12.57 -18.062 -8.555 1 96.94 283 SER B O 1
ATOM 5098 N N . THR B 1 284 ? -13.336 -18.641 -10.555 1 97.38 284 THR B N 1
ATOM 5099 C CA . THR B 1 284 ? -12.062 -19.203 -10.992 1 97.38 284 THR B CA 1
ATOM 5100 C C . THR B 1 284 ? -11.531 -18.453 -12.211 1 97.38 284 THR B C 1
ATOM 5102 O O . THR B 1 284 ? -12.305 -18.047 -13.078 1 97.38 284 THR B O 1
ATOM 5105 N N . ILE B 1 285 ? -10.266 -18.266 -12.219 1 97.12 285 ILE B N 1
ATOM 5106 C CA . ILE B 1 285 ? -9.562 -17.609 -13.312 1 97.12 285 ILE B CA 1
ATOM 5107 C C . ILE B 1 285 ? -8.461 -18.516 -13.844 1 97.12 285 ILE B C 1
ATOM 5109 O O . ILE B 1 285 ? -7.57 -18.938 -13.102 1 97.12 285 ILE B O 1
ATOM 5113 N N . PHE B 1 286 ? -8.57 -18.859 -15.07 1 97.44 286 PHE B N 1
ATOM 5114 C CA . PHE B 1 286 ? -7.492 -19.609 -15.703 1 97.44 286 PHE B CA 1
ATOM 5115 C C . PHE B 1 286 ? -6.496 -18.672 -16.375 1 97.44 286 PHE B C 1
ATOM 5117 O O . PHE B 1 286 ? -6.875 -17.828 -17.188 1 97.44 286 PHE B O 1
ATOM 5124 N N . VAL B 1 287 ? -5.25 -18.766 -16.062 1 97.44 287 VAL B N 1
ATOM 5125 C CA . VAL B 1 287 ? -4.195 -17.984 -16.688 1 97.44 287 VAL B CA 1
ATOM 5126 C C . VAL B 1 287 ? -3.457 -18.828 -17.719 1 97.44 287 VAL B C 1
ATOM 5128 O O . VAL B 1 287 ? -2.773 -19.797 -17.359 1 97.44 287 VAL B O 1
ATOM 5131 N N . ASP B 1 288 ? -3.525 -18.453 -18.922 1 95.25 288 ASP B N 1
ATOM 5132 C CA . ASP B 1 288 ? -2.896 -19.188 -20.016 1 95.25 288 ASP B CA 1
ATOM 5133 C C . ASP B 1 288 ? -1.438 -18.766 -20.203 1 95.25 288 ASP B C 1
ATOM 5135 O O . ASP B 1 288 ? -1.117 -17.969 -21.078 1 95.25 288 ASP B O 1
ATOM 5139 N N . ILE B 1 289 ? -0.644 -19.438 -19.531 1 97.06 289 ILE B N 1
ATOM 5140 C CA . ILE B 1 289 ? 0.759 -19.062 -19.656 1 97.06 289 ILE B CA 1
ATOM 5141 C C . ILE B 1 289 ? 1.39 -19.828 -20.828 1 97.06 289 ILE B C 1
ATOM 5143 O O . ILE B 1 289 ? 2.461 -19.469 -21.312 1 97.06 289 ILE B O 1
ATOM 5147 N N . TYR B 1 290 ? 0.765 -20.922 -21.25 1 97.75 290 TYR B N 1
ATOM 5148 C CA . TYR B 1 290 ? 1.289 -21.688 -22.391 1 97.75 290 TYR B CA 1
ATOM 5149 C C . TYR B 1 290 ? 1.432 -20.797 -23.609 1 97.75 290 TYR B C 1
ATOM 5151 O O . TYR B 1 290 ? 2.514 -20.703 -24.203 1 97.75 290 TYR B O 1
ATOM 5159 N N . GLY B 1 291 ? 0.338 -20.125 -23.969 1 96.38 291 GLY B N 1
ATOM 5160 C CA . GLY B 1 291 ? 0.362 -19.25 -25.141 1 96.38 291 GLY B CA 1
ATOM 5161 C C . GLY B 1 291 ? 1.356 -18.109 -25 1 96.38 291 GLY B C 1
ATOM 5162 O O . GLY B 1 291 ? 2.08 -17.797 -25.953 1 96.38 291 GLY B O 1
ATOM 5163 N N . VAL B 1 292 ? 1.451 -17.547 -23.859 1 96.44 292 VAL B N 1
ATOM 5164 C CA . VAL B 1 292 ? 2.34 -16.422 -23.594 1 96.44 292 VAL B CA 1
ATOM 5165 C C . VAL B 1 292 ? 3.793 -16.859 -23.766 1 96.44 292 VAL B C 1
ATOM 5167 O O . VAL B 1 292 ? 4.578 -16.172 -24.422 1 96.44 292 VAL B O 1
ATOM 5170 N N . ILE B 1 293 ? 4.109 -17.969 -23.188 1 97.5 293 ILE B N 1
ATOM 5171 C CA . ILE B 1 293 ? 5.48 -18.469 -23.219 1 97.5 293 ILE B CA 1
ATOM 5172 C C . ILE B 1 293 ? 5.832 -18.938 -24.625 1 97.5 293 ILE B C 1
ATOM 5174 O O . ILE B 1 293 ? 6.91 -18.641 -25.141 1 97.5 293 ILE B O 1
ATOM 5178 N N . GLN B 1 294 ? 4.934 -19.609 -25.234 1 96.56 294 GLN B N 1
ATOM 5179 C CA . GLN B 1 294 ? 5.164 -20.078 -26.594 1 96.56 294 GLN B CA 1
ATOM 5180 C C . GLN B 1 294 ? 5.426 -18.906 -27.547 1 96.56 294 GLN B C 1
ATOM 5182 O O . GLN B 1 294 ? 6.352 -18.938 -28.359 1 96.56 294 GLN B O 1
ATOM 5187 N N . ASN B 1 295 ? 4.648 -17.906 -27.422 1 96.31 295 ASN B N 1
ATOM 5188 C CA . ASN B 1 295 ? 4.828 -16.719 -28.25 1 96.31 295 ASN B CA 1
ATOM 5189 C C . ASN B 1 295 ? 6.172 -16.047 -27.984 1 96.31 295 ASN B C 1
ATOM 5191 O O . ASN B 1 295 ? 6.832 -15.578 -28.922 1 96.31 295 ASN B O 1
ATOM 5195 N N . THR B 1 296 ? 6.566 -16.016 -26.75 1 97.5 296 THR B N 1
ATOM 5196 C CA . THR B 1 296 ? 7.84 -15.406 -26.375 1 97.5 296 THR B CA 1
ATOM 5197 C C . THR B 1 296 ? 9.008 -16.219 -26.922 1 97.5 296 THR B C 1
ATOM 5199 O O . THR B 1 296 ? 9.984 -15.656 -27.422 1 97.5 296 THR B O 1
ATOM 5202 N N . LEU B 1 297 ? 8.875 -17.516 -26.859 1 97.06 297 LEU B N 1
ATOM 5203 C CA . LEU B 1 297 ? 9.922 -18.406 -27.359 1 97.06 297 LEU B CA 1
ATOM 5204 C C . LEU B 1 297 ? 10.055 -18.312 -28.875 1 97.06 297 LEU B C 1
ATOM 5206 O O . LEU B 1 297 ? 11.156 -18.391 -29.406 1 97.06 297 LEU B O 1
ATOM 5210 N N . GLN B 1 298 ? 8.992 -18.047 -29.531 1 95.38 298 GLN B N 1
ATOM 5211 C CA . GLN B 1 298 ? 8.977 -17.984 -30.984 1 95.38 298 GLN B CA 1
ATOM 5212 C C . GLN B 1 298 ? 9.398 -16.609 -31.484 1 95.38 298 GLN B C 1
ATOM 5214 O O . GLN B 1 298 ? 9.906 -16.484 -32.594 1 95.38 298 GLN B O 1
ATOM 5219 N N . ASN B 1 299 ? 9.188 -15.633 -30.625 1 96.31 299 ASN B N 1
ATOM 5220 C CA . ASN B 1 299 ? 9.516 -14.258 -30.984 1 96.31 299 ASN B CA 1
ATOM 5221 C C . ASN B 1 299 ? 10.266 -13.555 -29.859 1 96.31 299 ASN B C 1
ATOM 5223 O O . ASN B 1 299 ? 9.82 -12.516 -29.359 1 96.31 299 ASN B O 1
ATOM 5227 N N . PRO B 1 300 ? 11.43 -14.055 -29.547 1 97.12 300 PRO B N 1
ATOM 5228 C CA . PRO B 1 300 ? 12.109 -13.531 -28.359 1 97.12 300 PRO B CA 1
ATOM 5229 C C . PRO B 1 300 ? 12.484 -12.055 -28.5 1 97.12 300 PRO B C 1
ATOM 5231 O O . PRO B 1 300 ? 12.375 -11.297 -27.531 1 97.12 300 PRO B O 1
ATOM 5234 N N . THR B 1 301 ? 12.812 -11.531 -29.656 1 96.5 301 THR B N 1
ATOM 5235 C CA . THR B 1 301 ? 13.258 -10.156 -29.859 1 96.5 301 THR B CA 1
ATOM 5236 C C . THR B 1 301 ? 12.109 -9.172 -29.609 1 96.5 301 THR B C 1
ATOM 5238 O O . THR B 1 301 ? 12.336 -8.062 -29.125 1 96.5 301 THR B O 1
ATOM 5241 N N . LYS B 1 302 ? 10.945 -9.672 -29.953 1 95.31 302 LYS B N 1
ATOM 5242 C CA . LYS B 1 302 ? 9.766 -8.836 -29.734 1 95.31 302 LYS B CA 1
ATOM 5243 C C . LYS B 1 302 ? 9.617 -8.484 -28.25 1 95.31 302 LYS B C 1
ATOM 5245 O O . LYS B 1 302 ? 9.078 -7.43 -27.906 1 95.31 302 LYS B O 1
ATOM 5250 N N . TYR B 1 303 ? 10.18 -9.344 -27.438 1 95.94 303 TYR B N 1
ATOM 5251 C CA . TYR B 1 303 ? 10.023 -9.156 -26 1 95.94 303 TYR B CA 1
ATOM 5252 C C . TYR B 1 303 ? 11.344 -8.719 -25.359 1 95.94 303 TYR B C 1
ATOM 5254 O O . TYR B 1 303 ? 11.469 -8.703 -24.141 1 95.94 303 TYR B O 1
ATOM 5262 N N . GLY B 1 304 ? 12.305 -8.469 -26.203 1 95.94 304 GLY B N 1
ATOM 5263 C CA . GLY B 1 304 ? 13.562 -7.941 -25.719 1 95.94 304 GLY B CA 1
ATOM 5264 C C . GLY B 1 304 ? 14.555 -9.023 -25.328 1 95.94 304 GLY B C 1
ATOM 5265 O O . GLY B 1 304 ? 15.547 -8.742 -24.641 1 95.94 304 GLY B O 1
ATOM 5266 N N . PHE B 1 305 ? 14.266 -10.219 -25.688 1 97.81 305 PHE B N 1
ATOM 5267 C CA . PHE B 1 305 ? 15.18 -11.328 -25.422 1 97.81 305 PHE B CA 1
ATOM 5268 C C . PHE B 1 305 ? 16.047 -11.633 -26.641 1 97.81 305 PHE B C 1
ATOM 5270 O O . PHE B 1 305 ? 15.625 -11.383 -27.766 1 97.81 305 PHE B O 1
ATOM 5277 N N . THR B 1 306 ? 17.266 -12.109 -26.359 1 97.06 306 THR B N 1
ATOM 5278 C CA . THR B 1 306 ? 18.125 -12.555 -27.438 1 97.06 306 THR B CA 1
ATOM 5279 C C . THR B 1 306 ? 18.516 -14.016 -27.25 1 97.06 306 THR B C 1
ATOM 5281 O O . THR B 1 306 ? 19.031 -14.656 -28.172 1 97.06 306 THR B O 1
ATOM 5284 N N . GLU B 1 307 ? 18.344 -14.539 -26.031 1 96.62 307 GLU B N 1
ATOM 5285 C CA . GLU B 1 307 ? 18.656 -15.938 -25.734 1 96.62 307 GLU B CA 1
ATOM 5286 C C . GLU B 1 307 ? 17.438 -16.688 -25.25 1 96.62 307 GLU B C 1
ATOM 5288 O O . GLU B 1 307 ? 16.891 -16.375 -24.188 1 96.62 307 GLU B O 1
ATOM 5293 N N . SER B 1 308 ? 16.984 -17.688 -26.031 1 95.44 308 SER B N 1
ATOM 5294 C CA . SER B 1 308 ? 15.766 -18.438 -25.703 1 95.44 308 SER B CA 1
ATOM 5295 C C . SER B 1 308 ? 16.047 -19.922 -25.547 1 95.44 308 SER B C 1
ATOM 5297 O O . SER B 1 308 ? 15.164 -20.703 -25.203 1 95.44 308 SER B O 1
ATOM 5299 N N . LYS B 1 309 ? 17.281 -20.328 -25.703 1 94.06 309 LYS B N 1
ATOM 5300 C CA . LYS B 1 309 ? 17.562 -21.75 -25.812 1 94.06 309 LYS B CA 1
ATOM 5301 C C . LYS B 1 309 ? 18.219 -22.281 -24.547 1 94.06 309 LYS B C 1
ATOM 5303 O O . LYS B 1 309 ? 18.203 -23.484 -24.297 1 94.06 309 LYS B O 1
ATOM 5308 N N . LYS B 1 310 ? 18.875 -21.406 -23.812 1 95.44 310 LYS B N 1
ATOM 5309 C CA . LYS B 1 310 ? 19.516 -21.844 -22.578 1 95.44 310 LYS B CA 1
ATOM 5310 C C . LYS B 1 310 ? 19.328 -20.812 -21.469 1 95.44 310 LYS B C 1
ATOM 5312 O O . LYS B 1 310 ? 18.953 -19.672 -21.734 1 95.44 310 LYS B O 1
ATOM 5317 N N . GLY B 1 311 ? 19.609 -21.281 -20.219 1 97.25 311 GLY B N 1
ATOM 5318 C CA . GLY B 1 311 ? 19.547 -20.391 -19.062 1 97.25 311 GLY B CA 1
ATOM 5319 C C . GLY B 1 311 ? 20.781 -19.531 -18.891 1 97.25 311 GLY B C 1
ATOM 5320 O O . GLY B 1 311 ? 21.828 -19.828 -19.453 1 97.25 311 GLY B O 1
ATOM 5321 N N . CYS B 1 312 ? 20.625 -18.531 -18.109 1 97.69 312 CYS B N 1
ATOM 5322 C CA . CYS B 1 312 ? 21.688 -17.578 -17.844 1 97.69 312 CYS B CA 1
ATOM 5323 C C . CYS B 1 312 ? 22.719 -18.141 -16.875 1 97.69 312 CYS B C 1
ATOM 5325 O O . CYS B 1 312 ? 23.875 -17.703 -16.859 1 97.69 312 CYS B O 1
ATOM 5327 N N . CYS B 1 313 ? 22.359 -19.172 -16.125 1 96.62 313 CYS B N 1
ATOM 5328 C CA . CYS B 1 313 ? 23.219 -19.656 -15.031 1 96.62 313 CYS B CA 1
ATOM 5329 C C . CYS B 1 313 ? 23.938 -20.938 -15.43 1 96.62 313 CYS B C 1
ATOM 5331 O O . CYS B 1 313 ? 23.344 -21.812 -16.062 1 96.62 313 CYS B O 1
ATOM 5333 N N . GLY B 1 314 ? 25.234 -21 -14.93 1 94.75 314 GLY B N 1
ATOM 5334 C CA . GLY B 1 314 ? 25.984 -22.219 -15.188 1 94.75 314 GLY B CA 1
ATOM 5335 C C . GLY B 1 314 ? 26.047 -22.578 -16.656 1 94.75 314 GLY B C 1
ATOM 5336 O O . GLY B 1 314 ? 26.359 -21.734 -17.5 1 94.75 314 GLY B O 1
ATOM 5337 N N . ASP B 1 315 ? 25.781 -23.875 -16.969 1 93.81 315 ASP B N 1
ATOM 5338 C CA . ASP B 1 315 ? 25.797 -24.297 -18.375 1 93.81 315 ASP B CA 1
ATOM 5339 C C . ASP B 1 315 ? 24.5 -23.922 -19.078 1 93.81 315 ASP B C 1
ATOM 5341 O O . ASP B 1 315 ? 24.422 -23.969 -20.297 1 93.81 315 ASP B O 1
ATOM 5345 N N . GLY B 1 316 ? 23.484 -23.578 -18.25 1 94.75 316 GLY B N 1
ATOM 5346 C CA . GLY B 1 316 ? 22.188 -23.156 -18.766 1 94.75 316 GLY B CA 1
ATOM 5347 C C . GLY B 1 316 ? 21.359 -24.297 -19.312 1 94.75 316 GLY B C 1
ATOM 5348 O O . GLY B 1 316 ? 20.234 -24.094 -19.766 1 94.75 316 GLY B O 1
ATOM 5349 N N . LEU B 1 317 ? 21.812 -25.531 -19.234 1 94.56 317 LEU B N 1
ATOM 5350 C CA . LEU B 1 317 ? 21.172 -26.641 -19.938 1 94.56 317 LEU B CA 1
ATOM 5351 C C . LEU B 1 317 ? 20.75 -27.719 -18.969 1 94.56 317 LEU B C 1
ATOM 5353 O O . LEU B 1 317 ? 19.766 -28.422 -19.203 1 94.56 317 LEU B O 1
ATOM 5357 N N . THR B 1 318 ? 21.5 -27.875 -17.859 1 93.44 318 THR B N 1
ATOM 5358 C CA . THR B 1 318 ? 21.203 -29.031 -17 1 93.44 318 THR B CA 1
ATOM 5359 C C . THR B 1 318 ? 21.172 -28.625 -15.539 1 93.44 318 THR B C 1
ATOM 5361 O O . THR B 1 318 ? 20.734 -29.406 -14.688 1 93.44 318 THR B O 1
ATOM 5364 N N . GLN B 1 319 ? 21.547 -27.516 -15.273 1 92.75 319 GLN B N 1
ATOM 5365 C CA . GLN B 1 319 ? 21.766 -27.172 -13.875 1 92.75 319 GLN B CA 1
ATOM 5366 C C . GLN B 1 319 ? 20.672 -26.25 -13.344 1 92.75 319 GLN B C 1
ATOM 5368 O O . GLN B 1 319 ? 20.219 -25.344 -14.039 1 92.75 319 GLN B O 1
ATOM 5373 N N . PHE B 1 320 ? 20.219 -26.578 -12.156 1 92.31 320 PHE B N 1
ATOM 5374 C CA . PHE B 1 320 ? 19.312 -25.75 -11.375 1 92.31 320 PHE B CA 1
ATOM 5375 C C . PHE B 1 320 ? 19.406 -26.094 -9.898 1 92.31 320 PHE B C 1
ATOM 5377 O O . PHE B 1 320 ? 20.094 -27.031 -9.516 1 92.31 320 PHE B O 1
ATOM 5384 N N . GLY B 1 321 ? 18.75 -25.25 -9.039 1 92.44 321 GLY B N 1
ATOM 5385 C CA . GLY B 1 321 ? 18.766 -25.516 -7.613 1 92.44 321 GLY B CA 1
ATOM 5386 C C . GLY B 1 321 ? 20.156 -25.531 -7.023 1 92.44 321 GLY B C 1
ATOM 5387 O O . GLY B 1 321 ? 20.984 -24.672 -7.352 1 92.44 321 GLY B O 1
ATOM 5388 N N . ALA B 1 322 ? 20.391 -26.484 -6.223 1 89.56 322 ALA B N 1
ATOM 5389 C CA . ALA B 1 322 ? 21.625 -26.516 -5.434 1 89.56 322 ALA B CA 1
ATOM 5390 C C . ALA B 1 322 ? 22.844 -26.688 -6.332 1 89.56 322 ALA B C 1
ATOM 5392 O O . ALA B 1 322 ? 23.953 -26.297 -5.965 1 89.56 322 ALA B O 1
ATOM 5393 N N . SER B 1 323 ? 22.672 -27.188 -7.516 1 90.5 323 SER B N 1
ATOM 5394 C CA . SER B 1 323 ? 23.781 -27.422 -8.422 1 90.5 323 SER B CA 1
ATOM 5395 C C . SER B 1 323 ? 24.359 -26.109 -8.953 1 90.5 323 SER B C 1
ATOM 5397 O O . SER B 1 323 ? 25.453 -26.078 -9.523 1 90.5 323 SER B O 1
ATOM 5399 N N . LEU B 1 324 ? 23.672 -25.047 -8.711 1 93.19 324 LEU B N 1
ATOM 5400 C CA . LEU B 1 324 ? 24.094 -23.766 -9.258 1 93.19 324 LEU B CA 1
ATOM 5401 C C . LEU B 1 324 ? 24.922 -22.984 -8.242 1 93.19 324 LEU B C 1
ATOM 5403 O O . LEU B 1 324 ? 25.484 -21.938 -8.562 1 93.19 324 LEU B O 1
ATOM 5407 N N . LYS B 1 325 ? 25.016 -23.469 -7.016 1 92.06 325 LYS B N 1
ATOM 5408 C CA . LYS B 1 325 ? 25.688 -22.719 -5.961 1 92.06 325 LYS B CA 1
ATOM 5409 C C . LYS B 1 325 ? 27.109 -22.344 -6.379 1 92.06 325 LYS B C 1
ATOM 5411 O O . LYS B 1 325 ? 27.906 -23.219 -6.723 1 92.06 325 LYS B O 1
ATOM 5416 N N . GLY B 1 326 ? 27.312 -21.062 -6.426 1 89.19 326 GLY B N 1
ATOM 5417 C CA . GLY B 1 326 ? 28.656 -20.562 -6.676 1 89.19 326 GLY B CA 1
ATOM 5418 C C . GLY B 1 326 ? 29.016 -20.516 -8.148 1 89.19 326 GLY B C 1
ATOM 5419 O O . GLY B 1 326 ? 30.156 -20.234 -8.508 1 89.19 326 GLY B O 1
ATOM 5420 N N . LEU B 1 327 ? 28.141 -20.781 -9.023 1 90.75 327 LEU B N 1
ATOM 5421 C CA . LEU B 1 327 ? 28.453 -20.812 -10.445 1 90.75 327 LEU B CA 1
ATOM 5422 C C . LEU B 1 327 ? 28.328 -19.438 -11.07 1 90.75 327 LEU B C 1
ATOM 5424 O O . LEU B 1 327 ? 27.719 -18.531 -10.477 1 90.75 327 LEU B O 1
ATOM 5428 N N . SER B 1 328 ? 28.875 -19.312 -12.203 1 89.56 328 SER B N 1
ATOM 5429 C CA . SER B 1 328 ? 28.875 -18.047 -12.938 1 89.56 328 SER B CA 1
ATOM 5430 C C . SER B 1 328 ? 27.516 -17.797 -13.586 1 89.56 328 SER B C 1
ATOM 5432 O O . SER B 1 328 ? 26.719 -18.719 -13.75 1 89.56 328 SER B O 1
ATOM 5434 N N . ILE B 1 329 ? 27.297 -16.531 -13.93 1 92.5 329 ILE B N 1
ATOM 5435 C CA . ILE B 1 329 ? 26.062 -16.141 -14.586 1 92.5 329 ILE B CA 1
ATOM 5436 C C . ILE B 1 329 ? 26.391 -15.32 -15.844 1 92.5 329 ILE B C 1
ATOM 5438 O O . ILE B 1 329 ? 27.5 -14.805 -15.984 1 92.5 329 ILE B O 1
ATOM 5442 N N . CYS B 1 330 ? 25.5 -15.312 -16.688 1 92.62 330 CYS B N 1
ATOM 5443 C CA . CYS B 1 330 ? 25.609 -14.477 -17.891 1 92.62 330 CYS B CA 1
ATOM 5444 C C . CYS B 1 330 ? 25.781 -13.008 -17.516 1 92.62 330 CYS B C 1
ATOM 5446 O O . CYS B 1 330 ? 25.516 -12.617 -16.375 1 92.62 330 CYS B O 1
ATOM 5448 N N . THR B 1 331 ? 26.141 -12.234 -18.438 1 90.88 331 THR B N 1
ATOM 5449 C CA . THR B 1 331 ? 26.422 -10.812 -18.203 1 90.88 331 THR B CA 1
ATOM 5450 C C . THR B 1 331 ? 25.109 -10.016 -18.172 1 90.88 331 THR B C 1
ATOM 5452 O O . THR B 1 331 ? 24.906 -9.188 -17.281 1 90.88 331 THR B O 1
ATOM 5455 N N . ASN B 1 332 ? 24.266 -10.281 -19.203 1 93.69 332 ASN B N 1
ATOM 5456 C CA . ASN B 1 332 ? 23.016 -9.531 -19.312 1 93.69 332 ASN B CA 1
ATOM 5457 C C . ASN B 1 332 ? 21.797 -10.43 -19.078 1 93.69 332 ASN B C 1
ATOM 5459 O O . ASN B 1 332 ? 21.234 -10.961 -20.031 1 93.69 332 ASN B O 1
ATOM 5463 N N . ARG B 1 333 ? 21.344 -10.438 -17.922 1 93.19 333 ARG B N 1
ATOM 5464 C CA . ARG B 1 333 ? 20.312 -11.383 -17.516 1 93.19 333 ARG B CA 1
ATOM 5465 C C . ARG B 1 333 ? 18.969 -11.047 -18.172 1 93.19 333 ARG B C 1
ATOM 5467 O O . ARG B 1 333 ? 18.156 -11.93 -18.422 1 93.19 333 ARG B O 1
ATOM 5474 N N . SER B 1 334 ? 18.734 -9.789 -18.531 1 94.19 334 SER B N 1
ATOM 5475 C CA . SER B 1 334 ? 17.453 -9.359 -19.094 1 94.19 334 SER B CA 1
ATOM 5476 C C . SER B 1 334 ? 17.297 -9.836 -20.531 1 94.19 334 SER B C 1
ATOM 5478 O O . SER B 1 334 ? 16.219 -9.711 -21.109 1 94.19 334 SER B O 1
ATOM 5480 N N . LYS B 1 335 ? 18.312 -10.43 -21.078 1 97.44 335 LYS B N 1
ATOM 5481 C CA . LYS B 1 335 ? 18.266 -10.898 -22.469 1 97.44 335 LYS B CA 1
ATOM 5482 C C . LYS B 1 335 ? 17.906 -12.383 -22.531 1 97.44 335 LYS B C 1
ATOM 5484 O O . LYS B 1 335 ? 17.719 -12.93 -23.625 1 97.44 335 LYS B O 1
ATOM 5489 N N . TYR B 1 336 ? 17.781 -13.039 -21.391 1 98.19 336 TYR B N 1
ATOM 5490 C CA . TYR B 1 336 ? 17.5 -14.469 -21.312 1 98.19 336 TYR B CA 1
ATOM 5491 C C . TYR B 1 336 ? 16.062 -14.719 -20.891 1 98.19 336 TYR B C 1
ATOM 5493 O O . TYR B 1 336 ? 15.547 -14.047 -20 1 98.19 336 TYR B O 1
ATOM 5501 N N . ILE B 1 337 ? 15.422 -15.68 -21.516 1 98.38 337 ILE B N 1
ATOM 5502 C CA . ILE B 1 337 ? 14.102 -16.109 -21.078 1 98.38 337 ILE B CA 1
ATOM 5503 C C . ILE B 1 337 ? 14.219 -16.969 -19.828 1 98.38 337 ILE B C 1
ATOM 5505 O O . ILE B 1 337 ? 13.453 -16.797 -18.875 1 98.38 337 ILE B O 1
ATOM 5509 N N . TYR B 1 338 ? 15.234 -17.844 -19.828 1 98.44 338 TYR B N 1
ATOM 5510 C CA . TYR B 1 338 ? 15.445 -18.75 -18.703 1 98.44 338 TYR B CA 1
ATOM 5511 C C . TYR B 1 338 ? 16.594 -18.266 -17.812 1 98.44 338 TYR B C 1
ATOM 5513 O O . TYR B 1 338 ? 17.609 -17.781 -18.312 1 98.44 338 TYR B O 1
ATOM 5521 N N . TRP B 1 339 ? 16.359 -18.359 -16.516 1 98.31 339 TRP B N 1
ATOM 5522 C CA . TRP B 1 339 ? 17.406 -18.031 -15.562 1 98.31 339 TRP B CA 1
ATOM 5523 C C . TRP B 1 339 ? 18.359 -19.203 -15.383 1 98.31 339 TRP B C 1
ATOM 5525 O O . TRP B 1 339 ? 19.578 -19.031 -15.391 1 98.31 339 TRP B O 1
ATOM 5535 N N . ASP B 1 340 ? 17.781 -20.359 -15.141 1 97.62 340 ASP B N 1
ATOM 5536 C CA . ASP B 1 340 ? 18.5 -21.625 -15.102 1 97.62 340 ASP B CA 1
ATOM 5537 C C . ASP B 1 340 ? 17.922 -22.625 -16.094 1 97.62 340 ASP B C 1
ATOM 5539 O O . ASP B 1 340 ? 17.234 -22.25 -17.031 1 97.62 340 ASP B O 1
ATOM 5543 N N . ALA B 1 341 ? 18.234 -23.875 -15.938 1 96.75 341 ALA B N 1
ATOM 5544 C CA . ALA B 1 341 ? 17.812 -24.844 -16.938 1 96.75 341 ALA B CA 1
ATOM 5545 C C . ALA B 1 341 ? 16.312 -25.109 -16.859 1 96.75 341 ALA B C 1
ATOM 5547 O O . ALA B 1 341 ? 15.758 -25.797 -17.734 1 96.75 341 ALA B O 1
ATOM 5548 N N . VAL B 1 342 ? 15.625 -24.469 -15.844 1 96.81 342 VAL B N 1
ATOM 5549 C CA . VAL B 1 342 ? 14.227 -24.812 -15.594 1 96.81 342 VAL B CA 1
ATOM 5550 C C . VAL B 1 342 ? 13.398 -23.547 -15.414 1 96.81 342 VAL B C 1
ATOM 5552 O O . VAL B 1 342 ? 12.312 -23.422 -15.992 1 96.81 342 VAL B O 1
ATOM 5555 N N . HIS B 1 343 ? 13.914 -22.562 -14.695 1 98.12 343 HIS B N 1
ATOM 5556 C CA . HIS B 1 343 ? 13.125 -21.438 -14.219 1 98.12 343 HIS B CA 1
ATOM 5557 C C . HIS B 1 343 ? 13.344 -20.203 -15.094 1 98.12 343 HIS B C 1
ATOM 5559 O O . HIS B 1 343 ? 14.359 -20.094 -15.789 1 98.12 343 HIS B O 1
ATOM 5565 N N . PHE B 1 344 ? 12.406 -19.312 -15.008 1 98.44 344 PHE B N 1
ATOM 5566 C CA . PHE B 1 344 ? 12.43 -18.109 -15.844 1 98.44 344 PHE B CA 1
ATOM 5567 C C . PHE B 1 344 ? 13.156 -16.984 -15.141 1 98.44 344 PHE B C 1
ATOM 5569 O O . PHE B 1 344 ? 13.305 -16.984 -13.922 1 98.44 344 PHE B O 1
ATOM 5576 N N . THR B 1 345 ? 13.578 -16.047 -15.938 1 98.5 345 THR B N 1
ATOM 5577 C CA . THR B 1 345 ? 14.117 -14.789 -15.422 1 98.5 345 THR B CA 1
ATOM 5578 C C . THR B 1 345 ? 12.992 -13.906 -14.875 1 98.5 345 THR B C 1
ATOM 5580 O O . THR B 1 345 ? 11.82 -14.109 -15.211 1 98.5 345 THR B O 1
ATOM 5583 N N . GLU B 1 346 ? 13.391 -12.961 -14.062 1 98.06 346 GLU B N 1
ATOM 5584 C CA . GLU B 1 346 ? 12.438 -11.969 -13.578 1 98.06 346 GLU B CA 1
ATOM 5585 C C . GLU B 1 346 ? 11.688 -11.312 -14.734 1 98.06 346 GLU B C 1
ATOM 5587 O O . GLU B 1 346 ? 10.484 -11.07 -14.633 1 98.06 346 GLU B O 1
ATOM 5592 N N . LYS B 1 347 ? 12.391 -11 -15.805 1 97.56 347 LYS B N 1
ATOM 5593 C CA . LYS B 1 347 ? 11.766 -10.352 -16.953 1 97.56 347 LYS B CA 1
ATOM 5594 C C . LYS B 1 347 ? 10.656 -11.219 -17.531 1 97.56 347 LYS B C 1
ATOM 5596 O O . LYS B 1 347 ? 9.586 -10.719 -17.891 1 97.56 347 LYS B O 1
ATOM 5601 N N . MET B 1 348 ? 10.922 -12.484 -17.703 1 98.19 348 MET B N 1
ATOM 5602 C CA . MET B 1 348 ? 9.883 -13.383 -18.203 1 98.19 348 MET B CA 1
ATOM 5603 C C . MET B 1 348 ? 8.734 -13.492 -17.219 1 98.19 348 MET B C 1
ATOM 5605 O O . MET B 1 348 ? 7.566 -13.547 -17.609 1 98.19 348 MET B O 1
ATOM 5609 N N . TYR B 1 349 ? 9.055 -13.539 -15.93 1 98.25 349 TYR B N 1
ATOM 5610 C CA . TYR B 1 349 ? 7.992 -13.57 -14.93 1 98.25 349 TYR B CA 1
ATOM 5611 C C . TYR B 1 349 ? 7.152 -12.297 -14.977 1 98.25 349 TYR B C 1
ATOM 5613 O O . TYR B 1 349 ? 5.961 -12.328 -14.672 1 98.25 349 TYR B O 1
ATOM 5621 N N . TYR B 1 350 ? 7.754 -11.188 -15.328 1 97 350 TYR B N 1
ATOM 5622 C CA . TYR B 1 350 ? 7.004 -9.945 -15.508 1 97 350 TYR B CA 1
ATOM 5623 C C . TYR B 1 350 ? 5.973 -10.086 -16.609 1 97 350 TYR B C 1
ATOM 5625 O O . TYR B 1 350 ? 4.828 -9.648 -16.469 1 97 350 TYR B O 1
ATOM 5633 N N . ILE B 1 351 ? 6.352 -10.688 -17.703 1 96.44 351 ILE B N 1
ATOM 5634 C CA . ILE B 1 351 ? 5.445 -10.898 -18.828 1 96.44 351 ILE B CA 1
ATOM 5635 C C . ILE B 1 351 ? 4.281 -11.789 -18.391 1 96.44 351 ILE B C 1
ATOM 5637 O O . ILE B 1 351 ? 3.127 -11.516 -18.719 1 96.44 351 ILE B O 1
ATOM 5641 N N . ILE B 1 352 ? 4.578 -12.766 -17.625 1 97.5 352 ILE B N 1
ATOM 5642 C CA . ILE B 1 352 ? 3.553 -13.664 -17.094 1 97.5 352 ILE B CA 1
ATOM 5643 C C . ILE B 1 352 ? 2.635 -12.891 -16.141 1 97.5 352 ILE B C 1
ATOM 5645 O O . ILE B 1 352 ? 1.415 -13.07 -16.172 1 97.5 352 ILE B O 1
ATOM 5649 N N . ALA B 1 353 ? 3.182 -12.062 -15.312 1 97.38 353 ALA B N 1
ATOM 5650 C CA . ALA B 1 353 ? 2.404 -11.25 -14.383 1 97.38 353 ALA B CA 1
ATOM 5651 C C . ALA B 1 353 ? 1.427 -10.344 -15.125 1 97.38 353 ALA B C 1
ATOM 5653 O O . ALA B 1 353 ? 0.283 -10.164 -14.695 1 97.38 353 ALA B O 1
ATOM 5654 N N . GLU B 1 354 ? 1.872 -9.781 -16.219 1 94.62 354 GLU B N 1
ATOM 5655 C CA . GLU B 1 354 ? 1.004 -8.914 -17 1 94.62 354 GLU B CA 1
ATOM 5656 C C . GLU B 1 354 ? -0.229 -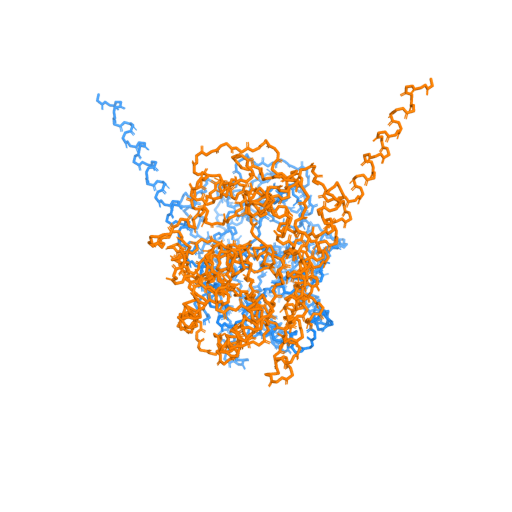9.664 -17.5 1 94.62 354 GLU B C 1
ATOM 5658 O O . GLU B 1 354 ? -1.347 -9.148 -17.422 1 94.62 354 GLU B O 1
ATOM 5663 N N . GLU B 1 355 ? 0.036 -10.828 -17.953 1 93.12 355 GLU B N 1
ATOM 5664 C CA . GLU B 1 355 ? -1.083 -11.656 -18.391 1 93.12 355 GLU B CA 1
ATOM 5665 C C . GLU B 1 355 ? -2.014 -11.984 -17.234 1 93.12 355 GLU B C 1
ATOM 5667 O O . GLU B 1 355 ? -3.236 -11.984 -17.391 1 93.12 355 GLU B O 1
ATOM 5672 N N . SER B 1 356 ? -1.483 -12.25 -16.172 1 96.25 356 SER B N 1
ATOM 5673 C CA . SER B 1 356 ? -2.254 -12.602 -14.977 1 96.25 356 SER B CA 1
ATOM 5674 C C . SER B 1 356 ? -3.119 -11.438 -14.516 1 96.25 356 SER B C 1
ATOM 5676 O O . SER B 1 356 ? -4.285 -11.617 -14.164 1 96.25 356 SER B O 1
ATOM 5678 N N . VAL B 1 357 ? -2.537 -10.234 -14.492 1 95.94 357 VAL B N 1
ATOM 5679 C CA . VAL B 1 357 ? -3.246 -9.039 -14.055 1 95.94 357 VAL B CA 1
ATOM 5680 C C . VAL B 1 357 ? -4.418 -8.766 -14.992 1 95.94 357 VAL B C 1
ATOM 5682 O O . VAL B 1 357 ? -5.52 -8.438 -14.539 1 95.94 357 VAL B O 1
ATOM 5685 N N . LYS B 1 358 ? -4.227 -8.938 -16.297 1 92.81 358 LYS B N 1
ATOM 5686 C CA . LYS B 1 358 ? -5.309 -8.773 -17.266 1 92.81 358 LYS B CA 1
ATOM 5687 C C . LYS B 1 358 ? -6.453 -9.742 -16.984 1 92.81 358 LYS B C 1
ATOM 5689 O O . LYS B 1 358 ? -7.621 -9.352 -17 1 92.81 358 LYS B O 1
ATOM 5694 N N . SER B 1 359 ? -6.051 -10.938 -16.688 1 93.19 359 SER B N 1
ATOM 5695 C CA . SER B 1 359 ? -7.055 -11.961 -16.406 1 93.19 359 SER B CA 1
ATOM 5696 C C . SER B 1 359 ? -7.809 -11.641 -15.117 1 93.19 359 SER B C 1
ATOM 5698 O O . SER B 1 359 ? -9.023 -11.852 -15.031 1 93.19 359 SER B O 1
ATOM 5700 N N . LEU B 1 360 ? -7.113 -11.18 -14.164 1 94.25 360 LEU B N 1
ATOM 5701 C CA . LEU B 1 360 ? -7.711 -10.828 -12.875 1 94.25 360 LEU B CA 1
ATOM 5702 C C . LEU B 1 360 ? -8.695 -9.672 -13.031 1 94.25 360 LEU B C 1
ATOM 5704 O O . LEU B 1 360 ? -9.805 -9.719 -12.492 1 94.25 360 LEU B O 1
ATOM 5708 N N . ILE B 1 361 ? -8.312 -8.672 -13.805 1 93.31 361 ILE B N 1
ATOM 5709 C CA . ILE B 1 361 ? -9.164 -7.508 -14.047 1 93.31 361 ILE B CA 1
ATOM 5710 C C . ILE B 1 361 ? -10.453 -7.949 -14.742 1 93.31 361 ILE B C 1
ATOM 5712 O O . ILE B 1 361 ? -11.547 -7.5 -14.383 1 93.31 361 ILE B O 1
ATOM 5716 N N . ALA B 1 362 ? -10.352 -8.828 -15.664 1 89.81 362 ALA B N 1
ATOM 5717 C CA . ALA B 1 362 ? -11.5 -9.305 -16.438 1 89.81 362 ALA B CA 1
ATOM 5718 C C . ALA B 1 362 ? -12.461 -10.094 -15.539 1 89.81 362 ALA B C 1
ATOM 5720 O O . ALA B 1 362 ? -13.664 -10.141 -15.812 1 89.81 362 ALA B O 1
ATOM 5721 N N . SER B 1 363 ? -11.953 -10.617 -14.484 1 87.75 363 SER B N 1
ATOM 5722 C CA . SER B 1 363 ? -12.758 -11.477 -13.617 1 87.75 363 SER B CA 1
ATOM 5723 C C . SER B 1 363 ? -13.484 -10.664 -12.555 1 87.75 363 SER B C 1
ATOM 5725 O O . SER B 1 363 ? -14.469 -11.125 -11.977 1 87.75 363 SER B O 1
ATOM 5727 N N . LEU B 1 364 ? -12.922 -9.586 -12.203 1 81.25 364 LEU B N 1
ATOM 5728 C CA . LEU B 1 364 ? -13.516 -8.758 -11.156 1 81.25 364 LEU B CA 1
ATOM 5729 C C . LEU B 1 364 ? -14.609 -7.859 -11.727 1 81.25 364 LEU B C 1
ATOM 5731 O O . LEU B 1 364 ? -15.57 -7.523 -11.031 1 81.25 364 LEU B O 1
#